Protein 6HSD (pdb70)

Solvent-accessible surface area: 29597 Å² total; per-residue (Å²): 23,94,5,47,49,5,0,9,33,0,0,22,0,0,7,12,8,48,33,23,97,110,27,0,36,17,59,44,0,1,98,11,9,79,28,55,74,90,77,0,28,135,7,0,93,10,0,44,186,49,37,3,4,137,48,59,140,66,149,64,7,9,19,39,35,41,81,78,20,99,95,0,29,1,28,46,0,1,53,23,26,28,27,98,111,75,14,22,95,43,89,58,2,35,71,102,26,83,66,42,36,76,94,78,118,25,122,123,54,7,17,6,17,92,18,0,37,55,0,11,45,29,14,83,59,30,1,45,81,35,19,0,30,68,5,29,61,41,26,52,123,46,46,22,98,115,38,12,74,36,20,2,56,61,0,42,122,49,27,9,110,104,165,128,186,219,35,130,6,49,52,1,0,8,31,0,0,25,0,0,9,13,7,44,26,16,117,141,31,1,63,19,62,49,0,2,88,12,11,88,27,52,75,88,74,0,18,133,8,0,86,10,0,42,186,51,36,4,3,126,59,57,153,69,216,108,8,10,20,33,31,40,82,79,18,97,95,0,28,1,27,44,0,2,58,23,24,33,28,99,114,71,1,18,69,45,87,58,2,42,63,88,24,85,61,40,41,55,92,144,122,25,120,116,55,5,17,5,18,90,17,0,34,56,0,13,46,29,19,89,62,30,1,43,83,33,17,0,31,63,5,28,50,40,29,46,126,77,82,21,98,122,37,12,80,38,27,2,57,52,4,65,130,117,27,147,21,42,57,1,0,10,34,0,0,22,0,0,7,10,9,45,31,20,96,81,24,0,45,19,63,48,0,1,91,12,9,82,25,56,82,69,71,0,22,113,17,0,85,11,0,44,189,50,37,3,3,138,52,38,152,53,108,78,3,13,22,36,33,58,85,76,18,99,95,0,30,0,28,47,0,0,53,21,24,32,26,100,111,74,1,18,76,43,90,58,3,30,90,103,28,79,70,37,33,60,119,128,91,34,127,127,49,6,21,6,18,90,19,0,34,56,0,10,43,30,12,82,60,33,1,43,84,35,18,0,30,68,6,16,54,40,27,12,62,65,39,22,31,60,37,11,26,37,22,1,60,34,0,26,99,83,70,79,39,99,2,38,23,1,0,5,14,0,0,22,0,0,8,12,10,48,30,17,94,124,22,0,36,17,62,39,0,1,95,12,9,81,12,19,71,74,12,0,28,82,14,0,94,9,0,42,184,49,38,4,3,134,66,56,170,64,176,44,7,9,21,37,35,40,84,80,18,98,96,0,26,1,29,44,0,6,55,23,24,32,25,90,101,52,2,24,74,40,92,58,2,52,61,104,24,82,84,40,50,55,92,131,150,24,118,118,53,8,24,8,17,88,17,2,39,57,0,15,58,30,10,79,65,29,0,44,79,33,19,0,32,69,5,27,59,41,28,56,124,67,47,22,102,118,40,12,74,39,25,1,42,56,0,42,110,75,33,72

B-factor: mean 42.04, std 15.36, range [18.58, 121.52]

InterPro domains:
  IPR000944 Transcription regulator Rrf2 [PF02082] (4-137)
  IPR000944 Transcription regulator Rrf2 [PS51197] (2-137)
  IPR000944 Transcription regulator Rrf2 [PTHR33221] (1-142)
  IPR000944 Transcription regulator Rrf2 [TIGR00738] (1-136)
  IPR030489 Transcription regulator Rrf2-type, conserved site [PS01332] (47-65)
  IPR036388 Winged helix-like DNA-binding domain superfamily [G3DSA:1.10.10.10] (1-144)
  IPR036390 Winged helix DNA-binding domain superfamily [SSF46785] (7-136)

Secondary structure (DSSP, 8-state):
-B--THHHHHHHHHHHHTT-SS-B-HHHHHHHHT--HHHHHHHHHHHHHTTSEEEE-STT-EEEESS-GGG-BHHHHHHHHH-SS-S-----GGG-STTPPPGGG-SS--HHHHHHHHHHHHHHHHHHT-BHHHHHHHHHHHH-TTHHHHHHHHHHTTTT------/----THHHHHHHHHHHHHT-SS-B-HHHHHHHTT--HHHHHHHHHHHHHTTSEEEE-STT-EEEESS-GGG-BHHHHHHHHH-SS-SS----GGG-STTPPPGGG--S--HHHHHHHHHHHHHHHHHHH-BHHHHHHHHHHHT-TTHHHHHHHHHH--/-B--THHHHHHHHHHHHTT-SS-B-HHHHHHHHT--HHHHHHHHHHHHHTTSEEEE-STT-EEEESS-GGG-BHHHHHHHHH-SS-SS----GGGSSTTPPPGGG-SSPPHHHHHHHHHHHHHHHHHHT-BHHHHHHHHHHHH-TTHHHHHHHHHHTTT-/----THHHHHHHHHHHHHH-SS-B-HHHHHHHHT--HHHHHHHHHHHHHTTSEEEE-STT-EEEESS-GGG-BHHHHHHHHH-S--S-----GGGSSTTPPPGGG--S--HHHHHHHHHHHHHHHHHHT-BHHHHHHHHHHHH-TTHHHHHHHHHHTT--

Radius of gyration: 30.69 Å; Cα contacts (8 Å, |Δi|>4): 1013; chains: 4; bounding box: 62×69×107 Å

Structure (mmCIF, N/CA/C/O backbone):
data_6HSD
#
_entry.id   6HSD
#
_cell.length_a   36.290
_cell.length_b   94.510
_cell.length_c   99.940
_cell.angle_alpha   90.000
_cell.angle_beta   93.240
_cell.angle_gamma   90.000
#
_symmetry.space_group_name_H-M   'P 1 21 1'
#
loop_
_entity.id
_entity.type
_entity.pdbx_description
1 polymer 'Rrf2 family transcriptional regulator'
2 non-polymer 'FE2/S2 (INORGANIC) CLUSTER'
3 non-polymer '2-(N-MORPHOLINO)-ETHANESULFONIC ACID'
4 non-polymer GLYCEROL
5 non-polymer 'CHLORIDE ION'
6 water water
#
loop_
_atom_site.group_PDB
_atom_site.id
_atom_site.type_symbol
_atom_site.label_atom_id
_atom_site.label_alt_id
_atom_site.label_comp_id
_atom_site.label_asym_id
_atom_site.label_entity_id
_atom_site.label_seq_id
_atom_site.pdbx_PDB_ins_code
_atom_site.Cartn_x
_atom_site.Cartn_y
_atom_site.Cartn_z
_atom_site.occupancy
_atom_site.B_iso_or_equiv
_atom_site.auth_seq_id
_atom_site.auth_comp_id
_atom_site.auth_asym_id
_atom_site.auth_atom_id
_atom_site.pdbx_PDB_model_num
ATOM 1 N N . MET A 1 1 ? 20.980 12.588 7.844 1.00 36.41 1 MET A N 1
ATOM 2 C CA . MET A 1 1 ? 19.521 12.324 7.604 1.00 34.12 1 MET A CA 1
ATOM 3 C C . MET A 1 1 ? 19.282 12.098 6.105 1.00 31.07 1 MET A C 1
ATOM 4 O O . MET A 1 1 ? 20.228 12.246 5.320 1.00 29.36 1 MET A O 1
ATOM 9 N N . LYS A 1 2 ? 18.065 11.722 5.722 1.00 28.78 2 LYS A N 1
ATOM 10 C CA . LYS A 1 2 ? 17.745 11.487 4.303 1.00 29.86 2 LYS A CA 1
ATOM 11 C C . LYS A 1 2 ? 16.323 11.938 3.987 1.00 31.34 2 LYS A C 1
ATOM 12 O O . LYS A 1 2 ? 15.397 11.603 4.741 1.00 39.52 2 LYS A O 1
ATOM 18 N N . LEU A 1 3 ? 16.190 12.716 2.918 1.00 26.45 3 LEU A N 1
ATOM 19 C CA . LEU A 1 3 ? 14.895 13.186 2.387 1.00 26.33 3 LEU A CA 1
ATOM 20 C C . LEU A 1 3 ? 14.515 12.355 1.174 1.00 27.18 3 LEU A C 1
ATOM 21 O O . LEU A 1 3 ? 15.402 11.894 0.445 1.00 31.74 3 LEU A O 1
ATOM 26 N N . SER A 1 4 ? 13.216 12.250 0.938 1.00 29.08 4 SER A N 1
ATOM 27 C CA A SER A 1 4 ? 12.665 11.598 -0.268 0.50 30.30 4 SER A CA 1
ATOM 28 C CA B SER A 1 4 ? 12.674 11.600 -0.272 0.50 30.32 4 SER A CA 1
ATOM 29 C C . SER A 1 4 ? 13.303 12.202 -1.518 1.00 28.85 4 SER A C 1
ATOM 30 O O . SER A 1 4 ? 13.396 13.444 -1.602 1.00 28.29 4 SER A O 1
ATOM 35 N N . GLY A 1 5 ? 13.691 11.344 -2.459 1.00 30.30 5 GLY A N 1
ATOM 36 C CA . GLY A 1 5 ? 14.278 11.761 -3.736 1.00 28.51 5 GLY A CA 1
ATOM 37 C C . GLY A 1 5 ? 13.373 12.656 -4.570 1.00 25.06 5 GLY A C 1
ATOM 38 O O . GLY A 1 5 ? 13.900 13.418 -5.389 1.00 28.35 5 GLY A O 1
ATOM 39 N N . GLY A 1 6 ? 12.054 12.605 -4.377 1.00 23.84 6 GLY A N 1
ATOM 40 C CA . GLY A 1 6 ? 11.123 13.421 -5.162 1.00 21.76 6 GLY A CA 1
ATOM 41 C C . GLY A 1 6 ? 11.195 14.909 -4.854 1.00 20.46 6 GLY A C 1
ATOM 42 O O . GLY A 1 6 ? 10.690 15.695 -5.665 1.00 20.20 6 GLY A O 1
ATOM 43 N N . VAL A 1 7 ? 11.775 15.300 -3.715 1.00 20.30 7 VAL A N 1
ATOM 44 C CA . VAL A 1 7 ? 11.741 16.704 -3.242 1.00 21.14 7 VAL A CA 1
ATOM 45 C C . VAL A 1 7 ? 12.409 17.618 -4.271 1.00 19.76 7 VAL A C 1
ATOM 46 O O . VAL A 1 7 ? 11.844 18.671 -4.583 1.00 19.83 7 VAL A O 1
ATOM 50 N N . GLU A 1 8 ? 13.581 17.239 -4.786 1.00 19.04 8 GLU A N 1
ATOM 51 C CA . GLU A 1 8 ? 14.325 18.107 -5.736 1.00 18.95 8 GLU A CA 1
ATOM 52 C C . GLU A 1 8 ? 13.453 18.410 -6.965 1.00 18.64 8 GLU A C 1
ATOM 53 O O . GLU A 1 8 ? 13.318 19.587 -7.375 1.00 20.22 8 GLU A O 1
ATOM 59 N N . TRP A 1 9 ? 12.876 17.364 -7.542 1.00 19.29 9 TRP A N 1
ATOM 60 C CA . TRP A 1 9 ? 12.008 17.471 -8.727 1.00 18.59 9 TRP A CA 1
ATOM 61 C C . TRP A 1 9 ? 10.790 18.344 -8.406 1.00 19.44 9 TRP A C 1
ATOM 62 O O . TRP A 1 9 ? 10.424 19.207 -9.224 1.00 19.56 9 TRP A O 1
ATOM 73 N N . ALA A 1 10 ? 10.163 18.120 -7.253 1.00 19.32 10 ALA A N 1
ATOM 74 C CA . ALA A 1 10 ? 8.924 18.832 -6.884 1.00 20.70 10 ALA A CA 1
ATOM 75 C C . ALA A 1 10 ? 9.196 20.338 -6.751 1.00 21.21 10 ALA A C 1
ATOM 76 O O . ALA A 1 10 ? 8.402 21.166 -7.235 1.00 21.04 10 ALA A O 1
ATOM 78 N N . LEU A 1 11 ? 10.303 20.701 -6.108 1.00 20.29 11 LEU A N 1
ATOM 79 C CA . LEU A 1 11 ? 10.648 22.128 -5.928 1.00 20.81 11 LEU A CA 1
ATOM 80 C C . LEU A 1 11 ? 10.899 22.789 -7.284 1.00 20.41 11 LEU A C 1
ATOM 81 O O . LEU A 1 11 ? 10.402 23.899 -7.503 1.00 20.97 11 LEU A O 1
ATOM 86 N N . HIS A 1 12 ? 11.637 22.106 -8.166 1.00 18.96 12 HIS A N 1
ATOM 87 C CA . HIS A 1 12 ? 11.896 22.593 -9.535 1.00 19.89 12 HIS A CA 1
ATOM 88 C C . HIS A 1 12 ? 10.570 22.767 -10.287 1.00 19.68 12 HIS A C 1
ATOM 89 O O . HIS A 1 12 ? 10.379 23.804 -10.947 1.00 20.43 12 HIS A O 1
ATOM 96 N N . CYS A 1 13 ? 9.655 21.812 -10.166 1.00 18.58 13 CYS A N 1
ATOM 97 C CA . CYS A 1 13 ? 8.354 21.912 -10.854 1.00 19.70 13 CYS A CA 1
ATOM 98 C C . CYS A 1 13 ? 7.568 23.133 -10.345 1.00 20.63 13 CYS A C 1
ATOM 99 O O . CYS A 1 13 ? 7.007 23.873 -11.165 1.00 21.17 13 CYS A O 1
ATOM 102 N N . CYS A 1 14 ? 7.544 23.374 -9.034 1.00 19.70 14 CYS A N 1
ATOM 103 C CA . CYS A 1 14 ? 6.779 24.509 -8.476 1.00 21.72 14 CYS A CA 1
ATOM 104 C C . CYS A 1 14 ? 7.359 25.820 -9.014 1.00 22.01 14 CYS A C 1
ATOM 105 O O . CYS A 1 14 ? 6.598 26.719 -9.397 1.00 20.91 14 CYS A O 1
ATOM 108 N N . VAL A 1 15 ? 8.683 25.921 -9.076 1.00 20.28 15 VAL A N 1
ATOM 109 C CA . VAL A 1 15 ? 9.332 27.146 -9.599 1.00 21.72 15 VAL A CA 1
ATOM 110 C C . VAL A 1 15 ? 8.920 27.375 -11.054 1.00 22.88 15 VAL A C 1
ATOM 111 O O . VAL A 1 15 ? 8.495 28.501 -11.380 1.00 23.99 15 VAL A O 1
ATOM 115 N N . VAL A 1 16 ? 9.023 26.362 -11.917 1.00 20.52 16 VAL A N 1
ATOM 116 C CA . VAL A 1 16 ? 8.752 26.597 -13.357 1.00 21.07 16 VAL A CA 1
ATOM 117 C C . VAL A 1 16 ? 7.254 26.821 -13.584 1.00 22.28 16 VAL A C 1
ATOM 118 O O . VAL A 1 16 ? 6.914 27.570 -14.511 1.00 24.22 16 VAL A O 1
ATOM 122 N N . LEU A 1 17 ? 6.377 26.250 -12.758 1.00 21.09 17 LEU A N 1
ATOM 123 C CA . LEU A 1 17 ? 4.916 26.462 -12.942 1.00 21.78 17 LEU A CA 1
ATOM 124 C C . LEU A 1 17 ? 4.524 27.916 -12.677 1.00 22.92 17 LEU A C 1
ATOM 125 O O . LEU A 1 17 ? 3.488 28.358 -13.206 1.00 25.07 17 LEU A O 1
ATOM 130 N N . THR A 1 18 ? 5.324 28.663 -11.917 1.00 22.24 18 THR A N 1
ATOM 131 C CA . THR A 1 18 ? 5.047 30.104 -11.696 1.00 23.18 18 THR A CA 1
ATOM 132 C C . THR A 1 18 ? 5.101 30.889 -13.012 1.00 25.72 18 THR A C 1
ATOM 133 O O . THR A 1 18 ? 4.467 31.968 -13.087 1.00 27.99 18 THR A O 1
ATOM 137 N N . ALA A 1 19 ? 5.847 30.393 -14.001 1.00 24.04 19 ALA A N 1
ATOM 138 C CA . ALA A 1 19 ? 6.063 31.072 -15.287 1.00 25.99 19 ALA A CA 1
ATOM 139 C C . ALA A 1 19 ? 5.014 30.675 -16.335 1.00 26.85 19 ALA A C 1
ATOM 140 O O . ALA A 1 19 ? 5.021 31.281 -17.415 1.00 27.83 19 ALA A O 1
ATOM 142 N N . ALA A 1 20 ? 4.165 29.680 -16.050 1.00 25.78 20 ALA A N 1
ATOM 143 C CA . ALA A 1 20 ? 3.203 29.123 -17.020 1.00 25.59 20 ALA A CA 1
ATOM 144 C C . ALA A 1 20 ? 1.854 29.800 -16.851 1.00 27.77 20 ALA A C 1
ATOM 145 O O . ALA A 1 20 ? 1.300 29.783 -15.732 1.00 31.67 20 ALA A O 1
ATOM 147 N N . SER A 1 21 ? 1.327 30.342 -17.947 1.00 29.24 21 SER A N 1
ATOM 148 C CA . SER A 1 21 ? 0.028 31.056 -17.990 1.00 31.38 21 SER A CA 1
ATOM 149 C C . SER A 1 21 ? -1.124 30.102 -18.323 1.00 33.14 21 SER A C 1
ATOM 150 O O . SER A 1 21 ? -2.266 30.560 -18.439 1.00 33.21 21 SER A O 1
ATOM 153 N N . ARG A 1 22 ? -0.836 28.818 -18.493 1.00 28.71 22 ARG A N 1
ATOM 154 C CA . ARG A 1 22 ? -1.854 27.789 -18.796 1.00 28.13 22 ARG A CA 1
ATOM 155 C C . ARG A 1 22 ? -1.459 26.514 -18.078 1.00 25.67 22 ARG A C 1
ATOM 156 O O . ARG A 1 22 ? -0.324 26.405 -17.621 1.00 24.56 22 ARG A O 1
ATOM 164 N N . PRO A 1 23 ? -2.382 25.541 -17.944 1.00 25.31 23 PRO A N 1
ATOM 165 C CA . PRO A 1 23 ? -2.035 24.256 -17.353 1.00 24.29 23 PRO A CA 1
ATOM 166 C C . PRO A 1 23 ? -0.885 23.587 -18.113 1.00 23.27 23 PRO A C 1
ATOM 167 O O . PRO A 1 23 ? -0.795 23.719 -19.332 1.00 25.58 23 PRO A O 1
ATOM 171 N N . VAL A 1 24 ? -0.028 22.896 -17.372 1.00 22.03 24 VAL A N 1
ATOM 172 C CA . VAL A 1 24 ? 1.148 22.212 -17.949 1.00 21.81 24 VAL A CA 1
ATOM 173 C C . VAL A 1 24 ? 1.063 20.731 -17.612 1.00 22.61 24 VAL A C 1
ATOM 174 O O . VAL A 1 24 ? 1.156 20.353 -16.451 1.00 24.62 24 VAL A O 1
ATOM 178 N N . PRO A 1 25 ? 0.891 19.852 -18.622 1.00 23.42 25 PRO A N 1
ATOM 179 C CA . PRO A 1 25 ? 0.871 18.416 -18.347 1.00 26.82 25 PRO A CA 1
ATOM 180 C C . PRO A 1 25 ? 2.160 17.912 -17.666 1.00 25.46 25 PRO A C 1
ATOM 181 O O . PRO A 1 25 ? 3.260 18.422 -17.953 1.00 25.66 25 PRO A O 1
ATOM 185 N N . ALA A 1 26 ? 2.008 16.933 -16.769 1.00 27.53 26 ALA A N 1
ATOM 186 C CA . ALA A 1 26 ? 3.127 16.228 -16.127 1.00 27.05 26 ALA A CA 1
ATOM 187 C C . ALA A 1 26 ? 4.131 15.778 -17.195 1.00 25.00 26 ALA A C 1
ATOM 188 O O . ALA A 1 26 ? 5.328 15.907 -16.959 1.00 24.77 26 ALA A O 1
ATOM 190 N N . ALA A 1 27 ? 3.672 15.274 -18.339 1.00 25.27 27 ALA A N 1
ATOM 191 C CA . ALA A 1 27 ? 4.581 14.790 -19.404 1.00 28.75 27 ALA A CA 1
ATOM 192 C C . ALA A 1 27 ? 5.438 15.939 -19.953 1.00 24.77 27 ALA A C 1
ATOM 193 O O . ALA A 1 27 ? 6.581 15.680 -20.367 1.00 24.35 27 ALA A O 1
ATOM 195 N N . ARG A 1 28 ? 4.907 17.163 -20.003 1.00 24.17 28 ARG A N 1
ATOM 196 C CA A ARG A 1 28 ? 5.660 18.344 -20.503 0.50 22.48 28 ARG A CA 1
ATOM 197 C CA B ARG A 1 28 ? 5.677 18.328 -20.512 0.50 22.46 28 ARG A CA 1
ATOM 198 C C . ARG A 1 28 ? 6.689 18.773 -19.442 1.00 21.83 28 ARG A C 1
ATOM 199 O O . ARG A 1 28 ? 7.837 19.092 -19.797 1.00 23.31 28 ARG A O 1
ATOM 214 N N . LEU A 1 29 ? 6.283 18.775 -18.171 1.00 22.19 29 LEU A N 1
ATOM 215 C CA . LEU A 1 29 ? 7.236 19.036 -17.064 1.00 20.70 29 LEU A CA 1
ATOM 216 C C . LEU A 1 29 ? 8.331 17.973 -17.101 1.00 21.44 29 LEU A C 1
ATOM 217 O O . LEU A 1 29 ? 9.506 18.307 -16.864 1.00 20.91 29 LEU A O 1
ATOM 222 N N . ALA A 1 30 ? 7.958 16.728 -17.401 1.00 19.51 30 ALA A N 1
ATOM 223 C CA . ALA A 1 30 ? 8.923 15.611 -17.437 1.00 20.02 30 ALA A CA 1
ATOM 224 C C . ALA A 1 30 ? 9.913 15.793 -18.595 1.00 22.91 30 ALA A C 1
ATOM 225 O O . ALA A 1 30 ? 11.120 15.524 -18.409 1.00 22.64 30 ALA A O 1
ATOM 227 N N . GLU A 1 31 ? 9.433 16.263 -19.750 1.00 20.89 31 GLU A N 1
ATOM 228 C CA . GLU A 1 31 ? 10.306 16.539 -20.913 1.00 23.16 31 GLU A CA 1
ATOM 229 C C . GLU A 1 31 ? 11.285 17.666 -20.553 1.00 22.22 31 GLU A C 1
ATOM 230 O O . GLU A 1 31 ? 12.473 17.565 -20.903 1.00 21.70 31 GLU A O 1
ATOM 236 N N . LEU A 1 32 ? 10.816 18.701 -19.854 1.00 21.76 32 LEU A N 1
ATOM 237 C CA . LEU A 1 32 ? 11.678 19.842 -19.469 1.00 20.31 32 LEU A CA 1
ATOM 238 C C . LEU A 1 32 ? 12.843 19.344 -18.616 1.00 22.08 32 LEU A C 1
ATOM 239 O O . LEU A 1 32 ? 13.990 19.748 -18.873 1.00 23.06 32 LEU A O 1
ATOM 244 N N . HIS A 1 33 ? 12.559 18.482 -17.641 1.00 21.63 33 HIS A N 1
ATOM 245 C CA . HIS A 1 33 ? 13.569 17.983 -16.684 1.00 22.82 33 HIS A CA 1
ATOM 246 C C . HIS A 1 33 ? 14.194 16.660 -17.144 1.00 23.27 33 HIS A C 1
ATOM 247 O O . HIS A 1 33 ? 15.021 16.111 -16.399 1.00 22.38 33 HIS A O 1
ATOM 254 N N . ASP A 1 34 ? 13.837 16.188 -18.337 1.00 20.52 34 ASP A N 1
ATOM 255 C CA . ASP A 1 34 ? 14.319 14.916 -18.918 1.00 21.38 34 ASP A CA 1
ATOM 256 C C . ASP A 1 34 ? 14.216 13.783 -17.889 1.00 22.53 34 ASP A C 1
ATOM 257 O O . ASP A 1 34 ? 15.246 13.210 -17.465 1.00 22.54 34 ASP A O 1
ATOM 262 N N . VAL A 1 35 ? 12.982 13.456 -17.512 1.00 19.32 35 VAL A N 1
ATOM 263 C CA . VAL A 1 35 ? 12.700 12.442 -16.473 1.00 19.73 35 VAL A CA 1
ATOM 264 C C . VAL A 1 35 ? 11.460 11.644 -16.896 1.00 20.57 35 VAL A C 1
ATOM 265 O O . VAL A 1 35 ? 10.636 12.156 -17.679 1.00 20.99 35 VAL A O 1
ATOM 269 N N . SER A 1 36 ? 11.336 10.421 -16.387 1.00 21.06 36 SER A N 1
ATOM 270 C CA . SER A 1 36 ? 10.159 9.546 -16.617 1.00 21.70 36 SER A CA 1
ATOM 271 C C . SER A 1 36 ? 8.871 10.285 -16.266 1.00 21.41 36 SER A C 1
ATOM 272 O O . SER A 1 36 ? 8.749 10.793 -15.152 1.00 22.45 36 SER A O 1
ATOM 275 N N . PRO A 1 37 ? 7.895 10.392 -17.198 1.00 21.40 37 PRO A N 1
ATOM 276 C CA . PRO A 1 37 ? 6.621 11.022 -16.863 1.00 23.48 37 PRO A CA 1
ATOM 277 C C . PRO A 1 37 ? 5.909 10.351 -15.682 1.00 23.91 37 PRO A C 1
ATOM 278 O O . PRO A 1 37 ? 5.302 11.070 -14.906 1.00 23.83 37 PRO A O 1
ATOM 282 N N . SER A 1 38 ? 5.953 9.018 -15.578 1.00 23.28 38 SER A N 1
ATOM 283 C CA . SER A 1 38 ? 5.292 8.287 -14.461 1.00 24.49 38 SER A CA 1
ATOM 284 C C . SER A 1 38 ? 5.949 8.679 -13.127 1.00 23.24 38 SER A C 1
ATOM 285 O O . SER A 1 38 ? 5.230 8.927 -12.143 1.00 24.38 38 SER A O 1
ATOM 288 N N . TYR A 1 39 ? 7.278 8.793 -13.104 1.00 22.57 39 TYR A N 1
ATOM 289 C CA . TYR A 1 39 ? 8.015 9.214 -11.891 1.00 22.91 39 TYR A CA 1
ATOM 290 C C . TYR A 1 39 ? 7.600 10.638 -11.511 1.00 21.70 39 TYR A C 1
ATOM 291 O O . TYR A 1 39 ? 7.283 10.903 -10.345 1.00 22.85 39 TYR A O 1
ATOM 300 N N A LEU A 1 40 ? 7.579 11.553 -12.475 0.50 20.89 40 LEU A N 1
ATOM 301 N N B LEU A 1 40 ? 7.614 11.557 -12.473 0.50 21.13 40 LEU A N 1
ATOM 302 C CA A LEU A 1 40 ? 7.257 12.955 -12.158 0.50 21.54 40 LEU A CA 1
ATOM 303 C CA B LEU A 1 40 ? 7.286 12.963 -12.177 0.50 21.95 40 LEU A CA 1
ATOM 304 C C A LEU A 1 40 ? 5.784 13.064 -11.757 0.50 22.06 40 LEU A C 1
ATOM 305 C C B LEU A 1 40 ? 5.807 13.070 -11.772 0.50 22.23 40 LEU A C 1
ATOM 306 O O A LEU A 1 40 ? 5.476 13.812 -10.818 0.50 22.78 40 LEU A O 1
ATOM 307 O O B LEU A 1 40 ? 5.515 13.815 -10.827 0.50 23.09 40 LEU A O 1
ATOM 316 N N . ALA A 1 41 ? 4.904 12.321 -12.422 1.00 22.08 41 ALA A N 1
ATOM 317 C CA . ALA A 1 41 ? 3.461 12.328 -12.079 1.00 22.48 41 ALA A CA 1
ATOM 318 C C . ALA A 1 41 ? 3.249 11.925 -10.614 1.00 23.46 41 ALA A C 1
ATOM 319 O O . ALA A 1 41 ? 2.369 12.503 -9.949 1.00 24.69 41 ALA A O 1
ATOM 321 N N . LYS A 1 42 ? 4.039 10.981 -10.112 1.00 21.66 42 LYS A N 1
ATOM 322 C CA . LYS A 1 42 ? 3.980 10.578 -8.697 1.00 24.11 42 LYS A CA 1
ATOM 323 C C . LYS A 1 42 ? 4.263 11.782 -7.795 1.00 21.92 42 LYS A C 1
ATOM 324 O O . LYS A 1 42 ? 3.561 11.947 -6.792 1.00 22.76 42 LYS A O 1
ATOM 330 N N . GLN A 1 43 ? 5.269 12.591 -8.122 1.00 21.23 43 GLN A N 1
ATOM 331 C CA . GLN A 1 43 ? 5.609 13.771 -7.289 1.00 22.12 43 GLN A CA 1
ATOM 332 C C . GLN A 1 43 ? 4.489 14.811 -7.402 1.00 21.19 43 GLN A C 1
ATOM 333 O O . GLN A 1 43 ? 4.105 15.405 -6.378 1.00 23.03 43 GLN A O 1
ATOM 339 N N . MET A 1 44 ? 3.955 15.021 -8.603 1.00 20.61 44 MET A N 1
ATOM 340 C CA . MET A 1 44 ? 2.875 16.010 -8.801 1.00 21.01 44 MET A CA 1
ATOM 341 C C . MET A 1 44 ? 1.625 15.574 -8.031 1.00 21.77 44 MET A C 1
ATOM 342 O O . MET A 1 44 ? 0.942 16.440 -7.461 1.00 23.77 44 MET A O 1
ATOM 347 N N . GLN A 1 45 ? 1.353 14.273 -7.967 1.00 21.67 45 GLN A N 1
ATOM 348 C CA . GLN A 1 45 ? 0.189 13.759 -7.202 1.00 22.99 45 GLN A CA 1
ATOM 349 C C . GLN A 1 45 ? 0.369 14.038 -5.710 1.00 24.19 45 GLN A C 1
ATOM 350 O O . GLN A 1 45 ? -0.625 14.371 -5.056 1.00 25.51 45 GLN A O 1
ATOM 356 N N . ALA A 1 46 ? 1.592 13.926 -5.185 1.00 22.98 46 ALA A N 1
ATOM 357 C CA . ALA A 1 46 ? 1.882 14.306 -3.788 1.00 23.49 46 ALA A CA 1
ATOM 358 C C . ALA A 1 46 ? 1.565 15.796 -3.590 1.00 21.67 46 ALA A C 1
ATOM 359 O O . ALA A 1 46 ? 0.925 16.152 -2.576 1.00 24.64 46 ALA A O 1
ATOM 361 N N . LEU A 1 47 ? 1.967 16.651 -4.538 1.00 21.83 47 LEU A N 1
ATOM 362 C CA . LEU A 1 47 ? 1.687 18.108 -4.435 1.00 22.10 47 LEU A CA 1
ATOM 363 C C . LEU A 1 47 ? 0.178 18.348 -4.522 1.00 23.73 47 LEU A C 1
ATOM 364 O O . LEU A 1 47 ? -0.317 19.274 -3.859 1.00 24.13 47 LEU A O 1
ATOM 369 N N . SER A 1 48 ? -0.527 17.545 -5.321 1.00 22.93 48 SER A N 1
ATOM 370 C CA . SER A 1 48 ? -1.991 17.656 -5.477 1.00 24.14 48 SER A CA 1
ATOM 371 C C . SER A 1 48 ? -2.678 17.288 -4.160 1.00 25.92 48 SER A C 1
ATOM 372 O O . SER A 1 48 ? -3.596 18.033 -3.733 1.00 27.44 48 SER A O 1
ATOM 375 N N . ARG A 1 49 ? -2.258 16.191 -3.525 1.00 26.16 49 ARG A N 1
ATOM 376 C CA . ARG A 1 49 ? -2.875 15.730 -2.257 1.00 27.86 49 ARG A CA 1
ATOM 377 C C . ARG A 1 49 ? -2.677 16.792 -1.172 1.00 27.58 49 ARG A C 1
ATOM 378 O O . ARG A 1 49 ? -3.536 16.897 -0.282 1.00 30.81 49 ARG A O 1
ATOM 386 N N . ALA A 1 50 ? -1.595 17.568 -1.250 1.00 26.29 50 ALA A N 1
ATOM 387 C CA . ALA A 1 50 ? -1.286 18.649 -0.287 1.00 26.49 50 ALA A CA 1
ATOM 388 C C . ALA A 1 50 ? -1.970 19.972 -0.672 1.00 25.63 50 ALA A C 1
ATOM 389 O O . ALA A 1 50 ? -1.787 20.965 0.050 1.00 31.13 50 ALA A O 1
ATOM 391 N N . GLY A 1 51 ? -2.723 19.999 -1.776 1.00 27.00 51 GLY A N 1
ATOM 392 C CA . GLY A 1 51 ? -3.510 21.169 -2.185 1.00 27.52 51 GLY A CA 1
ATOM 393 C C . GLY A 1 51 ? -2.671 22.248 -2.838 1.00 27.92 51 GLY A C 1
ATOM 394 O O . GLY A 1 51 ? -3.164 23.377 -2.962 1.00 29.77 51 GLY A O 1
ATOM 395 N N . LEU A 1 52 ? -1.446 21.923 -3.266 1.00 25.43 52 LEU A N 1
ATOM 396 C CA . LEU A 1 52 ? -0.520 22.939 -3.803 1.00 24.16 52 LEU A CA 1
ATOM 397 C C . LEU A 1 52 ? -0.672 23.042 -5.315 1.00 24.92 52 LEU A C 1
ATOM 398 O O . LEU A 1 52 ? -0.364 24.092 -5.874 1.00 24.19 52 LEU A O 1
ATOM 403 N N . VAL A 1 53 ? -1.082 21.961 -5.962 1.00 23.51 53 VAL A N 1
ATOM 404 C CA . VAL A 1 53 ? -1.374 21.981 -7.411 1.00 24.25 53 VAL A CA 1
ATOM 405 C C . VAL A 1 53 ? -2.722 21.306 -7.613 1.00 25.39 53 VAL A C 1
ATOM 406 O O . VAL A 1 53 ? -3.182 20.574 -6.726 1.00 26.52 53 VAL A O 1
ATOM 410 N N . ARG A 1 54 ? -3.287 21.554 -8.784 1.00 26.15 54 ARG A N 1
ATOM 411 C CA . ARG A 1 54 ? -4.532 20.958 -9.267 1.00 27.63 54 ARG A CA 1
ATOM 412 C C . ARG A 1 54 ? -4.227 20.418 -10.662 1.00 27.81 54 ARG A C 1
ATOM 413 O O . ARG A 1 54 ? -3.559 21.121 -11.441 1.00 26.05 54 ARG A O 1
ATOM 421 N N . SER A 1 55 ? -4.647 19.187 -10.950 1.00 31.70 55 SER A N 1
ATOM 422 C CA . SER A 1 55 ? -4.553 18.622 -12.314 1.00 31.85 55 SER A CA 1
ATOM 423 C C . SER A 1 55 ? -5.842 18.963 -13.044 1.00 28.39 55 SER A C 1
ATOM 424 O O . SER A 1 55 ? -6.882 18.361 -12.734 1.00 32.69 55 SER A O 1
ATOM 427 N N . VAL A 1 56 ? -5.766 19.901 -13.976 1.00 28.29 56 VAL A N 1
ATOM 428 C CA . VAL A 1 56 ? -6.914 20.296 -14.823 1.00 26.85 56 VAL A CA 1
ATOM 429 C C . VAL A 1 56 ? -7.098 19.244 -15.918 1.00 25.65 56 VAL A C 1
ATOM 430 O O . VAL A 1 56 ? -6.107 18.827 -16.547 1.00 27.42 56 VAL A O 1
ATOM 434 N N . GLN A 1 57 ? -8.344 18.835 -16.128 1.00 28.65 57 GLN A N 1
ATOM 435 C CA A GLN A 1 57 ? -8.708 17.732 -17.049 0.50 29.24 57 GLN A CA 1
ATOM 436 C CA B GLN A 1 57 ? -8.728 17.735 -17.045 0.50 29.32 57 GLN A CA 1
ATOM 437 C C . GLN A 1 57 ? -8.869 18.250 -18.483 1.00 28.79 57 GLN A C 1
ATOM 438 O O . GLN A 1 57 ? -8.650 19.453 -18.696 1.00 29.22 57 GLN A O 1
ATOM 449 N N . GLY A 1 58 ? -9.204 17.371 -19.426 1.00 30.65 58 GLY A N 1
ATOM 450 C CA . GLY A 1 58 ? -9.501 17.778 -20.801 1.00 30.56 58 GLY A CA 1
ATOM 451 C C . GLY A 1 58 ? -8.264 17.959 -21.646 1.00 29.50 58 GLY A C 1
ATOM 452 O O . GLY A 1 58 ? -7.130 17.897 -21.137 1.00 29.14 58 GLY A O 1
ATOM 453 N N . LYS A 1 59 ? -8.507 18.198 -22.924 1.00 28.66 59 LYS A N 1
ATOM 454 C CA . LYS A 1 59 ? -7.482 18.286 -23.983 1.00 29.80 59 LYS A CA 1
ATOM 455 C C . LYS A 1 59 ? -6.360 19.265 -23.630 1.00 28.43 59 LYS A C 1
ATOM 456 O O . LYS A 1 59 ? -5.190 18.936 -23.869 1.00 31.06 59 LYS A O 1
ATOM 462 N N . THR A 1 60 ? -6.691 20.436 -23.088 1.00 27.23 60 THR A N 1
ATOM 463 C CA . THR A 1 60 ? -5.685 21.483 -22.788 1.00 28.58 60 THR A CA 1
ATOM 464 C C . THR A 1 60 ? -5.461 21.570 -21.273 1.00 28.51 60 THR A C 1
ATOM 465 O O . THR A 1 60 ? -5.078 22.640 -20.768 1.00 29.39 60 THR A O 1
ATOM 469 N N . GLY A 1 61 ? -5.635 20.445 -20.586 1.00 26.63 61 GLY A N 1
ATOM 470 C CA . GLY A 1 61 ? -5.402 20.343 -19.142 1.00 26.23 61 GLY A CA 1
ATOM 471 C C . GLY A 1 61 ? -3.930 20.184 -18.803 1.00 25.84 61 GLY A C 1
ATOM 472 O O . GLY A 1 61 ? -3.043 20.335 -19.677 1.00 26.55 61 GLY A O 1
ATOM 473 N N . GLY A 1 62 ? -3.683 19.852 -17.549 1.00 23.35 62 GLY A N 1
ATOM 474 C CA . GLY A 1 62 ? -2.342 19.852 -16.972 1.00 23.24 62 GLY A CA 1
ATOM 475 C C . GLY A 1 62 ? -2.363 20.439 -15.584 1.00 22.78 62 GLY A C 1
ATOM 476 O O . GLY A 1 62 ? -3.434 20.778 -15.062 1.00 26.40 62 GLY A O 1
ATOM 477 N N . TYR A 1 63 ? -1.193 20.552 -14.986 1.00 21.70 63 TYR A N 1
ATOM 478 C CA . TYR A 1 63 ? -1.060 21.036 -13.597 1.00 22.55 63 TYR A CA 1
ATOM 479 C C . TYR A 1 63 ? -1.025 22.559 -13.550 1.00 23.76 63 TYR A C 1
ATOM 480 O O . TYR A 1 63 ? -0.417 23.201 -14.428 1.00 25.14 63 TYR A O 1
ATOM 489 N N . VAL A 1 64 ? -1.651 23.109 -12.510 1.00 23.59 64 VAL A N 1
ATOM 490 C CA . VAL A 1 64 ? -1.570 24.545 -12.154 1.00 24.72 64 VAL A CA 1
ATOM 491 C C . VAL A 1 64 ? -1.314 24.651 -10.658 1.00 25.77 64 VAL A C 1
ATOM 492 O O . VAL A 1 64 ? -1.800 23.799 -9.896 1.00 26.82 64 VAL A O 1
ATOM 496 N N . LEU A 1 65 ? -0.564 25.674 -10.262 1.00 24.24 65 LEU A N 1
ATOM 497 C CA . LEU A 1 65 ? -0.442 26.046 -8.844 1.00 25.17 65 LEU A CA 1
ATOM 498 C C . LEU A 1 65 ? -1.808 26.545 -8.383 1.00 26.83 65 LEU A C 1
ATOM 499 O O . LEU A 1 65 ? -2.500 27.228 -9.165 1.00 28.82 65 LEU A O 1
ATOM 504 N N . THR A 1 66 ? -2.193 26.207 -7.157 1.00 25.59 66 THR A N 1
ATOM 505 C CA . THR A 1 66 ? -3.536 26.534 -6.614 1.00 26.44 66 THR A CA 1
ATOM 506 C C . THR A 1 66 ? -3.557 27.866 -5.865 1.00 26.90 66 THR A C 1
ATOM 507 O O . THR A 1 66 ? -4.651 28.310 -5.457 1.00 30.67 66 THR A O 1
ATOM 511 N N . ARG A 1 67 ? -2.402 28.480 -5.660 1.00 28.75 67 ARG A N 1
ATOM 512 C CA . ARG A 1 67 ? -2.354 29.817 -5.030 1.00 30.83 67 ARG A CA 1
ATOM 513 C C . ARG A 1 67 ? -1.056 30.497 -5.425 1.00 29.78 67 ARG A C 1
ATOM 514 O O . ARG A 1 67 ? -0.168 29.859 -5.994 1.00 30.34 67 ARG A O 1
ATOM 522 N N . PRO A 1 68 ? -0.910 31.804 -5.147 1.00 31.43 68 PRO A N 1
ATOM 523 C CA . PRO A 1 68 ? 0.303 32.503 -5.549 1.00 29.23 68 PRO A CA 1
ATOM 524 C C . PRO A 1 68 ? 1.581 31.934 -4.927 1.00 30.15 68 PRO A C 1
ATOM 525 O O . PRO A 1 68 ? 1.552 31.406 -3.812 1.00 30.61 68 PRO A O 1
ATOM 529 N N . ALA A 1 69 ? 2.684 32.100 -5.652 1.00 29.65 69 ALA A N 1
ATOM 530 C CA . ALA A 1 69 ? 4.023 31.596 -5.276 1.00 28.60 69 ALA A CA 1
ATOM 531 C C . ALA A 1 69 ? 4.431 32.137 -3.908 1.00 29.13 69 ALA A C 1
ATOM 532 O O . ALA A 1 69 ? 5.088 31.414 -3.140 1.00 27.94 69 ALA A O 1
ATOM 534 N N . VAL A 1 70 ? 4.028 33.367 -3.585 1.00 30.93 70 VAL A N 1
ATOM 535 C CA . VAL A 1 70 ? 4.396 33.985 -2.292 1.00 30.22 70 VAL A CA 1
ATOM 536 C C . VAL A 1 70 ? 3.681 33.275 -1.125 1.00 32.17 70 VAL A C 1
ATOM 537 O O . VAL A 1 70 ? 4.126 33.445 0.026 1.00 33.80 70 VAL A O 1
ATOM 541 N N . GLU A 1 71 ? 2.639 32.473 -1.401 1.00 29.71 71 GLU A N 1
ATOM 542 C CA . GLU A 1 71 ? 1.881 31.740 -0.354 1.00 33.37 71 GLU A CA 1
ATOM 543 C C . GLU A 1 71 ? 2.282 30.263 -0.289 1.00 31.97 71 GLU A C 1
ATOM 544 O O . GLU A 1 71 ? 1.618 29.500 0.443 1.00 33.50 71 GLU A O 1
ATOM 550 N N . ILE A 1 72 ? 3.334 29.857 -1.004 1.00 26.91 72 ILE A N 1
ATOM 551 C CA . ILE A 1 72 ? 3.815 28.449 -0.976 1.00 25.60 72 ILE A CA 1
ATOM 552 C C . ILE A 1 72 ? 5.232 28.448 -0.418 1.00 27.27 72 ILE A C 1
ATOM 553 O O . ILE A 1 72 ? 6.129 28.983 -1.062 1.00 26.62 72 ILE A O 1
ATOM 558 N N . THR A 1 73 ? 5.411 27.888 0.770 1.00 28.62 73 THR A N 1
ATOM 559 C CA . THR A 1 73 ? 6.731 27.843 1.420 1.00 29.67 73 THR A CA 1
ATOM 560 C C . THR A 1 73 ? 7.464 26.593 0.979 1.00 26.55 73 THR A C 1
ATOM 561 O O . THR A 1 73 ? 6.822 25.637 0.486 1.00 27.19 73 THR A O 1
ATOM 565 N N . LEU A 1 74 ? 8.785 26.595 1.149 1.00 26.61 74 LEU A N 1
ATOM 566 C CA . LEU A 1 74 ? 9.579 25.376 0.902 1.00 27.95 74 LEU A CA 1
ATOM 567 C C . LEU A 1 74 ? 9.083 24.268 1.834 1.00 27.10 74 LEU A C 1
ATOM 568 O O . LEU A 1 74 ? 9.034 23.109 1.401 1.00 28.63 74 LEU A O 1
ATOM 573 N N . LEU A 1 75 ? 8.681 24.612 3.059 1.00 26.50 75 LEU A N 1
ATOM 574 C CA . LEU A 1 75 ? 8.190 23.602 4.020 1.00 26.81 75 LEU A CA 1
ATOM 575 C C . LEU A 1 75 ? 6.918 22.939 3.467 1.00 25.04 75 LEU A C 1
ATOM 576 O O . LEU A 1 75 ? 6.814 21.712 3.546 1.00 25.37 75 LEU A O 1
ATOM 581 N N . ASP A 1 76 ? 6.004 23.714 2.883 1.00 24.94 76 ASP A N 1
ATOM 582 C CA . ASP A 1 76 ? 4.775 23.164 2.247 1.00 25.16 76 ASP A CA 1
ATOM 583 C C . ASP A 1 76 ? 5.154 22.072 1.239 1.00 25.31 76 ASP A C 1
ATOM 584 O O . ASP A 1 76 ? 4.575 20.969 1.266 1.00 25.12 76 ASP A O 1
ATOM 589 N N . VAL A 1 77 ? 6.114 22.365 0.364 1.00 24.62 77 VAL A N 1
ATOM 590 C CA . VAL A 1 77 ? 6.475 21.443 -0.743 1.00 25.29 77 VAL A CA 1
ATOM 591 C C . VAL A 1 77 ? 7.194 20.232 -0.160 1.00 26.22 77 VAL A C 1
ATOM 592 O O . VAL A 1 77 ? 6.874 19.089 -0.523 1.00 25.03 77 VAL A O 1
ATOM 596 N N . VAL A 1 78 ? 8.165 20.474 0.711 1.00 25.92 78 VAL A N 1
ATOM 597 C CA . VAL A 1 78 ? 8.956 19.375 1.288 1.00 28.14 78 VAL A CA 1
ATOM 598 C C . VAL A 1 78 ? 8.014 18.435 2.060 1.00 27.89 78 VAL A C 1
ATOM 599 O O . VAL A 1 78 ? 8.099 17.228 1.847 1.00 27.32 78 VAL A O 1
ATOM 603 N N . GLN A 1 79 ? 7.099 18.952 2.893 1.00 26.52 79 GLN A N 1
ATOM 604 C CA . GLN A 1 79 ? 6.190 18.071 3.672 1.00 26.00 79 GLN A CA 1
ATOM 605 C C . GLN A 1 79 ? 5.209 17.350 2.743 1.00 24.93 79 GLN A C 1
ATOM 606 O O . GLN A 1 79 ? 4.813 16.216 3.064 1.00 28.26 79 GLN A O 1
ATOM 612 N N . ALA A 1 80 ? 4.827 17.962 1.627 1.00 23.73 80 ALA A N 1
ATOM 613 C CA . ALA A 1 80 ? 3.912 17.316 0.669 1.00 25.29 80 ALA A CA 1
ATOM 614 C C . ALA A 1 80 ? 4.548 16.031 0.130 1.00 24.40 80 ALA A C 1
ATOM 615 O O . ALA A 1 80 ? 3.843 15.021 -0.033 1.00 26.32 80 ALA A O 1
ATOM 617 N N . VAL A 1 81 ? 5.853 16.063 -0.140 1.00 22.19 81 VAL A N 1
ATOM 618 C CA . VAL A 1 81 ? 6.543 14.945 -0.832 1.00 22.75 81 VAL A CA 1
ATOM 619 C C . VAL A 1 81 ? 7.161 13.997 0.196 1.00 26.08 81 VAL A C 1
ATOM 620 O O . VAL A 1 81 ? 7.021 12.773 0.053 1.00 28.07 81 VAL A O 1
ATOM 624 N N . ASP A 1 82 ? 7.838 14.549 1.192 1.00 24.75 82 ASP A N 1
ATOM 625 C CA . ASP A 1 82 ? 8.617 13.761 2.164 1.00 29.72 82 ASP A CA 1
ATOM 626 C C . ASP A 1 82 ? 7.766 13.377 3.376 1.00 33.01 82 ASP A C 1
ATOM 627 O O . ASP A 1 82 ? 8.118 12.403 4.063 1.00 36.91 82 ASP A O 1
ATOM 632 N N . GLY A 1 83 ? 6.689 14.116 3.632 1.00 30.74 83 GLY A N 1
ATOM 633 C CA . GLY A 1 83 ? 5.740 13.826 4.716 1.00 33.12 83 GLY A CA 1
ATOM 634 C C . GLY A 1 83 ? 6.012 14.690 5.946 1.00 31.59 83 GLY A C 1
ATOM 635 O O . GLY A 1 83 ? 7.112 15.230 6.110 1.00 30.33 83 GLY A O 1
ATOM 636 N N . PRO A 1 84 ? 5.009 14.841 6.835 1.00 33.70 84 PRO A N 1
ATOM 637 C CA . PRO A 1 84 ? 5.122 15.724 7.995 1.00 32.25 84 PRO A CA 1
ATOM 638 C C . PRO A 1 84 ? 5.760 15.127 9.253 1.00 31.75 84 PRO A C 1
ATOM 639 O O . PRO A 1 84 ? 6.037 15.885 10.173 1.00 38.16 84 PRO A O 1
ATOM 643 N N . ASP A 1 85 ? 5.968 13.810 9.292 1.00 30.62 85 ASP A N 1
ATOM 644 C CA . ASP A 1 85 ? 6.339 13.112 10.546 1.00 32.46 85 ASP A CA 1
ATOM 645 C C . ASP A 1 85 ? 7.737 13.541 10.971 1.00 31.04 85 ASP A C 1
ATOM 646 O O . ASP A 1 85 ? 8.597 13.745 10.120 1.00 31.49 85 ASP A O 1
ATOM 651 N N . PRO A 1 86 ? 8.006 13.691 12.287 1.00 32.84 86 PRO A N 1
ATOM 652 C CA . PRO A 1 86 ? 9.347 14.079 12.733 1.00 34.19 86 PRO A CA 1
ATOM 653 C C . PRO A 1 86 ? 10.396 13.013 12.399 1.00 32.05 86 PRO A C 1
ATOM 654 O O . PRO A 1 86 ? 10.068 11.836 12.318 1.00 31.69 86 PRO A O 1
ATOM 658 N N . ALA A 1 87 ? 11.619 13.475 12.157 1.00 30.75 87 ALA A N 1
ATOM 659 C CA . ALA A 1 87 ? 12.797 12.627 11.899 1.00 31.35 87 ALA A CA 1
ATOM 660 C C . ALA A 1 87 ? 13.191 11.898 13.178 1.00 32.24 87 ALA A C 1
ATOM 661 O O . ALA A 1 87 ? 13.497 10.695 13.112 1.00 34.66 87 ALA A O 1
ATOM 663 N N . PHE A 1 88 ? 13.208 12.614 14.301 1.00 27.76 88 PHE A N 1
ATOM 664 C CA . PHE A 1 88 ? 13.554 12.026 15.611 1.00 28.67 88 PHE A CA 1
ATOM 665 C C . PHE A 1 88 ? 12.264 11.663 16.345 1.00 30.87 88 PHE A C 1
ATOM 666 O O . PHE A 1 88 ? 11.408 12.536 16.565 1.00 30.69 88 PHE A O 1
ATOM 674 N N . VAL A 1 89 ? 12.129 10.392 16.708 1.00 30.28 89 VAL A N 1
ATOM 675 C CA . VAL A 1 89 ? 10.980 9.901 17.505 1.00 32.51 89 VAL A CA 1
ATOM 676 C C . VAL A 1 89 ? 11.528 9.337 18.812 1.00 30.55 89 VAL A C 1
ATOM 677 O O . VAL A 1 89 ? 12.307 8.369 18.774 1.00 33.90 89 VAL A O 1
ATOM 681 N N . CYS A 1 90 ? 11.176 9.969 19.926 1.00 27.17 90 CYS A N 1
ATOM 682 C CA . CYS A 1 90 ? 11.520 9.474 21.271 1.00 28.99 90 CYS A CA 1
ATOM 683 C C . CYS A 1 90 ? 10.661 8.243 21.575 1.00 31.79 90 CYS A C 1
ATOM 684 O O . CYS A 1 90 ? 9.417 8.322 21.435 1.00 30.71 90 CYS A O 1
ATOM 687 N N . THR A 1 91 ? 11.299 7.146 21.983 1.00 31.48 91 THR A N 1
ATOM 688 C CA . THR A 1 91 ? 10.620 5.874 22.334 1.00 34.65 91 THR A CA 1
ATOM 689 C C . THR A 1 91 ? 10.687 5.632 23.848 1.00 32.11 91 THR A C 1
ATOM 690 O O . THR A 1 91 ? 10.441 4.494 24.283 1.00 35.48 91 THR A O 1
ATOM 694 N N . GLU A 1 92 ? 10.985 6.680 24.626 1.00 30.01 92 GLU A N 1
ATOM 695 C CA . GLU A 1 92 ? 10.933 6.677 26.108 1.00 30.48 92 GLU A CA 1
ATOM 696 C C . GLU A 1 92 ? 11.867 5.594 26.660 1.00 31.71 92 GLU A C 1
ATOM 697 O O . GLU A 1 92 ? 11.484 4.854 27.589 1.00 32.62 92 GLU A O 1
ATOM 703 N N . ILE A 1 93 ? 13.100 5.570 26.166 1.00 30.25 93 ILE A N 1
ATOM 704 C CA . ILE A 1 93 ? 14.110 4.582 26.632 1.00 32.64 93 ILE A CA 1
ATOM 705 C C . ILE A 1 93 ? 14.501 4.881 28.088 1.00 31.86 93 ILE A C 1
ATOM 706 O O . ILE A 1 93 ? 14.934 3.956 28.776 1.00 34.53 93 ILE A O 1
ATOM 711 N N . ARG A 1 94 ? 14.294 6.112 28.564 1.00 32.12 94 ARG A N 1
ATOM 712 C CA . ARG A 1 94 ? 14.493 6.469 29.989 1.00 30.97 94 ARG A CA 1
ATOM 713 C C . ARG A 1 94 ? 13.568 5.647 30.905 1.00 32.74 94 ARG A C 1
ATOM 714 O O . ARG A 1 94 ? 13.878 5.535 32.095 1.00 36.29 94 ARG A O 1
ATOM 722 N N A GLN A 1 95 ? 12.472 5.099 30.368 0.50 34.18 95 GLN A N 1
ATOM 723 N N B GLN A 1 95 ? 12.477 5.096 30.369 0.50 33.99 95 GLN A N 1
ATOM 724 C CA A GLN A 1 95 ? 11.482 4.306 31.140 0.50 36.61 95 GLN A CA 1
ATOM 725 C CA B GLN A 1 95 ? 11.493 4.304 31.149 0.50 36.32 95 GLN A CA 1
ATOM 726 C C A GLN A 1 95 ? 11.772 2.801 31.051 0.50 37.36 95 GLN A C 1
ATOM 727 C C B GLN A 1 95 ? 11.785 2.801 31.075 0.50 37.25 95 GLN A C 1
ATOM 728 O O A GLN A 1 95 ? 10.898 2.010 31.450 0.50 38.89 95 GLN A O 1
ATOM 729 O O B GLN A 1 95 ? 10.928 2.015 31.509 0.50 38.90 95 GLN A O 1
ATOM 740 N N . ARG A 1 96 ? 12.958 2.414 30.571 1.00 34.82 96 ARG A N 1
ATOM 741 C CA . ARG A 1 96 ? 13.349 0.990 30.448 1.00 38.75 96 ARG A CA 1
ATOM 742 C C . ARG A 1 96 ? 14.442 0.659 31.460 1.00 37.89 96 ARG A C 1
ATOM 743 O O . ARG A 1 96 ? 15.185 1.567 31.883 1.00 41.23 96 ARG A O 1
ATOM 751 N N . GLY A 1 97 ? 14.531 -0.621 31.803 1.00 36.16 97 GLY A N 1
ATOM 752 C CA . GLY A 1 97 ? 15.672 -1.176 32.535 1.00 36.65 97 GLY A CA 1
ATOM 753 C C . GLY A 1 97 ? 15.521 -1.070 34.041 1.00 41.07 97 GLY A C 1
ATOM 754 O O . GLY A 1 97 ? 14.519 -0.570 34.556 1.00 41.12 97 GLY A O 1
ATOM 755 N N . PRO A 1 98 ? 16.538 -1.561 34.769 1.00 41.57 98 PRO A N 1
ATOM 756 C CA . PRO A 1 98 ? 16.467 -1.663 36.225 1.00 41.76 98 PRO A CA 1
ATOM 757 C C . PRO A 1 98 ? 16.474 -0.325 36.979 1.00 40.01 98 PRO A C 1
ATOM 758 O O . PRO A 1 98 ? 16.055 -0.322 38.124 1.00 42.82 98 PRO A O 1
ATOM 762 N N . LEU A 1 99 ? 16.939 0.765 36.353 1.00 38.36 99 LEU A N 1
ATOM 763 C CA . LEU A 1 99 ? 16.933 2.126 36.954 1.00 41.75 99 LEU A CA 1
ATOM 764 C C . LEU A 1 99 ? 15.978 3.039 36.175 1.00 38.96 99 LEU A C 1
ATOM 765 O O . LEU A 1 99 ? 16.208 4.257 36.136 1.00 40.11 99 LEU A O 1
ATOM 770 N N . ALA A 1 100 ? 14.934 2.462 35.583 1.00 40.15 100 ALA A N 1
ATOM 771 C CA . ALA A 1 100 ? 13.930 3.183 34.780 1.00 42.84 100 ALA A CA 1
ATOM 772 C C . ALA A 1 100 ? 13.398 4.391 35.551 1.00 49.94 100 ALA A C 1
ATOM 773 O O . ALA A 1 100 ? 13.083 4.256 36.757 1.00 52.03 100 ALA A O 1
ATOM 775 N N A THR A 1 101 ? 13.382 5.553 34.893 0.50 46.68 101 THR A N 1
ATOM 776 N N B THR A 1 101 ? 13.243 5.522 34.865 0.50 52.27 101 THR A N 1
ATOM 777 C CA A THR A 1 101 ? 12.752 6.781 35.414 0.50 49.41 101 THR A CA 1
ATOM 778 C CA B THR A 1 101 ? 12.460 6.677 35.353 0.50 56.45 101 THR A CA 1
ATOM 779 C C A THR A 1 101 ? 11.259 6.531 35.432 0.50 53.47 101 THR A C 1
ATOM 780 C C B THR A 1 101 ? 10.992 6.333 35.139 0.50 63.80 101 THR A C 1
ATOM 781 O O A THR A 1 101 ? 10.658 6.249 34.399 0.50 57.27 101 THR A O 1
ATOM 782 O O B THR A 1 101 ? 10.557 6.142 34.006 0.50 65.59 101 THR A O 1
ATOM 789 N N A PRO A 1 102 ? 10.613 6.603 36.604 0.50 63.72 102 PRO A N 1
ATOM 790 N N B PRO A 1 102 ? 10.186 6.225 36.211 0.50 71.97 102 PRO A N 1
ATOM 791 C CA A PRO A 1 102 ? 9.199 6.297 36.644 0.50 71.06 102 PRO A CA 1
ATOM 792 C CA B PRO A 1 102 ? 8.806 5.788 36.059 0.50 75.21 102 PRO A CA 1
ATOM 793 C C A PRO A 1 102 ? 8.446 7.518 36.132 0.50 75.39 102 PRO A C 1
ATOM 794 C C B PRO A 1 102 ? 7.924 6.998 35.786 0.50 79.51 102 PRO A C 1
ATOM 795 O O A PRO A 1 102 ? 8.891 8.653 36.280 0.50 70.57 102 PRO A O 1
ATOM 796 O O B PRO A 1 102 ? 8.141 8.061 36.363 0.50 82.63 102 PRO A O 1
ATOM 803 N N A PRO A 1 103 ? 7.276 7.270 35.524 0.50 78.38 103 PRO A N 1
ATOM 804 N N B PRO A 1 103 ? 6.914 6.870 34.905 0.50 81.41 103 PRO A N 1
ATOM 805 C CA A PRO A 1 103 ? 6.398 8.265 34.908 0.50 73.20 103 PRO A CA 1
ATOM 806 C CA B PRO A 1 103 ? 6.001 7.976 34.624 0.50 79.60 103 PRO A CA 1
ATOM 807 C C A PRO A 1 103 ? 6.256 9.568 35.703 0.50 72.26 103 PRO A C 1
ATOM 808 C C B PRO A 1 103 ? 5.567 8.726 35.887 0.50 78.06 103 PRO A C 1
ATOM 809 O O A PRO A 1 103 ? 6.159 10.611 35.085 0.50 80.61 103 PRO A O 1
ATOM 810 O O B PRO A 1 103 ? 4.465 8.516 36.362 0.50 72.11 103 PRO A O 1
ATOM 817 N N A GLU A 1 104 ? 6.252 9.489 37.035 0.50 71.76 104 GLU A N 1
ATOM 818 N N B GLU A 1 104 ? 6.454 9.582 36.391 0.50 74.88 104 GLU A N 1
ATOM 819 C CA A GLU A 1 104 ? 6.078 10.670 37.916 0.50 76.08 104 GLU A CA 1
ATOM 820 C CA B GLU A 1 104 ? 6.232 10.440 37.574 0.50 78.53 104 GLU A CA 1
ATOM 821 C C A GLU A 1 104 ? 7.068 11.766 37.515 0.50 72.36 104 GLU A C 1
ATOM 822 C C B GLU A 1 104 ? 7.155 11.640 37.445 0.50 78.09 104 GLU A C 1
ATOM 823 O O A GLU A 1 104 ? 6.674 12.943 37.480 0.50 75.26 104 GLU A O 1
ATOM 824 O O B GLU A 1 104 ? 6.718 12.788 37.638 0.50 84.08 104 GLU A O 1
ATOM 827 N N A LYS A 1 105 ? 8.312 11.389 37.212 0.50 71.93 105 LYS A N 1
ATOM 828 N N B LYS A 1 105 ? 8.410 11.339 37.123 0.50 75.52 105 LYS A N 1
ATOM 829 C CA A LYS A 1 105 ? 9.370 12.344 36.812 0.50 64.82 105 LYS A CA 1
ATOM 830 C CA B LYS A 1 105 ? 9.441 12.329 36.782 0.50 71.37 105 LYS A CA 1
ATOM 831 C C A LYS A 1 105 ? 9.433 12.476 35.289 0.50 62.35 105 LYS A C 1
ATOM 832 C C B LYS A 1 105 ? 9.418 12.530 35.268 0.50 70.18 105 LYS A C 1
ATOM 833 O O A LYS A 1 105 ? 10.392 13.094 34.792 0.50 63.38 105 LYS A O 1
ATOM 834 O O B LYS A 1 105 ? 10.297 13.246 34.754 0.50 75.48 105 LYS A O 1
ATOM 845 N N . CYS A 1 106 ? 8.454 11.902 34.584 1.00 60.00 106 CYS A N 1
ATOM 846 C CA . CYS A 1 106 ? 8.328 11.943 33.109 1.00 54.94 106 CYS A CA 1
ATOM 847 C C . CYS A 1 106 ? 7.143 12.832 32.726 1.00 51.84 106 CYS A C 1
ATOM 848 O O . CYS A 1 106 ? 6.490 12.548 31.711 1.00 49.30 106 CYS A O 1
ATOM 851 N N . THR A 1 107 ? 6.878 13.879 33.510 1.00 50.95 107 THR A N 1
ATOM 852 C CA . THR A 1 107 ? 5.813 14.867 33.218 1.00 54.82 107 THR A CA 1
ATOM 853 C C . THR A 1 107 ? 6.258 15.799 32.097 1.00 55.02 107 THR A C 1
ATOM 854 O O . THR A 1 107 ? 5.389 16.369 31.429 1.00 55.16 107 THR A O 1
ATOM 858 N N . LYS A 1 108 ? 7.569 15.962 31.930 1.00 48.99 108 LYS A N 1
ATOM 859 C CA . LYS A 1 108 ? 8.176 16.710 30.808 1.00 45.70 108 LYS A CA 1
ATOM 860 C C . LYS A 1 108 ? 8.762 15.710 29.810 1.00 41.09 108 LYS A C 1
ATOM 861 O O . LYS A 1 108 ? 9.113 14.581 30.210 1.00 37.99 108 LYS A O 1
ATOM 867 N N . ALA A 1 109 ? 8.895 16.119 28.552 1.00 39.35 109 ALA A N 1
ATOM 868 C CA . ALA A 1 109 ? 9.652 15.346 27.548 1.00 35.04 109 ALA A CA 1
ATOM 869 C C . ALA A 1 109 ? 11.109 15.235 28.018 1.00 32.50 109 ALA A C 1
ATOM 870 O O . ALA A 1 109 ? 11.614 16.156 28.672 1.00 37.01 109 ALA A O 1
ATOM 872 N N . CYS A 1 110 ? 11.752 14.121 27.705 1.00 30.04 110 CYS A N 1
ATOM 873 C CA . CYS A 1 110 ? 13.184 13.875 27.985 1.00 30.66 110 CYS A CA 1
ATOM 874 C C . CYS A 1 110 ? 13.998 15.050 27.450 1.00 30.83 110 CYS A C 1
ATOM 875 O O . CYS A 1 110 ? 13.726 15.538 26.353 1.00 32.12 110 CYS A O 1
ATOM 878 N N . PRO A 1 111 ? 14.991 15.557 28.214 1.00 31.43 111 PRO A N 1
ATOM 879 C CA . PRO A 1 111 ? 15.881 16.605 27.720 1.00 30.38 111 PRO A CA 1
ATOM 880 C C . PRO A 1 111 ? 16.480 16.336 26.335 1.00 32.74 111 PRO A C 1
ATOM 881 O O . PRO A 1 111 ? 16.650 17.280 25.564 1.00 30.05 111 PRO A O 1
ATOM 885 N N . ILE A 1 112 ? 16.811 15.078 26.040 1.00 28.37 112 ILE A N 1
ATOM 886 C CA . ILE A 1 112 ? 17.392 14.728 24.723 1.00 27.83 112 ILE A CA 1
ATOM 887 C C . ILE A 1 112 ? 16.324 14.931 23.648 1.00 27.14 112 ILE A C 1
ATOM 888 O O . ILE A 1 112 ? 16.627 15.537 22.606 1.00 27.15 112 ILE A O 1
ATOM 893 N N . ALA A 1 113 ? 15.116 14.431 23.899 1.00 27.02 113 ALA A N 1
ATOM 894 C CA . ALA A 1 113 ? 13.965 14.600 22.994 1.00 28.40 113 ALA A CA 1
ATOM 895 C C . ALA A 1 113 ? 13.715 16.088 22.730 1.00 28.01 113 ALA A C 1
ATOM 896 O O . ALA A 1 113 ? 13.449 16.456 21.574 1.00 27.56 113 ALA A O 1
ATOM 898 N N . ARG A 1 114 ? 13.813 16.928 23.762 1.00 29.32 114 ARG A N 1
ATOM 899 C CA . ARG A 1 114 ? 13.540 18.377 23.620 1.00 28.66 114 ARG A CA 1
ATOM 900 C C . ARG A 1 114 ? 14.594 19.015 22.719 1.00 28.62 114 ARG A C 1
ATOM 901 O O . ARG A 1 114 ? 14.219 19.849 21.878 1.00 31.30 114 ARG A O 1
ATOM 909 N N . ALA A 1 115 ? 15.857 18.608 22.856 1.00 27.10 115 ALA A N 1
ATOM 910 C CA . ALA A 1 115 ? 16.968 19.143 22.043 1.00 29.41 115 ALA A CA 1
ATOM 911 C C . ALA A 1 115 ? 16.795 18.756 20.576 1.00 30.05 115 ALA A C 1
ATOM 912 O O . ALA A 1 115 ? 16.986 19.619 19.704 1.00 29.90 115 ALA A O 1
ATOM 914 N N . MET A 1 116 ? 16.462 17.490 20.311 1.00 28.39 116 MET A N 1
ATOM 915 C CA . MET A 1 116 ? 16.261 16.988 18.937 1.00 28.23 116 MET A CA 1
ATOM 916 C C . MET A 1 116 ? 15.045 17.688 18.315 1.00 30.03 116 MET A C 1
ATOM 917 O O . MET A 1 116 ? 15.097 18.063 17.127 1.00 28.63 116 MET A O 1
ATOM 922 N N . GLY A 1 117 ? 13.988 17.876 19.106 1.00 29.69 117 GLY A N 1
ATOM 923 C CA . GLY A 1 117 ? 12.783 18.608 18.680 1.00 31.69 117 GLY A CA 1
ATOM 924 C C . GLY A 1 117 ? 13.089 20.060 18.337 1.00 31.35 117 GLY A C 1
ATOM 925 O O . GLY A 1 117 ? 12.543 20.575 17.347 1.00 30.34 117 GLY A O 1
ATOM 926 N N . ALA A 1 118 ? 13.964 20.703 19.109 1.00 32.92 118 ALA A N 1
ATOM 927 C CA . ALA A 1 118 ? 14.392 22.092 18.851 1.00 32.20 118 ALA A CA 1
ATOM 928 C C . ALA A 1 118 ? 15.141 22.171 17.513 1.00 28.59 118 ALA A C 1
ATOM 929 O O . ALA A 1 118 ? 14.873 23.103 16.754 1.00 28.79 118 ALA A O 1
ATOM 931 N N . ALA A 1 119 ? 16.030 21.218 17.215 1.00 25.46 119 ALA A N 1
ATOM 932 C CA . ALA A 1 119 ? 16.789 21.180 15.947 1.00 28.19 119 ALA A CA 1
ATOM 933 C C . ALA A 1 119 ? 15.830 21.022 14.760 1.00 29.54 119 ALA A C 1
ATOM 934 O O . ALA A 1 119 ? 15.977 21.743 13.754 1.00 27.49 119 ALA A O 1
ATOM 936 N N . GLU A 1 120 ? 14.857 20.119 14.861 1.00 30.07 120 GLU A N 1
ATOM 937 C CA . GLU A 1 120 ? 13.869 19.936 13.769 1.00 32.19 120 GLU A CA 1
ATOM 938 C C . GLU A 1 120 ? 12.997 21.174 13.601 1.00 29.11 120 GLU A C 1
ATOM 939 O O . GLU A 1 120 ? 12.683 21.509 12.438 1.00 29.57 120 GLU A O 1
ATOM 945 N N . ALA A 1 121 ? 12.619 21.836 14.702 1.00 28.91 121 ALA A N 1
ATOM 946 C CA . ALA A 1 121 ? 11.859 23.102 14.629 1.00 30.74 121 ALA A CA 1
ATOM 947 C C . ALA A 1 121 ? 12.678 24.159 13.872 1.00 29.17 121 ALA A C 1
ATOM 948 O O . ALA A 1 121 ? 12.077 24.945 13.119 1.00 29.40 121 ALA A O 1
ATOM 950 N N . ALA A 1 122 ? 14.008 24.157 14.029 1.00 26.99 122 ALA A N 1
ATOM 951 C CA . ALA A 1 122 ? 14.907 25.105 13.345 1.00 27.68 122 ALA A CA 1
ATOM 952 C C . ALA A 1 122 ? 14.950 24.805 11.836 1.00 27.39 122 ALA A C 1
ATOM 953 O O . ALA A 1 122 ? 14.871 25.747 11.033 1.00 28.27 122 ALA A O 1
ATOM 955 N N . TRP A 1 123 ? 15.067 23.534 11.461 1.00 28.95 123 TRP A N 1
ATOM 956 C CA . TRP A 1 123 ? 14.994 23.089 10.043 1.00 28.79 123 TRP A CA 1
ATOM 957 C C . TRP A 1 123 ? 13.638 23.498 9.455 1.00 27.50 123 TRP A C 1
ATOM 958 O O . TRP A 1 123 ? 13.599 24.097 8.364 1.00 27.22 123 TRP A O 1
ATOM 969 N N . ARG A 1 124 ? 12.543 23.224 10.161 1.00 24.46 124 ARG A N 1
ATOM 970 C CA . ARG A 1 124 ? 11.208 23.577 9.630 1.00 27.77 124 ARG A CA 1
ATOM 971 C C . ARG A 1 124 ? 11.067 25.091 9.502 1.00 26.65 124 ARG A C 1
ATOM 972 O O . ARG A 1 124 ? 10.546 25.553 8.487 1.00 27.78 124 ARG A O 1
ATOM 980 N N . ALA A 1 125 ? 11.536 25.846 10.491 1.00 28.33 125 ALA A N 1
ATOM 981 C CA . ALA A 1 125 ? 11.402 27.314 10.507 1.00 28.77 125 ALA A CA 1
ATOM 982 C C . ALA A 1 125 ? 12.156 27.898 9.314 1.00 27.38 125 ALA A C 1
ATOM 983 O O . ALA A 1 125 ? 11.644 28.847 8.685 1.00 28.78 125 ALA A O 1
ATOM 985 N N . SER A 1 126 ? 13.328 27.339 8.992 1.00 26.47 126 SER A N 1
ATOM 986 C CA . SER A 1 126 ? 14.135 27.805 7.838 1.00 27.11 126 SER A CA 1
ATOM 987 C C . SER A 1 126 ? 13.351 27.577 6.543 1.00 27.31 126 SER A C 1
ATOM 988 O O . SER A 1 126 ? 13.231 28.517 5.740 1.00 29.21 126 SER A O 1
ATOM 991 N N . LEU A 1 127 ? 12.788 26.381 6.360 1.00 25.61 127 LEU A N 1
ATOM 992 C CA . LEU A 1 127 ? 12.007 26.060 5.144 1.00 25.97 127 LEU A CA 1
ATOM 993 C C . LEU A 1 127 ? 10.720 26.886 5.078 1.00 25.81 127 LEU A C 1
ATOM 994 O O . LEU A 1 127 ? 10.302 27.234 3.967 1.00 28.63 127 LEU A O 1
ATOM 999 N N . ALA A 1 128 ? 10.096 27.190 6.217 1.00 26.86 128 ALA A N 1
ATOM 1000 C CA . ALA A 1 128 ? 8.849 27.989 6.264 1.00 27.07 128 ALA A CA 1
ATOM 1001 C C . ALA A 1 128 ? 9.113 29.451 5.891 1.00 29.44 128 ALA A C 1
ATOM 1002 O O . ALA A 1 128 ? 8.178 30.128 5.436 1.00 31.63 128 ALA A O 1
ATOM 1004 N N . ALA A 1 129 ? 10.333 29.943 6.114 1.00 30.39 129 ALA A N 1
ATOM 1005 C CA . ALA A 1 129 ? 10.684 31.370 5.917 1.00 33.08 129 ALA A CA 1
ATOM 1006 C C . ALA A 1 129 ? 10.952 31.691 4.448 1.00 32.29 129 ALA A C 1
ATOM 1007 O O . ALA A 1 129 ? 11.046 32.879 4.124 1.00 36.21 129 ALA A O 1
ATOM 1009 N N . THR A 1 130 ? 11.117 30.674 3.599 1.00 30.06 130 THR A N 1
ATOM 1010 C CA . THR A 1 130 ? 11.408 30.851 2.157 1.00 28.08 130 THR A CA 1
ATOM 1011 C C . THR A 1 130 ? 10.223 30.377 1.333 1.00 25.80 130 THR A C 1
ATOM 1012 O O . THR A 1 130 ? 9.696 29.289 1.578 1.00 27.78 130 THR A O 1
ATOM 1016 N N . THR A 1 131 ? 9.818 31.192 0.372 1.00 27.25 131 THR A N 1
ATOM 1017 C CA . THR A 1 131 ? 8.690 30.856 -0.506 1.00 26.84 131 THR A CA 1
ATOM 1018 C C . THR A 1 131 ? 9.189 30.517 -1.904 1.00 24.64 131 THR A C 1
ATOM 1019 O O . THR A 1 131 ? 10.352 30.813 -2.255 1.00 26.37 131 THR A O 1
ATOM 1023 N N . ILE A 1 132 ? 8.293 29.948 -2.692 1.00 23.85 132 ILE A N 1
ATOM 1024 C CA . ILE A 1 132 ? 8.563 29.722 -4.126 1.00 24.11 132 ILE A CA 1
ATOM 1025 C C . ILE A 1 132 ? 8.856 31.078 -4.778 1.00 24.94 132 ILE A C 1
ATOM 1026 O O . ILE A 1 132 ? 9.756 31.141 -5.626 1.00 24.20 132 ILE A O 1
ATOM 1031 N N . ALA A 1 133 ? 8.159 32.136 -4.366 1.00 23.32 133 ALA A N 1
ATOM 1032 C CA . ALA A 1 133 ? 8.377 33.500 -4.892 1.00 26.10 133 ALA A CA 1
ATOM 1033 C C . ALA A 1 133 ? 9.826 33.947 -4.632 1.00 27.16 133 ALA A C 1
ATOM 1034 O O . ALA A 1 133 ? 10.416 34.578 -5.517 1.00 28.31 133 ALA A O 1
ATOM 1036 N N . ASP A 1 134 ? 10.384 33.614 -3.467 1.00 26.74 134 ASP A N 1
ATOM 1037 C CA . ASP A 1 134 ? 11.788 33.936 -3.117 1.00 27.92 134 ASP A CA 1
ATOM 1038 C C . ASP A 1 134 ? 12.743 33.231 -4.091 1.00 27.04 134 ASP A C 1
ATOM 1039 O O . ASP A 1 134 ? 13.677 33.870 -4.599 1.00 28.04 134 ASP A O 1
ATOM 1044 N N . LEU A 1 135 ? 12.520 31.946 -4.350 1.00 24.55 135 LEU A N 1
ATOM 1045 C CA . LEU A 1 135 ? 13.342 31.179 -5.310 1.00 23.81 135 LEU A CA 1
ATOM 1046 C C . LEU A 1 135 ? 13.263 31.826 -6.690 1.00 24.95 135 LEU A C 1
ATOM 1047 O O . LEU A 1 135 ? 14.310 31.952 -7.345 1.00 25.08 135 LEU A O 1
ATOM 1052 N N . VAL A 1 136 ? 12.061 32.216 -7.121 1.00 25.16 136 VAL A N 1
ATOM 1053 C CA . VAL A 1 136 ? 11.865 32.858 -8.444 1.00 24.72 136 VAL A CA 1
ATOM 1054 C C . VAL A 1 136 ? 12.691 34.148 -8.508 1.00 26.19 136 VAL A C 1
ATOM 1055 O O . VAL A 1 136 ? 13.336 34.395 -9.539 1.00 27.03 136 VAL A O 1
ATOM 1059 N N . ALA A 1 137 ? 12.697 34.945 -7.444 1.00 27.05 137 ALA A N 1
ATOM 1060 C CA . ALA A 1 137 ? 13.430 36.232 -7.429 1.00 29.41 137 ALA A CA 1
ATOM 1061 C C . ALA A 1 137 ? 14.933 35.959 -7.558 1.00 27.73 137 ALA A C 1
ATOM 1062 O O . ALA A 1 137 ? 15.622 36.694 -8.256 1.00 28.96 137 ALA A O 1
ATOM 1064 N N . THR A 1 138 ? 15.417 34.901 -6.918 1.00 26.73 138 THR A N 1
ATOM 1065 C CA . THR A 1 138 ? 16.843 34.517 -6.995 1.00 28.19 138 THR A CA 1
ATOM 1066 C C . THR A 1 138 ? 17.187 34.077 -8.420 1.00 27.18 138 THR A C 1
ATOM 1067 O O . THR A 1 138 ? 18.246 34.475 -8.934 1.00 29.03 138 THR A O 1
ATOM 1071 N N . VAL A 1 139 ? 16.318 33.285 -9.041 1.00 25.64 139 VAL A N 1
ATOM 1072 C CA . VAL A 1 139 ? 16.536 32.819 -10.437 1.00 27.19 139 VAL A CA 1
ATOM 1073 C C . VAL A 1 139 ? 16.543 34.036 -11.365 1.00 27.93 139 VAL A C 1
ATOM 1074 O O . VAL A 1 139 ? 17.448 34.128 -12.224 1.00 29.84 139 VAL A O 1
ATOM 1078 N N . ASP A 1 140 ? 15.577 34.941 -11.192 1.00 27.32 140 ASP A N 1
ATOM 1079 C CA . ASP A 1 140 ? 15.479 36.178 -12.006 1.00 29.06 140 ASP A CA 1
ATOM 1080 C C . ASP A 1 140 ? 16.807 36.935 -11.914 1.00 32.12 140 ASP A C 1
ATOM 1081 O O . ASP A 1 140 ? 17.312 37.401 -12.948 1.00 34.93 140 ASP A O 1
ATOM 1086 N N . ASP A 1 141 ? 17.376 37.023 -10.712 1.00 32.31 141 ASP A N 1
ATOM 1087 C CA . ASP A 1 141 ? 18.627 37.783 -10.467 1.00 31.76 141 ASP A CA 1
ATOM 1088 C C . ASP A 1 141 ? 19.820 37.057 -11.105 1.00 31.90 141 ASP A C 1
ATOM 1089 O O . ASP A 1 141 ? 20.607 37.712 -11.797 1.00 36.87 141 ASP A O 1
ATOM 1094 N N . GLU A 1 142 ? 19.932 35.743 -10.909 1.00 30.20 142 GLU A N 1
ATOM 1095 C CA . GLU A 1 142 ? 21.153 34.970 -11.259 1.00 30.48 142 GLU A CA 1
ATOM 1096 C C . GLU A 1 142 ? 21.106 34.450 -12.702 1.00 32.82 142 GLU A C 1
ATOM 1097 O O . GLU A 1 142 ? 22.162 34.409 -13.352 1.00 34.35 142 GLU A O 1
ATOM 1103 N N . SER A 1 143 ? 19.935 34.061 -13.194 1.00 32.51 143 SER A N 1
ATOM 1104 C CA . SER A 1 143 ? 19.779 33.556 -14.580 1.00 34.00 143 SER A CA 1
ATOM 1105 C C . SER A 1 143 ? 19.359 34.672 -15.539 1.00 34.78 143 SER A C 1
ATOM 1106 O O . SER A 1 143 ? 19.428 34.461 -16.759 1.00 42.79 143 SER A O 1
ATOM 1109 N N . GLY A 1 144 ? 18.933 35.812 -15.007 1.00 32.66 144 GLY A N 1
ATOM 1110 C CA . GLY A 1 144 ? 18.376 36.912 -15.809 1.00 34.80 144 GLY A CA 1
ATOM 1111 C C . GLY A 1 144 ? 16.860 36.797 -15.902 1.00 33.33 144 GLY A C 1
ATOM 1112 O O . GLY A 1 144 ? 16.298 35.701 -15.741 1.00 32.39 144 GLY A O 1
ATOM 1113 N N . PRO A 1 145 ? 16.169 37.930 -16.152 1.00 33.20 145 PRO A N 1
ATOM 1114 C CA . PRO A 1 145 ? 14.710 37.974 -16.064 1.00 34.68 145 PRO A CA 1
ATOM 1115 C C . PRO A 1 145 ? 13.969 37.298 -17.227 1.00 32.33 145 PRO A C 1
ATOM 1116 O O . PRO A 1 145 ? 12.768 37.157 -17.131 1.00 32.68 145 PRO A O 1
ATOM 1120 N N . ASP A 1 146 ? 14.679 36.882 -18.276 1.00 31.11 146 ASP A N 1
ATOM 1121 C CA . ASP A 1 146 ? 14.074 36.143 -19.411 1.00 32.17 146 ASP A CA 1
ATOM 1122 C C . ASP A 1 146 ? 14.117 34.625 -19.215 1.00 29.67 146 ASP A C 1
ATOM 1123 O O . ASP A 1 146 ? 13.454 33.924 -19.992 1.00 30.16 146 ASP A O 1
ATOM 1128 N N . ALA A 1 147 ? 14.858 34.111 -18.232 1.00 27.98 147 ALA A N 1
ATOM 1129 C CA . ALA A 1 147 ? 15.054 32.648 -18.098 1.00 28.24 147 ALA A CA 1
ATOM 1130 C C . ALA A 1 147 ? 13.717 31.957 -17.825 1.00 27.56 147 ALA A C 1
ATOM 1131 O O . ALA A 1 147 ? 13.316 31.071 -18.610 1.00 28.35 147 ALA A O 1
ATOM 1133 N N . LEU A 1 148 ? 13.034 32.338 -16.747 1.00 25.47 148 LEU A N 1
ATOM 1134 C CA . LEU A 1 148 ? 11.774 31.656 -16.380 1.00 27.74 148 LEU A CA 1
ATOM 1135 C C . LEU A 1 148 ? 10.654 31.972 -17.378 1.00 28.57 148 LEU A C 1
ATOM 1136 O O . LEU A 1 148 ? 9.916 31.065 -17.751 1.00 27.35 148 LEU A O 1
ATOM 1141 N N . PRO A 1 149 ? 10.491 33.220 -17.872 1.00 28.89 149 PRO A N 1
ATOM 1142 C CA . PRO A 1 149 ? 9.525 33.450 -18.950 1.00 27.45 149 PRO A CA 1
ATOM 1143 C C . PRO A 1 149 ? 9.764 32.557 -20.176 1.00 27.10 149 PRO A C 1
ATOM 1144 O O . PRO A 1 149 ? 8.804 32.087 -20.757 1.00 28.03 149 PRO A O 1
ATOM 1148 N N . GLY A 1 150 ? 11.026 32.321 -20.535 1.00 28.28 150 GLY A N 1
ATOM 1149 C CA . GLY A 1 150 ? 11.370 31.417 -21.647 1.00 28.64 150 GLY A CA 1
ATOM 1150 C C . GLY A 1 150 ? 10.938 29.993 -21.351 1.00 28.29 150 GLY A C 1
ATOM 1151 O O . GLY A 1 150 ? 10.386 29.309 -22.247 1.00 28.23 150 GLY A O 1
ATOM 1152 N N . VAL A 1 151 ? 11.162 29.543 -20.117 1.00 26.84 151 VAL A N 1
ATOM 1153 C CA . VAL A 1 151 ? 10.717 28.198 -19.684 1.00 25.02 151 VAL A CA 1
ATOM 1154 C C . VAL A 1 151 ? 9.185 28.112 -19.761 1.00 25.26 151 VAL A C 1
ATOM 1155 O O . VAL A 1 151 ? 8.665 27.113 -20.280 1.00 26.62 151 VAL A O 1
ATOM 1159 N N . GLY A 1 152 ? 8.483 29.131 -19.274 1.00 26.78 152 GLY A N 1
ATOM 1160 C CA . GLY A 1 152 ? 7.012 29.159 -19.309 1.00 26.28 152 GLY A CA 1
ATOM 1161 C C . GLY A 1 152 ? 6.486 29.048 -20.724 1.00 27.07 152 GLY A C 1
ATOM 1162 O O . GLY A 1 152 ? 5.564 28.257 -20.962 1.00 28.57 152 GLY A O 1
ATOM 1163 N N . ALA A 1 153 ? 7.079 29.798 -21.651 1.00 30.83 153 ALA A N 1
ATOM 1164 C CA . ALA A 1 153 ? 6.690 29.791 -23.074 1.00 31.86 153 ALA A CA 1
ATOM 1165 C C . ALA A 1 153 ? 6.867 28.385 -23.650 1.00 31.50 153 ALA A C 1
ATOM 1166 O O . ALA A 1 153 ? 5.963 27.890 -24.339 1.00 31.27 153 ALA A O 1
ATOM 1168 N N . TRP A 1 154 ? 8.003 27.755 -23.350 1.00 25.73 154 TRP A N 1
ATOM 1169 C CA . TRP A 1 154 ? 8.313 26.383 -23.795 1.00 27.35 154 TRP A CA 1
ATOM 1170 C C . TRP A 1 154 ? 7.290 25.390 -23.224 1.00 26.06 154 TRP A C 1
ATOM 1171 O O . TRP A 1 154 ? 6.821 24.527 -23.970 1.00 28.33 154 TRP A O 1
ATOM 1182 N N . LEU A 1 155 ? 6.928 25.531 -21.950 1.00 26.50 155 LEU A N 1
ATOM 1183 C CA . LEU A 1 155 ? 6.005 24.590 -21.277 1.00 23.94 155 LEU A CA 1
ATOM 1184 C C . LEU A 1 155 ? 4.609 24.642 -21.900 1.00 27.91 155 LEU A C 1
ATOM 1185 O O . LEU A 1 155 ? 3.953 23.607 -21.922 1.00 26.64 155 LEU A O 1
ATOM 1190 N N . ILE A 1 156 ? 4.161 25.801 -22.378 1.00 28.62 156 ILE A N 1
ATOM 1191 C CA . ILE A 1 156 ? 2.767 25.927 -22.892 1.00 29.73 156 ILE A CA 1
ATOM 1192 C C . ILE A 1 156 ? 2.734 25.809 -24.414 1.00 34.31 156 ILE A C 1
ATOM 1193 O O . ILE A 1 156 ? 1.629 25.817 -24.969 1.00 35.97 156 ILE A O 1
ATOM 1198 N N . GLU A 1 157 ? 3.897 25.686 -25.062 1.00 37.32 157 GLU A N 1
ATOM 1199 C CA . GLU A 1 157 ? 3.991 25.656 -26.539 1.00 40.15 157 GLU A CA 1
ATOM 1200 C C . GLU A 1 157 ? 3.277 24.409 -27.061 1.00 38.82 157 GLU A C 1
ATOM 1201 O O . GLU A 1 157 ? 3.629 23.297 -26.629 1.00 38.71 157 GLU A O 1
ATOM 1207 N N . GLY A 1 158 ? 2.298 24.601 -27.947 1.00 37.37 158 GLY A N 1
ATOM 1208 C CA . GLY A 1 158 ? 1.643 23.512 -28.688 1.00 43.63 158 GLY A CA 1
ATOM 1209 C C . GLY A 1 158 ? 0.938 22.525 -27.774 1.00 42.54 158 GLY A C 1
ATOM 1210 O O . GLY A 1 158 ? 0.938 21.328 -28.076 1.00 45.50 158 GLY A O 1
ATOM 1211 N N . LEU A 1 159 ? 0.350 23.006 -26.682 1.00 38.90 159 LEU A N 1
ATOM 1212 C CA . LEU A 1 159 ? -0.418 22.141 -25.765 1.00 38.47 159 LEU A CA 1
ATOM 1213 C C . LEU A 1 159 ? -1.754 21.792 -26.417 1.00 38.35 159 LEU A C 1
ATOM 1214 O O . LEU A 1 159 ? -2.265 22.572 -27.245 1.00 39.81 159 LEU A O 1
ATOM 1219 N N . GLY A 1 160 ? -2.270 20.616 -26.078 1.00 36.18 160 GLY A N 1
ATOM 1220 C CA . GLY A 1 160 ? -3.544 20.113 -26.609 1.00 36.05 160 GLY A CA 1
ATOM 1221 C C . GLY A 1 160 ? -3.383 19.360 -27.913 1.00 36.47 160 GLY A C 1
ATOM 1222 O O . GLY A 1 160 ? -4.398 18.896 -28.444 1.00 42.15 160 GLY A O 1
ATOM 1223 N N . HIS A 1 161 ? -2.160 19.238 -28.434 1.00 35.25 161 HIS A N 1
ATOM 1224 C CA . HIS A 1 161 ? -1.891 18.446 -29.656 1.00 36.78 161 HIS A CA 1
ATOM 1225 C C . HIS A 1 161 ? -1.398 17.068 -29.227 1.00 39.46 161 HIS A C 1
ATOM 1226 O O . HIS A 1 161 ? -0.238 16.965 -28.819 1.00 38.55 161 HIS A O 1
ATOM 1233 N N . HIS A 1 162 ? -2.265 16.055 -29.291 1.00 38.80 162 HIS A N 1
ATOM 1234 C CA . HIS A 1 162 ? -1.953 14.686 -28.808 1.00 37.82 162 HIS A CA 1
ATOM 1235 C C . HIS A 1 162 ? -1.916 13.658 -29.935 1.00 37.20 162 HIS A C 1
ATOM 1236 O O . HIS A 1 162 ? -1.378 12.565 -29.697 1.00 38.00 162 HIS A O 1
ATOM 1243 N N . HIS A 1 163 ? -2.485 13.976 -31.099 1.00 39.09 163 HIS A N 1
ATOM 1244 C CA . HIS A 1 163 ? -2.521 13.072 -32.274 1.00 45.36 163 HIS A CA 1
ATOM 1245 C C . HIS A 1 163 ? -1.313 13.358 -33.156 1.00 45.07 163 HIS A C 1
ATOM 1246 O O . HIS A 1 163 ? -1.448 14.069 -34.152 1.00 46.93 163 HIS A O 1
ATOM 1253 N N . HIS A 1 164 ? -0.165 12.815 -32.768 1.00 50.12 164 HIS A N 1
ATOM 1254 C CA . HIS A 1 164 ? 1.134 13.076 -33.424 1.00 49.61 164 HIS A CA 1
ATOM 1255 C C . HIS A 1 164 ? 1.211 12.241 -34.698 1.00 49.57 164 HIS A C 1
ATOM 1256 O O . HIS A 1 164 ? 0.679 11.115 -34.708 1.00 56.11 164 HIS A O 1
ATOM 1263 N N . HIS A 1 165 ? 1.835 12.778 -35.744 1.00 49.39 165 HIS A N 1
ATOM 1264 C CA . HIS A 1 165 ? 1.979 12.061 -37.031 1.00 47.91 165 HIS A CA 1
ATOM 1265 C C . HIS A 1 165 ? 2.758 10.765 -36.807 1.00 53.36 165 HIS A C 1
ATOM 1266 O O . HIS A 1 165 ? 3.752 10.796 -36.062 1.00 57.96 165 HIS A O 1
ATOM 1273 N N . HIS A 1 166 ? 2.308 9.680 -37.442 1.00 60.14 166 HIS A N 1
ATOM 1274 C CA . HIS A 1 166 ? 2.964 8.346 -37.435 1.00 68.99 166 HIS A CA 1
ATOM 1275 C C . HIS A 1 166 ? 4.466 8.486 -37.703 1.00 73.61 166 HIS A C 1
ATOM 1276 O O . HIS A 1 166 ? 5.226 7.544 -37.488 1.00 76.69 166 HIS A O 1
ATOM 1283 N N . MET B 1 1 ? 20.505 32.146 34.212 1.00 64.49 1 MET B N 1
ATOM 1284 C CA . MET B 1 1 ? 19.052 32.420 34.383 1.00 61.38 1 MET B CA 1
ATOM 1285 C C . MET B 1 1 ? 18.616 33.132 33.110 1.00 50.05 1 MET B C 1
ATOM 1286 O O . MET B 1 1 ? 19.328 34.052 32.716 1.00 47.91 1 MET B O 1
ATOM 1291 N N . LYS B 1 2 ? 17.543 32.685 32.470 1.00 47.12 2 LYS B N 1
ATOM 1292 C CA . LYS B 1 2 ? 17.138 33.347 31.212 1.00 48.11 2 LYS B CA 1
ATOM 1293 C C . LYS B 1 2 ? 15.627 33.295 31.026 1.00 40.49 2 LYS B C 1
ATOM 1294 O O . LYS B 1 2 ? 15.035 32.241 31.224 1.00 46.42 2 LYS B O 1
ATOM 1300 N N . LEU B 1 3 ? 15.065 34.420 30.613 1.00 36.90 3 LEU B N 1
ATOM 1301 C CA . LEU B 1 3 ? 13.635 34.505 30.269 1.00 36.16 3 LEU B CA 1
ATOM 1302 C C . LEU B 1 3 ? 13.453 33.950 28.864 1.00 37.48 3 LEU B C 1
ATOM 1303 O O . LEU B 1 3 ? 14.397 34.004 28.085 1.00 36.11 3 LEU B O 1
ATOM 1308 N N . SER B 1 4 ? 12.264 33.434 28.578 1.00 38.11 4 SER B N 1
ATOM 1309 C CA . SER B 1 4 ? 11.856 33.077 27.204 1.00 40.19 4 SER B CA 1
ATOM 1310 C C . SER B 1 4 ? 12.137 34.252 26.259 1.00 38.01 4 SER B C 1
ATOM 1311 O O . SER B 1 4 ? 11.889 35.425 26.637 1.00 35.81 4 SER B O 1
ATOM 1314 N N . GLY B 1 5 ? 12.617 33.941 25.055 1.00 36.81 5 GLY B N 1
ATOM 1315 C CA . GLY B 1 5 ? 12.824 34.928 23.983 1.00 37.09 5 GLY B CA 1
ATOM 1316 C C . GLY B 1 5 ? 11.528 35.608 23.570 1.00 33.93 5 GLY B C 1
ATOM 1317 O O . GLY B 1 5 ? 11.579 36.743 23.044 1.00 37.44 5 GLY B O 1
ATOM 1318 N N . GLY B 1 6 ? 10.388 34.966 23.825 1.00 32.45 6 GLY B N 1
ATOM 1319 C CA . GLY B 1 6 ? 9.064 35.544 23.531 1.00 30.58 6 GLY B CA 1
ATOM 1320 C C . GLY B 1 6 ? 8.735 36.821 24.295 1.00 29.52 6 GLY B C 1
ATOM 1321 O O . GLY B 1 6 ? 7.865 37.577 23.831 1.00 30.09 6 GLY B O 1
ATOM 1322 N N . VAL B 1 7 ? 9.375 37.071 25.437 1.00 28.75 7 VAL B N 1
ATOM 1323 C CA . VAL B 1 7 ? 9.009 38.219 26.306 1.00 29.64 7 VAL B CA 1
ATOM 1324 C C . VAL B 1 7 ? 9.217 39.543 25.551 1.00 29.16 7 VAL B C 1
ATOM 1325 O O . VAL B 1 7 ? 8.309 40.389 25.571 1.00 28.57 7 VAL B O 1
ATOM 1329 N N . GLU B 1 8 ? 10.358 39.710 24.882 1.00 26.13 8 GLU B N 1
ATOM 1330 C CA . GLU B 1 8 ? 10.661 40.953 24.126 1.00 24.09 8 GLU B CA 1
ATOM 1331 C C . GLU B 1 8 ? 9.552 41.202 23.093 1.00 26.09 8 GLU B C 1
ATOM 1332 O O . GLU B 1 8 ? 9.027 42.320 23.016 1.00 25.15 8 GLU B O 1
ATOM 1338 N N . TRP B 1 9 ? 9.202 40.168 22.330 1.00 25.88 9 TRP B N 1
ATOM 1339 C CA . TRP B 1 9 ? 8.186 40.261 21.253 1.00 25.69 9 TRP B CA 1
ATOM 1340 C C . TRP B 1 9 ? 6.816 40.587 21.847 1.00 27.11 9 TRP B C 1
ATOM 1341 O O . TRP B 1 9 ? 6.094 41.431 21.283 1.00 28.56 9 TRP B O 1
ATOM 1352 N N . ALA B 1 10 ? 6.482 39.929 22.955 1.00 26.39 10 ALA B N 1
ATOM 1353 C CA . ALA B 1 10 ? 5.177 40.077 23.631 1.00 27.94 10 ALA B CA 1
ATOM 1354 C C . ALA B 1 10 ? 5.002 41.507 24.146 1.00 28.54 10 ALA B C 1
ATOM 1355 O O . ALA B 1 10 ? 3.911 42.088 23.942 1.00 28.93 10 ALA B O 1
ATOM 1357 N N . LEU B 1 11 ? 6.037 42.072 24.774 1.00 26.23 11 LEU B N 1
ATOM 1358 C CA . LEU B 1 11 ? 5.966 43.459 25.297 1.00 27.37 11 LEU B CA 1
ATOM 1359 C C . LEU B 1 11 ? 5.821 44.457 24.146 1.00 26.50 11 LEU B C 1
ATOM 1360 O O . LEU B 1 11 ? 4.990 45.378 24.269 1.00 29.11 11 LEU B O 1
ATOM 1365 N N . HIS B 1 12 ? 6.583 44.281 23.064 1.00 25.71 12 HIS B N 1
ATOM 1366 C CA . HIS B 1 12 ? 6.451 45.128 21.852 1.00 25.34 12 HIS B CA 1
ATOM 1367 C C . HIS B 1 12 ? 5.026 45.026 21.310 1.00 27.29 12 HIS B C 1
ATOM 1368 O O . HIS B 1 12 ? 4.416 46.078 21.009 1.00 26.88 12 HIS B O 1
ATOM 1375 N N . CYS B 1 13 ? 4.484 43.815 21.218 1.00 25.88 13 CYS B N 1
ATOM 1376 C CA . CYS B 1 13 ? 3.117 43.625 20.680 1.00 27.56 13 CYS B CA 1
ATOM 1377 C C . CYS B 1 13 ? 2.095 44.332 21.567 1.00 27.60 13 CYS B C 1
ATOM 1378 O O . CYS B 1 13 ? 1.209 44.996 21.024 1.00 28.55 13 CYS B O 1
ATOM 1381 N N . CYS B 1 14 ? 2.221 44.231 22.889 1.00 27.01 14 CYS B N 1
ATOM 1382 C CA . CYS B 1 14 ? 1.268 44.887 23.816 1.00 28.34 14 CYS B CA 1
ATOM 1383 C C . CYS B 1 14 ? 1.305 46.408 23.632 1.00 27.25 14 CYS B C 1
ATOM 1384 O O . CYS B 1 14 ? 0.239 47.036 23.622 1.00 27.99 14 CYS B O 1
ATOM 1387 N N . VAL B 1 15 ? 2.487 46.987 23.439 1.00 27.50 15 VAL B N 1
ATOM 1388 C CA . VAL B 1 15 ? 2.622 48.456 23.273 1.00 25.51 15 VAL B CA 1
ATOM 1389 C C . VAL B 1 15 ? 1.934 48.860 21.970 1.00 29.39 15 VAL B C 1
ATOM 1390 O O . VAL B 1 15 ? 1.121 49.806 21.988 1.00 32.08 15 VAL B O 1
ATOM 1394 N N . VAL B 1 16 ? 2.208 48.158 20.871 1.00 27.06 16 VAL B N 1
ATOM 1395 C CA . VAL B 1 16 ? 1.640 48.608 19.574 1.00 31.72 16 VAL B CA 1
ATOM 1396 C C . VAL B 1 16 ? 0.133 48.324 19.529 1.00 30.36 16 VAL B C 1
ATOM 1397 O O . VAL B 1 16 ? -0.563 49.084 18.865 1.00 32.17 16 VAL B O 1
ATOM 1401 N N . LEU B 1 17 ? -0.371 47.299 20.221 1.00 29.99 17 LEU B N 1
ATOM 1402 C CA . LEU B 1 17 ? -1.837 47.052 20.280 1.00 29.45 17 LEU B CA 1
ATOM 1403 C C . LEU B 1 17 ? -2.570 48.200 20.977 1.00 29.99 17 LEU B C 1
ATOM 1404 O O . LEU B 1 17 ? -3.748 48.414 20.648 1.00 32.46 17 LEU B O 1
ATOM 1409 N N . THR B 1 18 ? -1.920 48.954 21.873 1.00 30.28 18 THR B N 1
ATOM 1410 C CA . THR B 1 18 ? -2.582 50.102 22.549 1.00 31.19 18 THR B CA 1
ATOM 1411 C C . THR B 1 18 ? -2.981 51.163 21.515 1.00 31.87 18 THR B C 1
ATOM 1412 O O . THR B 1 18 ? -3.956 51.888 21.762 1.00 36.92 18 THR B O 1
ATOM 1416 N N . ALA B 1 19 ? -2.235 51.249 20.414 1.00 32.24 19 ALA B N 1
ATOM 1417 C CA . ALA B 1 19 ? -2.380 52.279 19.372 1.00 34.66 19 ALA B CA 1
ATOM 1418 C C . ALA B 1 19 ? -3.440 51.900 18.348 1.00 35.54 19 ALA B C 1
ATOM 1419 O O . ALA B 1 19 ? -3.857 52.774 17.563 1.00 34.88 19 ALA B O 1
ATOM 1421 N N . ALA B 1 20 ? -3.800 50.622 18.302 1.00 37.75 20 ALA B N 1
ATOM 1422 C CA . ALA B 1 20 ? -4.817 50.110 17.377 1.00 41.57 20 ALA B CA 1
ATOM 1423 C C . ALA B 1 20 ? -6.164 50.210 18.085 1.00 44.81 20 ALA B C 1
ATOM 1424 O O . ALA B 1 20 ? -6.286 49.749 19.235 1.00 54.50 20 ALA B O 1
ATOM 1426 N N . SER B 1 21 ? -7.135 50.811 17.417 1.00 44.63 21 SER B N 1
ATOM 1427 C CA . SER B 1 21 ? -8.520 50.923 17.927 1.00 45.78 21 SER B CA 1
ATOM 1428 C C . SER B 1 21 ? -9.374 49.806 17.326 1.00 48.33 21 SER B C 1
ATOM 1429 O O . SER B 1 21 ? -10.604 49.836 17.495 1.00 55.62 21 SER B O 1
ATOM 1432 N N . ARG B 1 22 ? -8.730 48.856 16.647 1.00 44.65 22 ARG B N 1
ATOM 1433 C CA . ARG B 1 22 ? -9.382 47.701 16.000 1.00 42.52 22 ARG B CA 1
ATOM 1434 C C . ARG B 1 22 ? -8.553 46.453 16.251 1.00 38.00 22 ARG B C 1
ATOM 1435 O O . ARG B 1 22 ? -7.373 46.542 16.616 1.00 36.89 22 ARG B O 1
ATOM 1443 N N . PRO B 1 23 ? -9.139 45.259 16.039 1.00 34.74 23 PRO B N 1
ATOM 1444 C CA . PRO B 1 23 ? -8.351 44.037 16.162 1.00 34.45 23 PRO B CA 1
ATOM 1445 C C . PRO B 1 23 ? -7.238 44.014 15.114 1.00 34.96 23 PRO B C 1
ATOM 1446 O O . PRO B 1 23 ? -7.434 44.515 14.005 1.00 35.15 23 PRO B O 1
ATOM 1450 N N . VAL B 1 24 ? -6.093 43.458 15.497 1.00 31.75 24 VAL B N 1
ATOM 1451 C CA . VAL B 1 24 ? -4.908 43.347 14.611 1.00 32.79 24 VAL B CA 1
ATOM 1452 C C . VAL B 1 24 ? -4.562 41.871 14.461 1.00 36.61 24 VAL B C 1
ATOM 1453 O O . VAL B 1 24 ? -4.231 41.212 15.451 1.00 37.00 24 VAL B O 1
ATOM 1457 N N . PRO B 1 25 ? -4.640 41.305 13.233 1.00 38.25 25 PRO B N 1
ATOM 1458 C CA . PRO B 1 25 ? -4.264 39.904 13.039 1.00 41.11 25 PRO B CA 1
ATOM 1459 C C . PRO B 1 25 ? -2.787 39.657 13.375 1.00 41.21 25 PRO B C 1
ATOM 1460 O O . PRO B 1 25 ? -1.976 40.573 13.243 1.00 37.50 25 PRO B O 1
ATOM 1464 N N . ALA B 1 26 ? -2.474 38.432 13.803 1.00 43.12 26 ALA B N 1
ATOM 1465 C CA . ALA B 1 26 ? -1.103 38.013 14.157 1.00 45.67 26 ALA B CA 1
ATOM 1466 C C . ALA B 1 26 ? -0.169 38.256 12.968 1.00 44.07 26 ALA B C 1
ATOM 1467 O O . ALA B 1 26 ? 0.953 38.730 13.184 1.00 41.92 26 ALA B O 1
ATOM 1469 N N . ALA B 1 27 ? -0.632 37.971 11.749 1.00 45.51 27 ALA B N 1
ATOM 1470 C CA . ALA B 1 27 ? 0.167 38.134 10.515 1.00 46.99 27 ALA B CA 1
ATOM 1471 C C . ALA B 1 27 ? 0.610 39.595 10.338 1.00 45.98 27 ALA B C 1
ATOM 1472 O O . ALA B 1 27 ? 1.732 39.830 9.845 1.00 40.06 27 ALA B O 1
ATOM 1474 N N . ARG B 1 28 ? -0.243 40.550 10.713 1.00 39.97 28 ARG B N 1
ATOM 1475 C CA . ARG B 1 28 ? 0.030 41.993 10.527 1.00 39.82 28 ARG B CA 1
ATOM 1476 C C . ARG B 1 28 ? 1.029 42.477 11.583 1.00 34.54 28 ARG B C 1
ATOM 1477 O O . ARG B 1 28 ? 1.913 43.282 11.240 1.00 34.97 28 ARG B O 1
ATOM 1485 N N . LEU B 1 29 ? 0.884 42.014 12.829 1.00 33.19 29 LEU B N 1
ATOM 1486 C CA . LEU B 1 29 ? 1.892 42.230 13.893 1.00 33.67 29 LEU B CA 1
ATOM 1487 C C . LEU B 1 29 ? 3.228 41.614 13.465 1.00 34.29 29 LEU B C 1
ATOM 1488 O O . LEU B 1 29 ? 4.276 42.248 13.652 1.00 33.15 29 LEU B O 1
ATOM 1493 N N . ALA B 1 30 ? 3.192 40.407 12.903 1.00 35.32 30 ALA B N 1
ATOM 1494 C CA . ALA B 1 30 ? 4.408 39.692 12.444 1.00 35.56 30 ALA B CA 1
ATOM 1495 C C . ALA B 1 30 ? 5.092 40.478 11.319 1.00 34.56 30 ALA B C 1
ATOM 1496 O O . ALA B 1 30 ? 6.337 40.580 11.312 1.00 37.14 30 ALA B O 1
ATOM 1498 N N . GLU B 1 31 ? 4.300 41.043 10.410 1.00 33.37 31 GLU B N 1
ATOM 1499 C CA . GLU B 1 31 ? 4.825 41.858 9.294 1.00 36.25 31 GLU B CA 1
ATOM 1500 C C . GLU B 1 31 ? 5.486 43.141 9.821 1.00 38.13 31 GLU B C 1
ATOM 1501 O O . GLU B 1 31 ? 6.533 43.551 9.273 1.00 37.12 31 GLU B O 1
ATOM 1507 N N . LEU B 1 32 ? 4.901 43.772 10.840 1.00 33.12 32 LEU B N 1
ATOM 1508 C CA . LEU B 1 32 ? 5.481 45.004 11.416 1.00 31.83 32 LEU B CA 1
ATOM 1509 C C . LEU B 1 32 ? 6.886 44.701 11.941 1.00 33.69 32 LEU B C 1
ATOM 1510 O O . LEU B 1 32 ? 7.772 45.540 11.791 1.00 31.94 32 LEU B O 1
ATOM 1515 N N . HIS B 1 33 ? 7.062 43.540 12.566 1.00 32.85 33 HIS B N 1
ATOM 1516 C CA . HIS B 1 33 ? 8.307 43.178 13.268 1.00 36.25 33 HIS B CA 1
ATOM 1517 C C . HIS B 1 33 ? 9.195 42.258 12.410 1.00 36.92 33 HIS B C 1
ATOM 1518 O O . HIS B 1 33 ? 10.213 41.783 12.933 1.00 39.18 33 HIS B O 1
ATOM 1525 N N . ASP B 1 34 ? 8.835 42.033 11.140 1.00 35.07 34 ASP B N 1
ATOM 1526 C CA . ASP B 1 34 ? 9.530 41.104 10.210 1.00 43.20 34 ASP B CA 1
ATOM 1527 C C . ASP B 1 34 ? 9.911 39.802 10.935 1.00 44.20 34 ASP B C 1
ATOM 1528 O O . ASP B 1 34 ? 11.114 39.466 11.002 1.00 44.70 34 ASP B O 1
ATOM 1533 N N . VAL B 1 35 ? 8.911 39.089 11.459 1.00 35.80 35 VAL B N 1
ATOM 1534 C CA . VAL B 1 35 ? 9.111 37.839 12.240 1.00 38.03 35 VAL B CA 1
ATOM 1535 C C . VAL B 1 35 ? 8.106 36.790 11.764 1.00 36.71 35 VAL B C 1
ATOM 1536 O O . VAL B 1 35 ? 7.045 37.162 11.236 1.00 34.75 35 VAL B O 1
ATOM 1540 N N . SER B 1 36 ? 8.441 35.512 11.947 1.00 37.55 36 SER B N 1
ATOM 1541 C CA . SER B 1 36 ? 7.535 34.377 11.672 1.00 35.48 36 SER B CA 1
ATOM 1542 C C . SER B 1 36 ? 6.154 34.627 12.287 1.00 37.33 36 SER B C 1
ATOM 1543 O O . SER B 1 36 ? 6.048 34.864 13.491 1.00 39.17 36 SER B O 1
ATOM 1546 N N . PRO B 1 37 ? 5.067 34.599 11.479 1.00 40.50 37 PRO B N 1
ATOM 1547 C CA . PRO B 1 37 ? 3.714 34.698 12.031 1.00 39.89 37 PRO B CA 1
ATOM 1548 C C . PRO B 1 37 ? 3.347 33.593 13.033 1.00 39.26 37 PRO B C 1
ATOM 1549 O O . PRO B 1 37 ? 2.620 33.880 13.983 1.00 39.07 37 PRO B O 1
ATOM 1553 N N . SER B 1 38 ? 3.813 32.362 12.805 1.00 37.58 38 SER B N 1
ATOM 1554 C CA . SER B 1 38 ? 3.524 31.222 13.705 1.00 42.60 38 SER B CA 1
ATOM 1555 C C . SER B 1 38 ? 4.270 31.405 15.030 1.00 42.26 38 SER B C 1
ATOM 1556 O O . SER B 1 38 ? 3.683 31.096 16.079 1.00 44.80 38 SER B O 1
ATOM 1559 N N . TYR B 1 39 ? 5.509 31.904 14.993 1.00 39.99 39 TYR B N 1
ATOM 1560 C CA . TYR B 1 39 ? 6.269 32.234 16.225 1.00 36.77 39 TYR B CA 1
ATOM 1561 C C . TYR B 1 39 ? 5.522 33.304 17.019 1.00 35.97 39 TYR B C 1
ATOM 1562 O O . TYR B 1 39 ? 5.303 33.118 18.233 1.00 37.47 39 TYR B O 1
ATOM 1571 N N . LEU B 1 40 ? 5.152 34.402 16.359 1.00 31.21 40 LEU B N 1
ATOM 1572 C CA . LEU B 1 40 ? 4.491 35.532 17.055 1.00 34.59 40 LEU B CA 1
ATOM 1573 C C . LEU B 1 40 ? 3.131 35.085 17.621 1.00 36.33 40 LEU B C 1
ATOM 1574 O O . LEU B 1 40 ? 2.808 35.446 18.771 1.00 38.25 40 LEU B O 1
ATOM 1579 N N . ALA B 1 41 ? 2.375 34.294 16.858 1.00 36.46 41 ALA B N 1
ATOM 1580 C CA . ALA B 1 41 ? 1.077 33.739 17.294 1.00 37.89 41 ALA B CA 1
ATOM 1581 C C . ALA B 1 41 ? 1.250 32.915 18.582 1.00 38.33 41 ALA B C 1
ATOM 1582 O O . ALA B 1 41 ? 0.379 32.998 19.470 1.00 41.15 41 ALA B O 1
ATOM 1584 N N . LYS B 1 42 ? 2.346 32.159 18.693 1.00 40.68 42 LYS B N 1
ATOM 1585 C CA . LYS B 1 42 ? 2.654 31.353 19.902 1.00 40.46 42 LYS B CA 1
ATOM 1586 C C . LYS B 1 42 ? 2.745 32.282 21.129 1.00 40.17 42 LYS B C 1
ATOM 1587 O O . LYS B 1 42 ? 2.222 31.926 22.202 1.00 38.97 42 LYS B O 1
ATOM 1593 N N . GLN B 1 43 ? 3.356 33.455 20.973 1.00 37.14 43 GLN B N 1
ATOM 1594 C CA . GLN B 1 43 ? 3.496 34.425 22.087 1.00 35.25 43 GLN B CA 1
ATOM 1595 C C . GLN B 1 43 ? 2.134 35.048 22.398 1.00 36.28 43 GLN B C 1
ATOM 1596 O O . GLN B 1 43 ? 1.806 35.227 23.588 1.00 36.70 43 GLN B O 1
ATOM 1602 N N . MET B 1 44 ? 1.367 35.371 21.358 1.00 34.52 44 MET B N 1
ATOM 1603 C CA . MET B 1 44 ? 0.034 35.982 21.527 1.00 35.64 44 MET B CA 1
ATOM 1604 C C . MET B 1 44 ? -0.894 34.977 22.218 1.00 36.14 44 MET B C 1
ATOM 1605 O O . MET B 1 44 ? -1.731 35.407 23.021 1.00 39.07 44 MET B O 1
ATOM 1610 N N . GLN B 1 45 ? -0.722 33.679 21.954 1.00 35.46 45 GLN B N 1
ATOM 1611 C CA . GLN B 1 45 ? -1.553 32.614 22.572 1.00 39.01 45 GLN B CA 1
ATOM 1612 C C . GLN B 1 45 ? -1.232 32.510 24.069 1.00 35.92 45 GLN B C 1
ATOM 1613 O O . GLN B 1 45 ? -2.159 32.260 24.860 1.00 42.46 45 GLN B O 1
ATOM 1619 N N . ALA B 1 46 ? 0.030 32.714 24.449 1.00 36.24 46 ALA B N 1
ATOM 1620 C CA . ALA B 1 46 ? 0.445 32.778 25.866 1.00 38.00 46 ALA B CA 1
ATOM 1621 C C . ALA B 1 46 ? -0.255 33.952 26.555 1.00 35.91 46 ALA B C 1
ATOM 1622 O O . ALA B 1 46 ? -0.786 33.764 27.658 1.00 37.69 46 ALA B O 1
ATOM 1624 N N . LEU B 1 47 ? -0.268 35.122 25.913 1.00 31.50 47 LEU B N 1
ATOM 1625 C CA . LEU B 1 47 ? -0.953 36.329 26.441 1.00 31.11 47 LEU B CA 1
ATOM 1626 C C . LEU B 1 47 ? -2.458 36.054 26.557 1.00 33.88 47 LEU B C 1
ATOM 1627 O O . LEU B 1 47 ? -3.079 36.489 27.551 1.00 39.24 47 LEU B O 1
ATOM 1632 N N . SER B 1 48 ? -3.016 35.348 25.572 1.00 33.43 48 SER B N 1
ATOM 1633 C CA . SER B 1 48 ? -4.448 34.975 25.539 1.00 37.77 48 SER B CA 1
ATOM 1634 C C . SER B 1 48 ? -4.788 34.064 26.725 1.00 38.21 48 SER B C 1
ATOM 1635 O O . SER B 1 48 ? -5.790 34.329 27.415 1.00 42.36 48 SER B O 1
ATOM 1638 N N . ARG B 1 49 ? -3.960 33.051 26.996 1.00 40.43 49 ARG B N 1
ATOM 1639 C CA . ARG B 1 49 ? -4.225 32.092 28.096 1.00 42.58 49 ARG B CA 1
ATOM 1640 C C . ARG B 1 49 ? -4.170 32.825 29.441 1.00 42.89 49 ARG B C 1
ATOM 1641 O O . ARG B 1 49 ? -4.901 32.415 30.367 1.00 43.30 49 ARG B O 1
ATOM 1649 N N . ALA B 1 50 ? -3.367 33.892 29.528 1.00 38.38 50 ALA B N 1
ATOM 1650 C CA . ALA B 1 50 ? -3.240 34.758 30.720 1.00 39.41 50 ALA B CA 1
ATOM 1651 C C . ALA B 1 50 ? -4.375 35.796 30.797 1.00 39.11 50 ALA B C 1
ATOM 1652 O O . ALA B 1 50 ? -4.420 36.543 31.789 1.00 39.99 50 ALA B O 1
ATOM 1654 N N . GLY B 1 51 ? -5.252 35.858 29.789 1.00 38.87 51 GLY B N 1
ATOM 1655 C CA . GLY B 1 51 ? -6.403 36.787 29.753 1.00 40.79 51 GLY B CA 1
ATOM 1656 C C . GLY B 1 51 ? -6.022 38.225 29.411 1.00 40.24 51 GLY B C 1
ATOM 1657 O O . GLY B 1 51 ? -6.855 39.125 29.633 1.00 41.83 51 GLY B O 1
ATOM 1658 N N . LEU B 1 52 ? -4.820 38.449 28.869 1.00 36.58 52 LEU B N 1
ATOM 1659 C CA . LEU B 1 52 ? -4.310 39.810 28.558 1.00 34.53 52 LEU B CA 1
ATOM 1660 C C . LEU B 1 52 ? -4.694 40.248 27.144 1.00 35.07 52 LEU B C 1
ATOM 1661 O O . LEU B 1 52 ? -4.785 41.463 26.893 1.00 36.80 52 LEU B O 1
ATOM 1666 N N . VAL B 1 53 ? -4.837 39.294 26.234 1.00 35.74 53 VAL B N 1
ATOM 1667 C CA . VAL B 1 53 ? -5.354 39.562 24.876 1.00 33.85 53 VAL B CA 1
ATOM 1668 C C . VAL B 1 53 ? -6.462 38.561 24.598 1.00 34.82 53 VAL B C 1
ATOM 1669 O O . VAL B 1 53 ? -6.523 37.506 25.251 1.00 38.38 53 VAL B O 1
ATOM 1673 N N . ARG B 1 54 ? -7.303 38.924 23.643 1.00 34.57 54 ARG B N 1
ATOM 1674 C CA . ARG B 1 54 ? -8.420 38.108 23.151 1.00 36.73 54 ARG B CA 1
ATOM 1675 C C . ARG B 1 54 ? -8.335 38.116 21.626 1.00 38.39 54 ARG B C 1
ATOM 1676 O O . ARG B 1 54 ? -7.975 39.156 21.041 1.00 39.40 54 ARG B O 1
ATOM 1684 N N . SER B 1 55 ? -8.643 36.979 21.015 1.00 39.97 55 SER B N 1
ATOM 1685 C CA . SER B 1 55 ? -8.684 36.805 19.548 1.00 45.97 55 SER B CA 1
ATOM 1686 C C . SER B 1 55 ? -10.115 37.028 19.058 1.00 46.40 55 SER B C 1
ATOM 1687 O O . SER B 1 55 ? -10.996 36.243 19.434 1.00 52.34 55 SER B O 1
ATOM 1690 N N . VAL B 1 56 ? -10.341 38.079 18.268 1.00 41.81 56 VAL B N 1
ATOM 1691 C CA . VAL B 1 56 ? -11.666 38.389 17.675 1.00 48.15 56 VAL B CA 1
ATOM 1692 C C . VAL B 1 56 ? -11.814 37.606 16.367 1.00 55.14 56 VAL B C 1
ATOM 1693 O O . VAL B 1 56 ? -10.888 37.632 15.534 1.00 53.55 56 VAL B O 1
ATOM 1697 N N . GLN B 1 57 ? -12.963 36.952 16.204 1.00 64.97 57 GLN B N 1
ATOM 1698 C CA . GLN B 1 57 ? -13.276 36.065 15.059 1.00 72.05 57 GLN B CA 1
ATOM 1699 C C . GLN B 1 57 ? -13.691 36.883 13.836 1.00 71.90 57 GLN B C 1
ATOM 1700 O O . GLN B 1 57 ? -13.997 38.086 13.975 1.00 68.19 57 GLN B O 1
ATOM 1706 N N . GLY B 1 58 ? -13.708 36.223 12.677 1.00 74.26 58 GLY B N 1
ATOM 1707 C CA . GLY B 1 58 ? -14.254 36.768 11.425 1.00 75.58 58 GLY B CA 1
ATOM 1708 C C . GLY B 1 58 ? -13.213 37.491 10.594 1.00 71.82 58 GLY B C 1
ATOM 1709 O O . GLY B 1 58 ? -12.021 37.460 10.949 1.00 73.49 58 GLY B O 1
ATOM 1710 N N . LYS B 1 59 ? -13.667 38.134 9.517 1.00 74.28 59 LYS B N 1
ATOM 1711 C CA . LYS B 1 59 ? -12.802 38.807 8.519 1.00 79.75 59 LYS B CA 1
ATOM 1712 C C . LYS B 1 59 ? -12.208 40.103 9.088 1.00 75.52 59 LYS B C 1
ATOM 1713 O O . LYS B 1 59 ? -11.081 40.452 8.697 1.00 82.79 59 LYS B O 1
ATOM 1719 N N . THR B 1 60 ? -12.929 40.786 9.986 1.00 69.17 60 THR B N 1
ATOM 1720 C CA . THR B 1 60 ? -12.470 42.035 10.655 1.00 65.86 60 THR B CA 1
ATOM 1721 C C . THR B 1 60 ? -11.718 41.714 11.959 1.00 57.12 60 THR B C 1
ATOM 1722 O O . THR B 1 60 ? -11.501 42.637 12.771 1.00 59.57 60 THR B O 1
ATOM 1726 N N . GLY B 1 61 ? -11.310 40.457 12.144 1.00 47.92 61 GLY B N 1
ATOM 1727 C CA . GLY B 1 61 ? -10.816 39.943 13.427 1.00 45.75 61 GLY B CA 1
ATOM 1728 C C . GLY B 1 61 ? -9.327 40.149 13.609 1.00 38.82 61 GLY B C 1
ATOM 1729 O O . GLY B 1 61 ? -8.698 40.827 12.785 1.00 45.18 61 GLY B O 1
ATOM 1730 N N . GLY B 1 62 ? -8.791 39.555 14.671 1.00 38.00 62 GLY B N 1
ATOM 1731 C CA . GLY B 1 62 ? -7.420 39.782 15.129 1.00 37.08 62 GLY B CA 1
ATOM 1732 C C . GLY B 1 62 ? -7.375 39.921 16.631 1.00 37.14 62 GLY B C 1
ATOM 1733 O O . GLY B 1 62 ? -8.396 39.656 17.294 1.00 38.18 62 GLY B O 1
ATOM 1734 N N . TYR B 1 63 ? -6.227 40.338 17.157 1.00 32.11 63 TYR B N 1
ATOM 1735 C CA . TYR B 1 63 ? -5.992 40.432 18.610 1.00 31.29 63 TYR B CA 1
ATOM 1736 C C . TYR B 1 63 ? -6.360 41.821 19.114 1.00 32.06 63 TYR B C 1
ATOM 1737 O O . TYR B 1 63 ? -6.135 42.821 18.408 1.00 32.47 63 TYR B O 1
ATOM 1746 N N . VAL B 1 64 ? -6.925 41.859 20.320 1.00 31.58 64 VAL B N 1
ATOM 1747 C CA . VAL B 1 64 ? -7.174 43.109 21.080 1.00 31.48 64 VAL B CA 1
ATOM 1748 C C . VAL B 1 64 ? -6.676 42.874 22.499 1.00 32.97 64 VAL B C 1
ATOM 1749 O O . VAL B 1 64 ? -6.718 41.717 22.969 1.00 34.26 64 VAL B O 1
ATOM 1753 N N . LEU B 1 65 ? -6.212 43.932 23.157 1.00 33.61 65 LEU B N 1
ATOM 1754 C CA . LEU B 1 65 ? -5.974 43.907 24.616 1.00 35.01 65 LEU B CA 1
ATOM 1755 C C . LEU B 1 65 ? -7.333 43.736 25.294 1.00 36.31 65 LEU B C 1
ATOM 1756 O O . LEU B 1 65 ? -8.343 44.262 24.775 1.00 39.89 65 LEU B O 1
ATOM 1761 N N . THR B 1 66 ? -7.376 42.987 26.390 1.00 37.08 66 THR B N 1
ATOM 1762 C CA . THR B 1 66 ? -8.643 42.699 27.106 1.00 39.57 66 THR B CA 1
ATOM 1763 C C . THR B 1 66 ? -8.993 43.792 28.114 1.00 39.74 66 THR B C 1
ATOM 1764 O O . THR B 1 66 ? -10.140 43.795 28.607 1.00 42.73 66 THR B O 1
ATOM 1768 N N . ARG B 1 67 ? -8.040 44.654 28.459 1.00 43.32 67 ARG B N 1
ATOM 1769 C CA . ARG B 1 67 ? -8.282 45.739 29.436 1.00 46.90 67 ARG B CA 1
ATOM 1770 C C . ARG B 1 67 ? -7.323 46.898 29.159 1.00 42.82 67 ARG B C 1
ATOM 1771 O O . ARG B 1 67 ? -6.401 46.773 28.346 1.00 39.33 67 ARG B O 1
ATOM 1779 N N . PRO B 1 68 ? -7.544 48.080 29.773 1.00 40.41 68 PRO B N 1
ATOM 1780 C CA . PRO B 1 68 ? -6.671 49.221 29.504 1.00 41.35 68 PRO B CA 1
ATOM 1781 C C . PRO B 1 68 ? -5.198 48.942 29.816 1.00 39.16 68 PRO B C 1
ATOM 1782 O O . PRO B 1 68 ? -4.898 48.169 30.716 1.00 39.40 68 PRO B O 1
ATOM 1786 N N . ALA B 1 69 ? -4.321 49.592 29.053 1.00 35.88 69 ALA B N 1
ATOM 1787 C CA . ALA B 1 69 ? -2.852 49.482 29.153 1.00 35.70 69 ALA B CA 1
ATOM 1788 C C . ALA B 1 69 ? -2.358 49.744 30.587 1.00 39.03 69 ALA B C 1
ATOM 1789 O O . ALA B 1 69 ? -1.392 49.077 31.024 1.00 37.31 69 ALA B O 1
ATOM 1791 N N . VAL B 1 70 ? -3.011 50.656 31.312 1.00 37.00 70 VAL B N 1
ATOM 1792 C CA . VAL B 1 70 ? -2.631 51.008 32.708 1.00 39.76 70 VAL B CA 1
ATOM 1793 C C . VAL B 1 70 ? -2.902 49.823 33.648 1.00 40.29 70 VAL B C 1
ATOM 1794 O O . VAL B 1 70 ? -2.293 49.775 34.723 1.00 42.39 70 VAL B O 1
ATOM 1798 N N . GLU B 1 71 ? -3.772 48.888 33.257 1.00 39.15 71 GLU B N 1
ATOM 1799 C CA . GLU B 1 71 ? -4.132 47.715 34.091 1.00 43.09 71 GLU B CA 1
ATOM 1800 C C . GLU B 1 71 ? -3.304 46.480 33.706 1.00 41.09 71 GLU B C 1
ATOM 1801 O O . GLU B 1 71 ? -3.598 45.398 34.234 1.00 43.58 71 GLU B O 1
ATOM 1807 N N . ILE B 1 72 ? -2.311 46.629 32.819 1.00 38.93 72 ILE B N 1
ATOM 1808 C CA . ILE B 1 72 ? -1.421 45.515 32.395 1.00 35.61 72 ILE B CA 1
ATOM 1809 C C . ILE B 1 72 ? 0.007 45.854 32.808 1.00 35.28 72 ILE B C 1
ATOM 1810 O O . ILE B 1 72 ? 0.603 46.763 32.226 1.00 34.45 72 ILE B O 1
ATOM 1815 N N . THR B 1 73 ? 0.541 45.129 33.784 1.00 38.86 73 THR B N 1
ATOM 1816 C CA . THR B 1 73 ? 1.919 45.351 34.269 1.00 37.15 73 THR B CA 1
ATOM 1817 C C . THR B 1 73 ? 2.890 44.518 33.431 1.00 37.92 73 THR B C 1
ATOM 1818 O O . THR B 1 73 ? 2.465 43.524 32.793 1.00 37.74 73 THR B O 1
ATOM 1822 N N . LEU B 1 74 ? 4.161 44.914 33.448 1.00 35.85 74 LEU B N 1
ATOM 1823 C CA . LEU B 1 74 ? 5.256 44.124 32.844 1.00 34.69 74 LEU B CA 1
ATOM 1824 C C . LEU B 1 74 ? 5.276 42.738 33.495 1.00 32.95 74 LEU B C 1
ATOM 1825 O O . LEU B 1 74 ? 5.481 41.754 32.779 1.00 35.76 74 LEU B O 1
ATOM 1830 N N . LEU B 1 75 ? 5.012 42.655 34.801 1.00 33.81 75 LEU B N 1
ATOM 1831 C CA . LEU B 1 75 ? 4.969 41.350 35.499 1.00 34.49 75 LEU B CA 1
ATOM 1832 C C . LEU B 1 75 ? 3.878 40.471 34.879 1.00 35.08 75 LEU B C 1
ATOM 1833 O O . LEU B 1 75 ? 4.157 39.293 34.623 1.00 34.68 75 LEU B O 1
ATOM 1838 N N . ASP B 1 76 ? 2.688 41.018 34.618 1.00 34.08 76 ASP B N 1
ATOM 1839 C CA . ASP B 1 76 ? 1.589 40.249 33.975 1.00 36.10 76 ASP B CA 1
ATOM 1840 C C . ASP B 1 76 ? 2.098 39.618 32.676 1.00 34.83 76 ASP B C 1
ATOM 1841 O O . ASP B 1 76 ? 1.835 38.432 32.434 1.00 32.71 76 ASP B O 1
ATOM 1846 N N . VAL B 1 77 ? 2.803 40.399 31.858 1.00 32.61 77 VAL B N 1
ATOM 1847 C CA . VAL B 1 77 ? 3.267 39.935 30.530 1.00 33.01 77 VAL B CA 1
ATOM 1848 C C . VAL B 1 77 ? 4.388 38.909 30.700 1.00 31.72 77 VAL B C 1
ATOM 1849 O O . VAL B 1 77 ? 4.351 37.858 30.041 1.00 33.14 77 VAL B O 1
ATOM 1853 N N . VAL B 1 78 ? 5.365 39.211 31.547 1.00 32.62 78 VAL B N 1
ATOM 1854 C CA . VAL B 1 78 ? 6.526 38.315 31.766 1.00 33.86 78 VAL B CA 1
ATOM 1855 C C . VAL B 1 78 ? 6.020 36.959 32.276 1.00 36.84 78 VAL B C 1
ATOM 1856 O O . VAL B 1 78 ? 6.411 35.931 31.705 1.00 40.33 78 VAL B O 1
ATOM 1860 N N . GLN B 1 79 ? 5.135 36.961 33.278 1.00 34.47 79 GLN B N 1
ATOM 1861 C CA . GLN B 1 79 ? 4.593 35.709 33.855 1.00 37.52 79 GLN B CA 1
ATOM 1862 C C . GLN B 1 79 ? 3.738 34.964 32.830 1.00 37.36 79 GLN B C 1
ATOM 1863 O O . GLN B 1 79 ? 3.757 33.731 32.845 1.00 37.83 79 GLN B O 1
ATOM 1869 N N . ALA B 1 80 ? 3.018 35.672 31.959 1.00 35.98 80 ALA B N 1
ATOM 1870 C CA . ALA B 1 80 ? 2.189 35.032 30.916 1.00 33.75 80 ALA B CA 1
ATOM 1871 C C . ALA B 1 80 ? 3.068 34.263 29.929 1.00 32.16 80 ALA B C 1
ATOM 1872 O O . ALA B 1 80 ? 2.674 33.170 29.483 1.00 33.60 80 ALA B O 1
ATOM 1874 N N . VAL B 1 81 ? 4.217 34.828 29.566 1.00 30.56 81 VAL B N 1
ATOM 1875 C CA . VAL B 1 81 ? 5.067 34.259 28.493 1.00 32.40 81 VAL B CA 1
ATOM 1876 C C . VAL B 1 81 ? 6.088 33.287 29.088 1.00 35.08 81 VAL B C 1
ATOM 1877 O O . VAL B 1 81 ? 6.260 32.196 28.527 1.00 37.88 81 VAL B O 1
ATOM 1881 N N . ASP B 1 82 ? 6.741 33.677 30.179 1.00 32.19 82 ASP B N 1
ATOM 1882 C CA . ASP B 1 82 ? 7.862 32.904 30.760 1.00 34.63 82 ASP B CA 1
ATOM 1883 C C . ASP B 1 82 ? 7.380 31.967 31.870 1.00 37.13 82 ASP B C 1
ATOM 1884 O O . ASP B 1 82 ? 8.052 30.963 32.124 1.00 40.72 82 ASP B O 1
ATOM 1889 N N . GLY B 1 83 ? 6.278 32.300 32.535 1.00 38.35 83 GLY B N 1
ATOM 1890 C CA . GLY B 1 83 ? 5.681 31.447 33.575 1.00 39.29 83 GLY B CA 1
ATOM 1891 C C . GLY B 1 83 ? 5.820 32.055 34.965 1.00 36.70 83 GLY B C 1
ATOM 1892 O O . GLY B 1 83 ? 6.682 32.904 35.210 1.00 38.35 83 GLY B O 1
ATOM 1893 N N . PRO B 1 84 ? 4.965 31.621 35.911 1.00 37.37 84 PRO B N 1
ATOM 1894 C CA . PRO B 1 84 ? 4.915 32.217 37.243 1.00 38.27 84 PRO B CA 1
ATOM 1895 C C . PRO B 1 84 ? 5.866 31.625 38.291 1.00 39.13 84 PRO B C 1
ATOM 1896 O O . PRO B 1 84 ? 6.025 32.238 39.343 1.00 45.26 84 PRO B O 1
ATOM 1900 N N . ASP B 1 85 ? 6.469 30.470 38.012 1.00 41.68 85 ASP B N 1
ATOM 1901 C CA . ASP B 1 85 ? 7.212 29.701 39.042 1.00 45.06 85 ASP B CA 1
ATOM 1902 C C . ASP B 1 85 ? 8.426 30.502 39.510 1.00 44.42 85 ASP B C 1
ATOM 1903 O O . ASP B 1 85 ? 9.055 31.209 38.717 1.00 38.77 85 ASP B O 1
ATOM 1908 N N . PRO B 1 86 ? 8.773 30.449 40.816 1.00 45.99 86 PRO B N 1
ATOM 1909 C CA . PRO B 1 86 ? 9.960 31.155 41.285 1.00 48.06 86 PRO B CA 1
ATOM 1910 C C . PRO B 1 86 ? 11.206 30.549 40.636 1.00 43.41 86 PRO B C 1
ATOM 1911 O O . PRO B 1 86 ? 11.205 29.374 40.304 1.00 42.93 86 PRO B O 1
ATOM 1915 N N . ALA B 1 87 ? 12.211 31.386 40.428 1.00 38.89 87 ALA B N 1
ATOM 1916 C CA . ALA B 1 87 ? 13.502 31.010 39.827 1.00 38.70 87 ALA B CA 1
ATOM 1917 C C . ALA B 1 87 ? 14.317 30.179 40.815 1.00 39.91 87 ALA B C 1
ATOM 1918 O O . ALA B 1 87 ? 14.988 29.227 40.383 1.00 40.23 87 ALA B O 1
ATOM 1920 N N . PHE B 1 88 ? 14.271 30.550 42.095 1.00 38.12 88 PHE B N 1
ATOM 1921 C CA . PHE B 1 88 ? 14.955 29.818 43.179 1.00 34.66 88 PHE B CA 1
ATOM 1922 C C . PHE B 1 88 ? 13.957 28.861 43.816 1.00 35.23 88 PHE B C 1
ATOM 1923 O O . PHE B 1 88 ? 12.871 29.302 44.254 1.00 39.47 88 PHE B O 1
ATOM 1931 N N . VAL B 1 89 ? 14.320 27.580 43.860 1.00 34.00 89 VAL B N 1
ATOM 1932 C CA . VAL B 1 89 ? 13.495 26.527 44.504 1.00 34.46 89 VAL B CA 1
ATOM 1933 C C . VAL B 1 89 ? 14.292 25.912 45.651 1.00 33.20 89 VAL B C 1
ATOM 1934 O O . VAL B 1 89 ? 15.368 25.362 45.410 1.00 34.17 89 VAL B O 1
ATOM 1938 N N . CYS B 1 90 ? 13.760 26.000 46.862 1.00 34.23 90 CYS B N 1
ATOM 1939 C CA . CYS B 1 90 ? 14.356 25.360 48.050 1.00 34.30 90 CYS B CA 1
ATOM 1940 C C . CYS B 1 90 ? 13.947 23.892 48.081 1.00 34.36 90 CYS B C 1
ATOM 1941 O O . CYS B 1 90 ? 12.746 23.616 48.022 1.00 44.83 90 CYS B O 1
ATOM 1944 N N . THR B 1 91 ? 14.911 22.977 48.156 1.00 35.48 91 THR B N 1
ATOM 1945 C CA . THR B 1 91 ? 14.637 21.519 48.243 1.00 34.31 91 THR B CA 1
ATOM 1946 C C . THR B 1 91 ? 14.872 21.001 49.671 1.00 36.71 91 THR B C 1
ATOM 1947 O O . THR B 1 91 ? 14.950 19.766 49.852 1.00 38.02 91 THR B O 1
ATOM 1951 N N . GLU B 1 92 ? 14.954 21.910 50.649 1.00 37.33 92 GLU B N 1
ATOM 1952 C CA . GLU B 1 92 ? 15.057 21.571 52.093 1.00 39.24 92 GLU B CA 1
ATOM 1953 C C . GLU B 1 92 ? 16.279 20.684 52.345 1.00 36.52 92 GLU B C 1
ATOM 1954 O O . GLU B 1 92 ? 16.168 19.677 53.071 1.00 39.08 92 GLU B O 1
ATOM 1960 N N . ILE B 1 93 ? 17.428 21.076 51.797 1.00 37.00 93 ILE B N 1
ATOM 1961 C CA . ILE B 1 93 ? 18.690 20.300 51.946 1.00 40.99 93 ILE B CA 1
ATOM 1962 C C . ILE B 1 93 ? 19.165 20.338 53.412 1.00 41.40 93 ILE B C 1
ATOM 1963 O O . ILE B 1 93 ? 19.867 19.405 53.820 1.00 40.79 93 ILE B O 1
ATOM 1968 N N . ARG B 1 94 ? 18.751 21.342 54.192 1.00 38.79 94 ARG B N 1
ATOM 1969 C CA . ARG B 1 94 ? 19.054 21.424 55.651 1.00 38.13 94 ARG B CA 1
ATOM 1970 C C . ARG B 1 94 ? 18.463 20.235 56.433 1.00 41.66 94 ARG B C 1
ATOM 1971 O O . ARG B 1 94 ? 18.962 19.946 57.538 1.00 44.46 94 ARG B O 1
ATOM 1979 N N . GLN B 1 95 ? 17.422 19.585 55.907 1.00 42.78 95 GLN B N 1
ATOM 1980 C CA . GLN B 1 95 ? 16.778 18.417 56.561 1.00 43.34 95 GLN B CA 1
ATOM 1981 C C . GLN B 1 95 ? 17.504 17.108 56.222 1.00 42.55 95 GLN B C 1
ATOM 1982 O O . GLN B 1 95 ? 17.028 16.050 56.655 1.00 46.10 95 GLN B O 1
ATOM 1988 N N . ARG B 1 96 ? 18.617 17.167 55.488 1.00 41.31 96 ARG B N 1
ATOM 1989 C CA . ARG B 1 96 ? 19.350 15.964 55.039 1.00 44.28 96 ARG B CA 1
ATOM 1990 C C . ARG B 1 96 ? 20.570 15.695 55.918 1.00 43.31 96 ARG B C 1
ATOM 1991 O O . ARG B 1 96 ? 21.107 16.636 56.517 1.00 41.86 96 ARG B O 1
ATOM 1999 N N . GLY B 1 97 ? 20.989 14.432 55.967 1.00 46.33 97 GLY B N 1
ATOM 2000 C CA . GLY B 1 97 ? 22.327 14.041 56.439 1.00 43.02 97 GLY B CA 1
ATOM 2001 C C . GLY B 1 97 ? 22.412 13.823 57.942 1.00 42.41 97 GLY B C 1
ATOM 2002 O O . GLY B 1 97 ? 21.431 13.990 58.658 1.00 43.99 97 GLY B O 1
ATOM 2003 N N . PRO B 1 98 ? 23.608 13.444 58.441 1.00 43.46 98 PRO B N 1
ATOM 2004 C CA . PRO B 1 98 ? 23.777 13.066 59.850 1.00 46.63 98 PRO B CA 1
ATOM 2005 C C . PRO B 1 98 ? 23.487 14.181 60.871 1.00 49.50 98 PRO B C 1
ATOM 2006 O O . PRO B 1 98 ? 23.107 13.860 61.995 1.00 54.93 98 PRO B O 1
ATOM 2010 N N . LEU B 1 99 ? 23.677 15.448 60.488 1.00 49.77 99 LEU B N 1
ATOM 2011 C CA . LEU B 1 99 ? 23.450 16.617 61.379 1.00 50.82 99 LEU B CA 1
ATOM 2012 C C . LEU B 1 99 ? 22.164 17.337 60.955 1.00 49.16 99 LEU B C 1
ATOM 2013 O O . LEU B 1 99 ? 22.021 18.540 61.241 1.00 50.01 99 LEU B O 1
ATOM 2018 N N . ALA B 1 100 ? 21.245 16.605 60.320 1.00 46.06 100 ALA B N 1
ATOM 2019 C CA . ALA B 1 100 ? 20.014 17.150 59.715 1.00 49.14 100 ALA B CA 1
ATOM 2020 C C . ALA B 1 100 ? 19.285 18.029 60.720 1.00 51.40 100 ALA B C 1
ATOM 2021 O O . ALA B 1 100 ? 19.227 17.669 61.910 1.00 55.92 100 ALA B O 1
ATOM 2023 N N . THR B 1 101 ? 18.732 19.141 60.247 1.00 53.58 101 THR B N 1
ATOM 2024 C CA . THR B 1 101 ? 17.810 19.971 61.039 1.00 59.52 101 THR B CA 1
ATOM 2025 C C . THR B 1 101 ? 16.474 19.241 61.084 1.00 60.77 101 THR B C 1
ATOM 2026 O O . THR B 1 101 ? 15.875 18.987 60.038 1.00 60.62 101 THR B O 1
ATOM 2030 N N . PRO B 1 102 ? 15.987 18.869 62.290 1.00 64.57 102 PRO B N 1
ATOM 2031 C CA . PRO B 1 102 ? 14.752 18.097 62.413 1.00 65.17 102 PRO B CA 1
ATOM 2032 C C . PRO B 1 102 ? 13.561 18.848 61.823 1.00 67.01 102 PRO B C 1
ATOM 2033 O O . PRO B 1 102 ? 13.448 20.062 61.985 1.00 56.20 102 PRO B O 1
ATOM 2037 N N . PRO B 1 103 ? 12.661 18.150 61.102 1.00 71.03 103 PRO B N 1
ATOM 2038 C CA . PRO B 1 103 ? 11.510 18.800 60.473 1.00 74.85 103 PRO B CA 1
ATOM 2039 C C . PRO B 1 103 ? 10.672 19.674 61.421 1.00 76.80 103 PRO B C 1
ATOM 2040 O O . PRO B 1 103 ? 10.217 20.722 60.991 1.00 80.67 103 PRO B O 1
ATOM 2044 N N . GLU B 1 104 ? 10.516 19.260 62.681 1.00 77.37 104 GLU B N 1
ATOM 2045 C CA . GLU B 1 104 ? 9.734 20.018 63.693 1.00 77.22 104 GLU B CA 1
ATOM 2046 C C . GLU B 1 104 ? 10.416 21.358 64.015 1.00 71.14 104 GLU B C 1
ATOM 2047 O O . GLU B 1 104 ? 9.707 22.301 64.396 1.00 77.14 104 GLU B O 1
ATOM 2053 N N . LYS B 1 105 ? 11.738 21.443 63.843 1.00 70.84 105 LYS B N 1
ATOM 2054 C CA . LYS B 1 105 ? 12.545 22.653 64.149 1.00 77.89 105 LYS B CA 1
ATOM 2055 C C . LYS B 1 105 ? 12.654 23.581 62.930 1.00 74.13 105 LYS B C 1
ATOM 2056 O O . LYS B 1 105 ? 13.338 24.616 63.037 1.00 78.12 105 LYS B O 1
ATOM 2062 N N . CYS B 1 106 ? 12.011 23.224 61.811 1.00 70.59 106 CYS B N 1
ATOM 2063 C CA . CYS B 1 106 ? 11.954 24.038 60.571 1.00 68.07 106 CYS B CA 1
ATOM 2064 C C . CYS B 1 106 ? 10.652 24.845 60.558 1.00 69.59 106 CYS B C 1
ATOM 2065 O O . CYS B 1 106 ? 9.889 24.749 59.579 1.00 65.72 106 CYS B O 1
ATOM 2068 N N . THR B 1 107 ? 10.416 25.617 61.619 1.00 71.85 107 THR B N 1
ATOM 2069 C CA . THR B 1 107 ? 9.173 26.404 61.810 1.00 72.06 107 THR B CA 1
ATOM 2070 C C . THR B 1 107 ? 9.130 27.542 60.783 1.00 70.81 107 THR B C 1
ATOM 2071 O O . THR B 1 107 ? 8.027 27.880 60.319 1.00 71.85 107 THR B O 1
ATOM 2075 N N . LYS B 1 108 ? 10.296 28.090 60.432 1.00 64.94 108 LYS B N 1
ATOM 2076 C CA . LYS B 1 108 ? 10.445 29.142 59.399 1.00 55.07 108 LYS B CA 1
ATOM 2077 C C . LYS B 1 108 ? 11.095 28.547 58.151 1.00 51.00 108 LYS B C 1
ATOM 2078 O O . LYS B 1 108 ? 11.737 27.485 58.253 1.00 56.65 108 LYS B O 1
ATOM 2084 N N . ALA B 1 109 ? 10.949 29.223 57.012 1.00 47.85 109 ALA B N 1
ATOM 2085 C CA . ALA B 1 109 ? 11.727 28.919 55.795 1.00 47.97 109 ALA B CA 1
ATOM 2086 C C . ALA B 1 109 ? 13.207 29.088 56.127 1.00 43.79 109 ALA B C 1
ATOM 2087 O O . ALA B 1 109 ? 13.525 29.876 57.029 1.00 48.20 109 ALA B O 1
ATOM 2089 N N . CYS B 1 110 ? 14.069 28.346 55.436 1.00 42.38 110 CYS B N 1
ATOM 2090 C CA . CYS B 1 110 ? 15.542 28.431 55.568 1.00 41.29 110 CYS B CA 1
ATOM 2091 C C . CYS B 1 110 ? 15.977 29.876 55.359 1.00 41.43 110 CYS B C 1
ATOM 2092 O O . CYS B 1 110 ? 15.501 30.521 54.425 1.00 38.01 110 CYS B O 1
ATOM 2095 N N . PRO B 1 111 ? 16.873 30.432 56.210 1.00 42.15 111 PRO B N 1
ATOM 2096 C CA . PRO B 1 111 ? 17.369 31.794 55.990 1.00 43.95 111 PRO B CA 1
ATOM 2097 C C . PRO B 1 111 ? 17.842 32.062 54.559 1.00 41.51 111 PRO B C 1
ATOM 2098 O O . PRO B 1 111 ? 17.608 33.155 54.053 1.00 41.94 111 PRO B O 1
ATOM 2102 N N . ILE B 1 112 ? 18.495 31.083 53.933 1.00 41.75 112 ILE B N 1
ATOM 2103 C CA . ILE B 1 112 ? 18.997 31.233 52.539 1.00 40.51 112 ILE B CA 1
ATOM 2104 C C . ILE B 1 112 ? 17.805 31.359 51.589 1.00 39.23 112 ILE B C 1
ATOM 2105 O O . ILE B 1 112 ? 17.783 32.300 50.773 1.00 39.36 112 ILE B O 1
ATOM 2110 N N . ALA B 1 113 ? 16.841 30.448 51.700 1.00 36.90 113 ALA B N 1
ATOM 2111 C CA . ALA B 1 113 ? 15.592 30.495 50.913 1.00 36.45 113 ALA B CA 1
ATOM 2112 C C . ALA B 1 113 ? 14.899 31.854 51.084 1.00 35.81 113 ALA B C 1
ATOM 2113 O O . ALA B 1 113 ? 14.422 32.403 50.083 1.00 36.15 113 ALA B O 1
ATOM 2115 N N . ARG B 1 114 ? 14.877 32.408 52.299 1.00 40.48 114 ARG B N 1
ATOM 2116 C CA . ARG B 1 114 ? 14.190 33.702 52.578 1.00 39.25 114 ARG B CA 1
ATOM 2117 C C . ARG B 1 114 ? 14.894 34.864 51.859 1.00 39.86 114 ARG B C 1
ATOM 2118 O O . ARG B 1 114 ? 14.197 35.740 51.305 1.00 40.85 114 ARG B O 1
ATOM 2126 N N . ALA B 1 115 ? 16.227 34.860 51.855 1.00 41.13 115 ALA B N 1
ATOM 2127 C CA . ALA B 1 115 ? 17.060 35.881 51.186 1.00 42.92 115 ALA B CA 1
ATOM 2128 C C . ALA B 1 115 ? 16.877 35.805 49.668 1.00 42.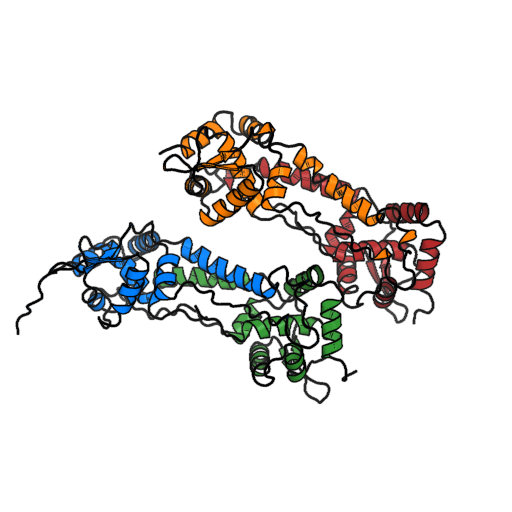55 115 ALA B C 1
ATOM 2129 O O . ALA B 1 115 ? 16.750 36.865 49.018 1.00 46.61 115 ALA B O 1
ATOM 2131 N N . MET B 1 116 ? 16.881 34.589 49.118 1.00 38.84 116 MET B N 1
ATOM 2132 C CA . MET B 1 116 ? 16.677 34.374 47.669 1.00 37.28 116 MET B CA 1
ATOM 2133 C C . MET B 1 116 ? 15.256 34.815 47.290 1.00 38.88 116 MET B C 1
ATOM 2134 O O . MET B 1 116 ? 15.094 35.465 46.236 1.00 40.94 116 MET B O 1
ATOM 2139 N N . GLY B 1 117 ? 14.268 34.500 48.135 1.00 36.71 117 GLY B N 1
ATOM 2140 C CA . GLY B 1 117 ? 12.870 34.943 47.958 1.00 41.09 117 GLY B CA 1
ATOM 2141 C C . GLY B 1 117 ? 12.736 36.460 47.957 1.00 40.80 117 GLY B C 1
ATOM 2142 O O . GLY B 1 117 ? 11.937 36.996 47.169 1.00 42.03 117 GLY B O 1
ATOM 2143 N N . ALA B 1 118 ? 13.498 37.144 48.811 1.00 44.20 118 ALA B N 1
ATOM 2144 C CA . ALA B 1 118 ? 13.513 38.623 48.892 1.00 45.73 118 ALA B CA 1
ATOM 2145 C C . ALA B 1 118 ? 14.029 39.218 47.575 1.00 44.20 118 ALA B C 1
ATOM 2146 O O . ALA B 1 118 ? 13.445 40.192 47.074 1.00 39.00 118 ALA B O 1
ATOM 2148 N N . ALA B 1 119 ? 15.084 38.643 47.009 1.00 41.79 119 ALA B N 1
ATOM 2149 C CA . ALA B 1 119 ? 15.635 39.095 45.716 1.00 41.12 119 ALA B CA 1
ATOM 2150 C C . ALA B 1 119 ? 14.585 38.929 44.612 1.00 40.35 119 ALA B C 1
ATOM 2151 O O . ALA B 1 119 ? 14.391 39.852 43.803 1.00 36.76 119 ALA B O 1
ATOM 2153 N N . GLU B 1 120 ? 13.901 37.791 44.595 1.00 39.16 120 GLU B N 1
ATOM 2154 C CA . GLU B 1 120 ? 12.826 37.536 43.618 1.00 41.02 120 GLU B CA 1
ATOM 2155 C C . GLU B 1 120 ? 11.692 38.545 43.807 1.00 41.25 120 GLU B C 1
ATOM 2156 O O . GLU B 1 120 ? 11.158 39.023 42.791 1.00 41.49 120 GLU B O 1
ATOM 2162 N N . ALA B 1 121 ? 11.338 38.865 45.056 1.00 41.94 121 ALA B N 1
ATOM 2163 C CA . ALA B 1 121 ? 10.272 39.847 45.356 1.00 42.33 121 ALA B CA 1
ATOM 2164 C C . ALA B 1 121 ? 10.668 41.216 44.788 1.00 43.25 121 ALA B C 1
ATOM 2165 O O . ALA B 1 121 ? 9.780 41.935 44.299 1.00 43.73 121 ALA B O 1
ATOM 2167 N N . ALA B 1 122 ? 11.962 41.552 44.838 1.00 40.60 122 ALA B N 1
ATOM 2168 C CA . ALA B 1 122 ? 12.501 42.815 44.284 1.00 40.69 122 ALA B CA 1
ATOM 2169 C C . ALA B 1 122 ? 12.309 42.833 42.762 1.00 37.09 122 ALA B C 1
ATOM 2170 O O . ALA B 1 122 ? 11.829 43.841 42.236 1.00 38.33 122 ALA B O 1
ATOM 2172 N N . TRP B 1 123 ? 12.662 41.724 42.103 1.00 36.93 123 TRP B N 1
ATOM 2173 C CA A TRP B 1 123 ? 12.479 41.575 40.645 0.50 38.08 123 TRP B CA 1
ATOM 2174 C CA B TRP B 1 123 ? 12.443 41.446 40.652 0.50 38.52 123 TRP B CA 1
ATOM 2175 C C . TRP B 1 123 ? 10.989 41.738 40.275 1.00 36.99 123 TRP B C 1
ATOM 2176 O O . TRP B 1 123 ? 10.705 42.586 39.410 1.00 35.49 123 TRP B O 1
ATOM 2197 N N . ARG B 1 124 ? 10.088 41.025 40.950 1.00 38.47 124 ARG B N 1
ATOM 2198 C CA . ARG B 1 124 ? 8.640 41.075 40.650 1.00 38.96 124 ARG B CA 1
ATOM 2199 C C . ARG B 1 124 ? 8.076 42.469 40.940 1.00 38.36 124 ARG B C 1
ATOM 2200 O O . ARG B 1 124 ? 7.271 42.958 40.134 1.00 39.19 124 ARG B O 1
ATOM 2208 N N . ALA B 1 125 ? 8.488 43.100 42.042 1.00 39.71 125 ALA B N 1
ATOM 2209 C CA . ALA B 1 125 ? 7.956 44.420 42.450 1.00 39.95 125 ALA B CA 1
ATOM 2210 C C . ALA B 1 125 ? 8.329 45.479 41.405 1.00 38.12 125 ALA B C 1
ATOM 2211 O O . ALA B 1 125 ? 7.489 46.325 41.085 1.00 37.73 125 ALA B O 1
ATOM 2213 N N . SER B 1 126 ? 9.546 45.413 40.865 1.00 36.13 126 SER B N 1
ATOM 2214 C CA . SER B 1 126 ? 10.005 46.319 39.784 1.00 39.48 126 SER B CA 1
ATOM 2215 C C . SER B 1 126 ? 9.105 46.171 38.549 1.00 40.74 126 SER B C 1
ATOM 2216 O O . SER B 1 126 ? 8.658 47.188 38.007 1.00 40.71 126 SER B O 1
ATOM 2219 N N . LEU B 1 127 ? 8.841 44.934 38.127 1.00 38.92 127 LEU B N 1
ATOM 2220 C CA . LEU B 1 127 ? 8.022 44.651 36.928 1.00 37.87 127 LEU B CA 1
ATOM 2221 C C . LEU B 1 127 ? 6.557 45.014 37.173 1.00 37.38 127 LEU B C 1
ATOM 2222 O O . LEU B 1 127 ? 5.871 45.383 36.214 1.00 39.01 127 LEU B O 1
ATOM 2227 N N . ALA B 1 128 ? 6.085 44.873 38.411 1.00 34.13 128 ALA B N 1
ATOM 2228 C CA . ALA B 1 128 ? 4.674 45.107 38.771 1.00 36.74 128 ALA B CA 1
ATOM 2229 C C . ALA B 1 128 ? 4.393 46.611 38.827 1.00 42.20 128 ALA B C 1
ATOM 2230 O O . ALA B 1 128 ? 3.227 47.000 38.656 1.00 44.52 128 ALA B O 1
ATOM 2232 N N . ALA B 1 129 ? 5.430 47.418 39.073 1.00 44.40 129 ALA B N 1
ATOM 2233 C CA . ALA B 1 129 ? 5.329 48.880 39.257 1.00 48.26 129 ALA B CA 1
ATOM 2234 C C . ALA B 1 129 ? 5.240 49.606 37.911 1.00 48.32 129 ALA B C 1
ATOM 2235 O O . ALA B 1 129 ? 4.810 50.761 37.909 1.00 50.87 129 ALA B O 1
ATOM 2237 N N . THR B 1 130 ? 5.636 48.958 36.813 1.00 45.94 130 THR B N 1
ATOM 2238 C CA . THR B 1 130 ? 5.570 49.543 35.453 1.00 42.88 130 THR B CA 1
ATOM 2239 C C . THR B 1 130 ? 4.466 48.861 34.645 1.00 39.88 130 THR B C 1
ATOM 2240 O O . THR B 1 130 ? 4.392 47.626 34.645 1.00 41.74 130 THR B O 1
ATOM 2244 N N . THR B 1 131 ? 3.651 49.663 33.965 1.00 35.16 131 THR B N 1
ATOM 2245 C CA . THR B 1 131 ? 2.533 49.196 33.126 1.00 36.76 131 THR B CA 1
ATOM 2246 C C . THR B 1 131 ? 2.848 49.421 31.646 1.00 34.54 131 THR B C 1
ATOM 2247 O O . THR B 1 131 ? 3.772 50.193 31.307 1.00 31.92 131 THR B O 1
ATOM 2251 N N . ILE B 1 132 ? 2.056 48.796 30.786 1.00 31.04 132 ILE B N 1
ATOM 2252 C CA . ILE B 1 132 ? 2.119 49.053 29.328 1.00 31.61 132 ILE B CA 1
ATOM 2253 C C . ILE B 1 132 ? 1.891 50.548 29.078 1.00 30.72 132 ILE B C 1
ATOM 2254 O O . ILE B 1 132 ? 2.543 51.104 28.185 1.00 33.54 132 ILE B O 1
ATOM 2259 N N . ALA B 1 133 ? 1.011 51.189 29.853 1.00 31.84 133 ALA B N 1
ATOM 2260 C CA . ALA B 1 133 ? 0.722 52.629 29.721 1.00 32.33 133 ALA B CA 1
ATOM 2261 C C . ALA B 1 133 ? 1.971 53.475 30.011 1.00 31.00 133 ALA B C 1
ATOM 2262 O O . ALA B 1 133 ? 2.144 54.517 29.364 1.00 35.36 133 ALA B O 1
ATOM 2264 N N . ASP B 1 134 ? 2.826 53.042 30.942 1.00 32.74 134 ASP B N 1
ATOM 2265 C CA A ASP B 1 134 ? 4.102 53.746 31.250 0.50 34.69 134 ASP B CA 1
ATOM 2266 C CA B ASP B 1 134 ? 4.111 53.723 31.259 0.50 34.79 134 ASP B CA 1
ATOM 2267 C C . ASP B 1 134 ? 5.065 53.662 30.050 1.00 33.99 134 ASP B C 1
ATOM 2268 O O . ASP B 1 134 ? 5.683 54.687 29.718 1.00 33.40 134 ASP B O 1
ATOM 2277 N N . LEU B 1 135 ? 5.140 52.496 29.409 1.00 30.20 135 LEU B N 1
ATOM 2278 C CA . LEU B 1 135 ? 5.965 52.323 28.193 1.00 28.42 135 LEU B CA 1
ATOM 2279 C C . LEU B 1 135 ? 5.440 53.246 27.097 1.00 28.22 135 LEU B C 1
ATOM 2280 O O . LEU B 1 135 ? 6.247 53.905 26.437 1.00 27.81 135 LEU B O 1
ATOM 2285 N N . VAL B 1 136 ? 4.124 53.298 26.917 1.00 28.24 136 VAL B N 1
ATOM 2286 C CA . VAL B 1 136 ? 3.498 54.186 25.912 1.00 29.00 136 VAL B CA 1
ATOM 2287 C C . VAL B 1 136 ? 3.879 55.642 26.207 1.00 29.86 136 VAL B C 1
ATOM 2288 O O . VAL B 1 136 ? 4.218 56.382 25.261 1.00 30.65 136 VAL B O 1
ATOM 2292 N N . ALA B 1 137 ? 3.814 56.047 27.476 1.00 29.79 137 ALA B N 1
ATOM 2293 C CA . ALA B 1 137 ? 4.124 57.421 27.907 1.00 31.88 137 ALA B CA 1
ATOM 2294 C C . ALA B 1 137 ? 5.590 57.743 27.596 1.00 30.52 137 ALA B C 1
ATOM 2295 O O . ALA B 1 137 ? 5.866 58.864 27.156 1.00 31.41 137 ALA B O 1
ATOM 2297 N N . THR B 1 138 ? 6.492 56.772 27.758 1.00 31.80 138 THR B N 1
ATOM 2298 C CA . THR B 1 138 ? 7.929 56.950 27.454 1.00 29.31 138 THR B CA 1
ATOM 2299 C C . THR B 1 138 ? 8.128 57.163 25.950 1.00 28.68 138 THR B C 1
ATOM 2300 O O . THR B 1 138 ? 8.885 58.069 25.566 1.00 31.25 138 THR B O 1
ATOM 2304 N N . VAL B 1 139 ? 7.466 56.356 25.125 1.00 27.41 139 VAL B N 1
ATOM 2305 C CA . VAL B 1 139 ? 7.525 56.501 23.648 1.00 27.33 139 VAL B CA 1
ATOM 2306 C C . VAL B 1 139 ? 6.949 57.863 23.234 1.00 25.84 139 VAL B C 1
ATOM 2307 O O . VAL B 1 139 ? 7.579 58.554 22.415 1.00 29.93 139 VAL B O 1
ATOM 2311 N N . ASP B 1 140 ? 5.815 58.264 23.814 1.00 29.81 140 ASP B N 1
ATOM 2312 C CA . ASP B 1 140 ? 5.205 59.596 23.578 1.00 30.12 140 ASP B CA 1
ATOM 2313 C C . ASP B 1 140 ? 6.216 60.709 23.874 1.00 31.06 140 ASP B C 1
ATOM 2314 O O . ASP B 1 140 ? 6.302 61.657 23.087 1.00 32.64 140 ASP B O 1
ATOM 2319 N N . ASP B 1 141 ? 6.918 60.614 25.007 1.00 32.15 141 ASP B N 1
ATOM 2320 C CA . ASP B 1 141 ? 7.932 61.606 25.429 1.00 33.75 141 ASP B CA 1
ATOM 2321 C C . ASP B 1 141 ? 9.116 61.618 24.464 1.00 34.49 141 ASP B C 1
ATOM 2322 O O . ASP B 1 141 ? 9.617 62.706 24.171 1.00 38.92 141 ASP B O 1
ATOM 2327 N N . GLU B 1 142 ? 9.587 60.448 24.034 1.00 34.72 142 GLU B N 1
ATOM 2328 C CA . GLU B 1 142 ? 10.900 60.331 23.356 1.00 34.99 142 GLU B CA 1
ATOM 2329 C C . GLU B 1 142 ? 10.757 60.396 21.841 1.00 33.29 142 GLU B C 1
ATOM 2330 O O . GLU B 1 142 ? 11.541 61.125 21.208 1.00 40.87 142 GLU B O 1
ATOM 2336 N N . SER B 1 143 ? 9.799 59.666 21.273 1.00 30.78 143 SER B N 1
ATOM 2337 C CA . SER B 1 143 ? 9.534 59.663 19.819 1.00 31.60 143 SER B CA 1
ATOM 2338 C C . SER B 1 143 ? 8.537 60.763 19.458 1.00 33.05 143 SER B C 1
ATOM 2339 O O . SER B 1 143 ? 8.564 61.233 18.320 1.00 39.96 143 SER B O 1
ATOM 2342 N N . GLY B 1 144 ? 7.694 61.167 20.407 1.00 30.29 144 GLY B N 1
ATOM 2343 C CA . GLY B 1 144 ? 6.627 62.148 20.158 1.00 27.90 144 GLY B CA 1
ATOM 2344 C C . GLY B 1 144 ? 5.270 61.456 20.160 1.00 28.41 144 GLY B C 1
ATOM 2345 O O . GLY B 1 144 ? 5.169 60.262 19.854 1.00 29.12 144 GLY B O 1
ATOM 2346 N N . PRO B 1 145 ? 4.199 62.192 20.519 1.00 28.41 145 PRO B N 1
ATOM 2347 C CA . PRO B 1 145 ? 2.888 61.574 20.703 1.00 28.68 145 PRO B CA 1
ATOM 2348 C C . PRO B 1 145 ? 2.223 61.080 19.412 1.00 28.43 145 PRO B C 1
ATOM 2349 O O . PRO B 1 145 ? 1.247 60.348 19.510 1.00 29.12 145 PRO B O 1
ATOM 2353 N N . ASP B 1 146 ? 2.748 61.458 18.242 1.00 26.50 146 ASP B N 1
ATOM 2354 C CA . ASP B 1 146 ? 2.196 60.999 16.942 1.00 28.68 146 ASP B CA 1
ATOM 2355 C C . ASP B 1 146 ? 2.742 59.618 16.558 1.00 26.72 146 ASP B C 1
ATOM 2356 O O . ASP B 1 146 ? 2.176 59.001 15.649 1.00 28.54 146 ASP B O 1
ATOM 2361 N N . ALA B 1 147 ? 3.798 59.136 17.216 1.00 24.98 147 ALA B N 1
ATOM 2362 C CA . ALA B 1 147 ? 4.509 57.924 16.759 1.00 26.03 147 ALA B CA 1
ATOM 2363 C C . ALA B 1 147 ? 3.587 56.697 16.870 1.00 26.15 147 ALA B C 1
ATOM 2364 O O . ALA B 1 147 ? 3.391 55.998 15.863 1.00 27.96 147 ALA B O 1
ATOM 2366 N N . LEU B 1 148 ? 2.995 56.451 18.037 1.00 25.80 148 LEU B N 1
ATOM 2367 C CA . LEU B 1 148 ? 2.211 55.208 18.224 1.00 27.36 148 LEU B CA 1
ATOM 2368 C C . LEU B 1 148 ? 0.892 55.261 17.443 1.00 25.46 148 LEU B C 1
ATOM 2369 O O . LEU B 1 148 ? 0.552 54.281 16.788 1.00 27.50 148 LEU B O 1
ATOM 2374 N N . PRO B 1 149 ? 0.123 56.371 17.431 1.00 27.46 149 PRO B N 1
ATOM 2375 C CA . PRO B 1 149 ? -1.041 56.428 16.543 1.00 27.93 149 PRO B CA 1
ATOM 2376 C C . PRO B 1 149 ? -0.652 56.164 15.078 1.00 25.05 149 PRO B C 1
ATOM 2377 O O . PRO B 1 149 ? -1.419 55.539 14.364 1.00 25.58 149 PRO B O 1
ATOM 2381 N N . GLY B 1 150 ? 0.530 56.635 14.667 1.00 26.77 150 GLY B N 1
ATOM 2382 C CA . GLY B 1 150 ? 1.087 56.358 13.336 1.00 26.59 150 GLY B CA 1
ATOM 2383 C C . GLY B 1 150 ? 1.282 54.873 13.091 1.00 26.33 150 GLY B C 1
ATOM 2384 O O . GLY B 1 150 ? 0.952 54.397 11.994 1.00 28.18 150 GLY B O 1
ATOM 2385 N N . VAL B 1 151 ? 1.786 54.142 14.089 1.00 25.58 151 VAL B N 1
ATOM 2386 C CA . VAL B 1 151 ? 1.948 52.669 13.980 1.00 25.94 151 VAL B CA 1
ATOM 2387 C C . VAL B 1 151 ? 0.556 52.035 13.900 1.00 27.85 151 VAL B C 1
ATOM 2388 O O . VAL B 1 151 ? 0.356 51.119 13.102 1.00 29.24 151 VAL B O 1
ATOM 2392 N N . GLY B 1 152 ? -0.371 52.517 14.727 1.00 26.12 152 GLY B N 1
ATOM 2393 C CA . GLY B 1 152 ? -1.778 52.109 14.688 1.00 28.05 152 GLY B CA 1
ATOM 2394 C C . GLY B 1 152 ? -2.370 52.263 13.296 1.00 27.39 152 GLY B C 1
ATOM 2395 O O . GLY B 1 152 ? -3.036 51.338 12.841 1.00 33.60 152 GLY B O 1
ATOM 2396 N N . ALA B 1 153 ? -2.126 53.397 12.633 1.00 28.21 153 ALA B N 1
ATOM 2397 C CA . ALA B 1 153 ? -2.627 53.672 11.271 1.00 26.72 153 ALA B CA 1
ATOM 2398 C C . ALA B 1 153 ? -2.040 52.644 10.297 1.00 29.75 153 ALA B C 1
ATOM 2399 O O . ALA B 1 153 ? -2.780 52.152 9.440 1.00 35.51 153 ALA B O 1
ATOM 2401 N N . TRP B 1 154 ? -0.747 52.339 10.433 1.00 30.10 154 TRP B N 1
ATOM 2402 C CA . TRP B 1 154 ? -0.061 51.347 9.581 1.00 31.90 154 TRP B CA 1
ATOM 2403 C C . TRP B 1 154 ? -0.684 49.957 9.774 1.00 34.60 154 TRP B C 1
ATOM 2404 O O . TRP B 1 154 ? -0.898 49.273 8.762 1.00 40.63 154 TRP B O 1
ATOM 2415 N N . LEU B 1 155 ? -0.972 49.557 11.018 1.00 36.37 155 LEU B N 1
ATOM 2416 C CA . LEU B 1 155 ? -1.473 48.196 11.352 1.00 38.34 155 LEU B CA 1
ATOM 2417 C C . LEU B 1 155 ? -2.899 47.985 10.821 1.00 45.42 155 LEU B C 1
ATOM 2418 O O . LEU B 1 155 ? -3.183 46.883 10.310 1.00 49.39 155 LEU B O 1
ATOM 2423 N N . ILE B 1 156 ? -3.770 48.992 10.947 1.00 46.43 156 ILE B N 1
ATOM 2424 C CA . ILE B 1 156 ? -5.225 48.867 10.621 1.00 51.02 156 ILE B CA 1
ATOM 2425 C C . ILE B 1 156 ? -5.433 48.858 9.103 1.00 54.75 156 ILE B C 1
ATOM 2426 O O . ILE B 1 156 ? -6.537 48.482 8.668 1.00 64.91 156 ILE B O 1
ATOM 2431 N N . GLU B 1 157 ? -4.418 49.266 8.333 1.00 48.76 157 GLU B N 1
ATOM 2432 C CA . GLU B 1 157 ? -4.488 49.382 6.859 1.00 55.36 157 GLU B CA 1
ATOM 2433 C C . GLU B 1 157 ? -5.023 48.081 6.256 1.00 62.69 157 GLU B C 1
ATOM 2434 O O . GLU B 1 157 ? -4.362 47.049 6.409 1.00 60.53 157 GLU B O 1
ATOM 2440 N N . GLY B 1 158 ? -6.185 48.147 5.599 1.00 68.69 158 GLY B N 1
ATOM 2441 C CA . GLY B 1 158 ? -6.862 46.979 5.010 1.00 74.81 158 GLY B CA 1
ATOM 2442 C C . GLY B 1 158 ? -7.502 46.111 6.081 1.00 80.41 158 GLY B C 1
ATOM 2443 O O . GLY B 1 158 ? -7.522 44.885 5.983 1.00 88.77 158 GLY B O 1
ATOM 2444 N N . MET C 1 1 ? 11.479 12.972 6.722 1.00 39.65 1 MET C N 1
ATOM 2445 C CA . MET C 1 1 ? 12.962 12.852 6.808 1.00 35.23 1 MET C CA 1
ATOM 2446 C C . MET C 1 1 ? 13.269 11.733 7.802 1.00 33.63 1 MET C C 1
ATOM 2447 O O . MET C 1 1 ? 12.528 11.580 8.784 1.00 34.96 1 MET C O 1
ATOM 2452 N N . LYS C 1 2 ? 14.296 10.944 7.527 1.00 38.14 2 LYS C N 1
ATOM 2453 C CA . LYS C 1 2 ? 14.665 9.824 8.410 1.00 39.30 2 LYS C CA 1
ATOM 2454 C C . LYS C 1 2 ? 16.009 10.130 9.052 1.00 35.58 2 LYS C C 1
ATOM 2455 O O . LYS C 1 2 ? 16.879 10.743 8.410 1.00 40.30 2 LYS C O 1
ATOM 2461 N N . LEU C 1 3 ? 16.115 9.731 10.307 1.00 33.13 3 LEU C N 1
ATOM 2462 C CA . LEU C 1 3 ? 17.308 9.870 11.153 1.00 30.76 3 LEU C CA 1
ATOM 2463 C C . LEU C 1 3 ? 17.638 8.472 11.668 1.00 32.51 3 LEU C C 1
ATOM 2464 O O . LEU C 1 3 ? 16.697 7.719 11.977 1.00 35.82 3 LEU C O 1
ATOM 2469 N N . SER C 1 4 ? 18.919 8.133 11.762 1.00 32.81 4 SER C N 1
ATOM 2470 C CA . SER C 1 4 ? 19.349 6.828 12.323 1.00 35.38 4 SER C CA 1
ATOM 2471 C C . SER C 1 4 ? 18.659 6.577 13.668 1.00 33.17 4 SER C C 1
ATOM 2472 O O . SER C 1 4 ? 18.689 7.466 14.545 1.00 32.61 4 SER C O 1
ATOM 2475 N N . GLY C 1 5 ? 18.080 5.386 13.834 1.00 37.02 5 GLY C N 1
ATOM 2476 C CA . GLY C 1 5 ? 17.475 4.945 15.101 1.00 37.42 5 GLY C CA 1
ATOM 2477 C C . GLY C 1 5 ? 18.484 4.851 16.244 1.00 35.18 5 GLY C C 1
ATOM 2478 O O . GLY C 1 5 ? 18.059 4.806 17.403 1.00 36.39 5 GLY C O 1
ATOM 2479 N N . GLY C 1 6 ? 19.786 4.835 15.946 1.00 35.09 6 GLY C N 1
ATOM 2480 C CA . GLY C 1 6 ? 20.836 4.787 16.979 1.00 31.19 6 GLY C CA 1
ATOM 2481 C C . GLY C 1 6 ? 20.960 6.061 17.796 1.00 29.26 6 GLY C C 1
ATOM 2482 O O . GLY C 1 6 ? 21.567 6.009 18.881 1.00 31.10 6 GLY C O 1
ATOM 2483 N N . VAL C 1 7 ? 20.435 7.185 17.307 1.00 28.27 7 VAL C N 1
ATOM 2484 C CA . VAL C 1 7 ? 20.711 8.513 17.918 1.00 28.50 7 VAL C CA 1
ATOM 2485 C C . VAL C 1 7 ? 20.199 8.571 19.364 1.00 25.73 7 VAL C C 1
ATOM 2486 O O . VAL C 1 7 ? 20.962 9.011 20.243 1.00 26.42 7 VAL C O 1
ATOM 2490 N N . GLU C 1 8 ? 18.958 8.146 19.620 1.00 27.49 8 GLU C N 1
ATOM 2491 C CA . GLU C 1 8 ? 18.389 8.179 20.990 1.00 26.57 8 GLU C CA 1
ATOM 2492 C C . GLU C 1 8 ? 19.322 7.431 21.943 1.00 26.38 8 GLU C C 1
ATOM 2493 O O . GLU C 1 8 ? 19.676 7.967 23.008 1.00 25.88 8 GLU C O 1
ATOM 2499 N N . TRP C 1 9 ? 19.717 6.226 21.562 1.00 28.20 9 TRP C N 1
ATOM 2500 C CA . TRP C 1 9 ? 20.538 5.352 22.433 1.00 26.70 9 TRP C CA 1
ATOM 2501 C C . TRP C 1 9 ? 21.911 5.987 22.648 1.00 28.09 9 TRP C C 1
ATOM 2502 O O . TRP C 1 9 ? 22.378 6.039 23.792 1.00 30.38 9 TRP C O 1
ATOM 2513 N N . ALA C 1 10 ? 22.527 6.494 21.583 1.00 28.80 10 ALA C N 1
ATOM 2514 C CA . ALA C 1 10 ? 23.890 7.056 21.636 1.00 27.07 10 ALA C CA 1
ATOM 2515 C C . ALA C 1 10 ? 23.920 8.293 22.548 1.00 28.29 10 ALA C C 1
ATOM 2516 O O . ALA C 1 10 ? 24.839 8.410 23.362 1.00 28.95 10 ALA C O 1
ATOM 2518 N N . 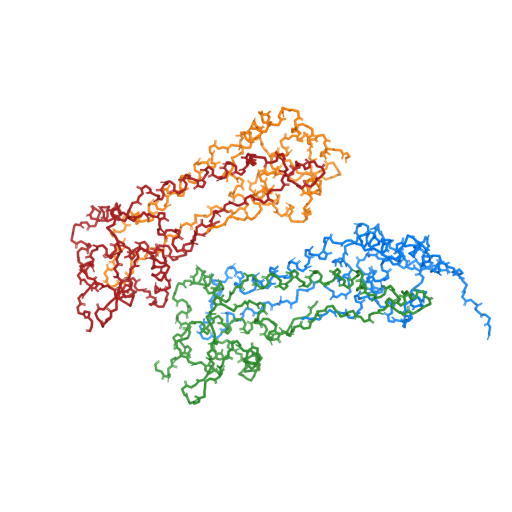LEU C 1 11 ? 22.943 9.192 22.423 1.00 27.86 11 LEU C N 1
ATOM 2519 C CA . LEU C 1 11 ? 22.898 10.400 23.274 1.00 26.15 11 LEU C CA 1
ATOM 2520 C C . LEU C 1 11 ? 22.721 10.008 24.752 1.00 26.13 11 LEU C C 1
ATOM 2521 O O . LEU C 1 11 ? 23.457 10.549 25.616 1.00 25.69 11 LEU C O 1
ATOM 2526 N N . HIS C 1 12 ? 21.827 9.060 25.038 1.00 26.43 12 HIS C N 1
ATOM 2527 C CA . HIS C 1 12 ? 21.631 8.538 26.415 1.00 26.49 12 HIS C CA 1
ATOM 2528 C C . HIS C 1 12 ? 22.942 7.926 26.927 1.00 25.98 12 HIS C C 1
ATOM 2529 O O . HIS C 1 12 ? 23.317 8.193 28.090 1.00 29.48 12 HIS C O 1
ATOM 2536 N N . CYS C 1 13 ? 23.653 7.167 26.097 1.00 27.30 13 CYS C N 1
ATOM 2537 C CA . CYS C 1 13 ? 24.922 6.525 26.525 1.00 26.53 13 CYS C CA 1
ATOM 2538 C C . CYS C 1 13 ? 25.979 7.582 26.847 1.00 27.31 13 CYS C C 1
ATOM 2539 O O . CYS C 1 13 ? 26.675 7.430 27.840 1.00 29.80 13 CYS C O 1
ATOM 2542 N N . CYS C 1 14 ? 26.071 8.645 26.054 1.00 28.48 14 CYS C N 1
ATOM 2543 C CA . CYS C 1 14 ? 27.057 9.722 26.306 1.00 28.52 14 CYS C CA 1
ATOM 2544 C C . CYS C 1 14 ? 26.748 10.411 27.641 1.00 29.08 14 CYS C C 1
ATOM 2545 O O . CYS C 1 14 ? 27.684 10.688 28.409 1.00 31.65 14 CYS C O 1
ATOM 2548 N N . VAL C 1 15 ? 25.466 10.642 27.923 1.00 27.15 15 VAL C N 1
ATOM 2549 C CA . VAL C 1 15 ? 25.031 11.292 29.183 1.00 25.83 15 VAL C CA 1
ATOM 2550 C C . VAL C 1 15 ? 25.435 10.419 30.372 1.00 28.82 15 VAL C C 1
ATOM 2551 O O . VAL C 1 15 ? 26.070 10.944 31.306 1.00 31.22 15 VAL C O 1
ATOM 2555 N N . VAL C 1 16 ? 25.108 9.127 30.351 1.00 26.75 16 VAL C N 1
ATOM 2556 C CA . VAL C 1 16 ? 25.376 8.282 31.544 1.00 28.67 16 VAL C CA 1
ATOM 2557 C C . VAL C 1 16 ? 26.884 8.024 31.683 1.00 29.56 16 VAL C C 1
ATOM 2558 O O . VAL C 1 16 ? 27.337 7.871 32.826 1.00 32.39 16 VAL C O 1
ATOM 2562 N N . LEU C 1 17 ? 27.647 8.002 30.584 1.00 32.07 17 LEU C N 1
ATOM 2563 C CA . LEU C 1 17 ? 29.116 7.827 30.669 1.00 33.12 17 LEU C CA 1
ATOM 2564 C C . LEU C 1 17 ? 29.779 8.992 31.415 1.00 33.39 17 LEU C C 1
ATOM 2565 O O . LEU C 1 17 ? 30.843 8.774 32.018 1.00 33.80 17 LEU C O 1
ATOM 2570 N N . THR C 1 18 ? 29.176 10.181 31.420 1.00 32.30 18 THR C N 1
ATOM 2571 C CA . THR C 1 18 ? 29.745 11.327 32.169 1.00 34.02 18 THR C CA 1
ATOM 2572 C C . THR C 1 18 ? 29.743 11.019 33.666 1.00 36.11 18 THR C C 1
ATOM 2573 O O . THR C 1 18 ? 30.574 11.591 34.380 1.00 36.83 18 THR C O 1
ATOM 2577 N N . ALA C 1 19 ? 28.832 10.153 34.120 1.00 37.50 19 ALA C N 1
ATOM 2578 C CA . ALA C 1 19 ? 28.674 9.804 35.547 1.00 39.24 19 ALA C CA 1
ATOM 2579 C C . ALA C 1 19 ? 29.536 8.601 35.939 1.00 38.44 19 ALA C C 1
ATOM 2580 O O . ALA C 1 19 ? 29.621 8.319 37.130 1.00 39.94 19 ALA C O 1
ATOM 2582 N N . ALA C 1 20 ? 30.148 7.912 34.978 1.00 42.07 20 ALA C N 1
ATOM 2583 C CA . ALA C 1 20 ? 30.969 6.716 35.236 1.00 44.32 20 ALA C CA 1
ATOM 2584 C C . ALA C 1 20 ? 32.405 7.155 35.504 1.00 49.85 20 ALA C C 1
ATOM 2585 O O . ALA C 1 20 ? 32.993 7.808 34.634 1.00 48.60 20 ALA C O 1
ATOM 2587 N N . SER C 1 21 ? 32.944 6.786 36.667 1.00 53.83 21 SER C N 1
ATOM 2588 C CA . SER C 1 21 ? 34.327 7.114 37.093 1.00 57.61 21 SER C CA 1
ATOM 2589 C C . SER C 1 21 ? 35.331 6.068 36.589 1.00 56.61 21 SER C C 1
ATOM 2590 O O . SER C 1 21 ? 36.524 6.187 36.914 1.00 63.58 21 SER C O 1
ATOM 2593 N N . ARG C 1 22 ? 34.867 5.073 35.831 1.00 54.56 22 ARG C N 1
ATOM 2594 C CA . ARG C 1 22 ? 35.717 4.012 35.251 1.00 53.39 22 ARG C CA 1
ATOM 2595 C C . ARG C 1 22 ? 35.137 3.578 33.910 1.00 48.34 22 ARG C C 1
ATOM 2596 O O . ARG C 1 22 ? 33.999 3.922 33.593 1.00 43.11 22 ARG C O 1
ATOM 2604 N N . PRO C 1 23 ? 35.898 2.812 33.093 1.00 46.68 23 PRO C N 1
ATOM 2605 C CA . PRO C 1 23 ? 35.368 2.303 31.830 1.00 44.55 23 PRO C CA 1
ATOM 2606 C C . PRO C 1 23 ? 34.129 1.430 32.039 1.00 39.55 23 PRO C C 1
ATOM 2607 O O . PRO C 1 23 ? 34.070 0.704 33.015 1.00 43.16 23 PRO C O 1
ATOM 2611 N N . VAL C 1 24 ? 33.179 1.517 31.111 1.00 35.37 24 VAL C N 1
ATOM 2612 C CA . VAL C 1 24 ? 31.886 0.790 31.193 1.00 37.28 24 VAL C CA 1
ATOM 2613 C C . VAL C 1 24 ? 31.754 -0.099 29.965 1.00 38.45 24 VAL C C 1
ATOM 2614 O O . VAL C 1 24 ? 31.768 0.406 28.843 1.00 37.93 24 VAL C O 1
ATOM 2618 N N . PRO C 1 25 ? 31.628 -1.437 30.138 1.00 44.55 25 PRO C N 1
ATOM 2619 C CA . PRO C 1 25 ? 31.428 -2.321 28.988 1.00 45.83 25 PRO C CA 1
ATOM 2620 C C . PRO C 1 25 ? 30.111 -2.014 28.264 1.00 45.33 25 PRO C C 1
ATOM 2621 O O . PRO C 1 25 ? 29.154 -1.608 28.907 1.00 43.97 25 PRO C O 1
ATOM 2625 N N . ALA C 1 26 ? 30.087 -2.211 26.947 1.00 45.48 26 ALA C N 1
ATOM 2626 C CA . ALA C 1 26 ? 28.875 -2.027 26.120 1.00 49.19 26 ALA C CA 1
ATOM 2627 C C . ALA C 1 26 ? 27.715 -2.858 26.690 1.00 40.54 26 ALA C C 1
ATOM 2628 O O . ALA C 1 26 ? 26.570 -2.384 26.655 1.00 42.29 26 ALA C O 1
ATOM 2630 N N . ALA C 1 27 ? 28.011 -4.055 27.204 1.00 42.87 27 ALA C N 1
ATOM 2631 C CA . ALA C 1 27 ? 27.005 -4.991 27.756 1.00 44.14 27 ALA C CA 1
ATOM 2632 C C . ALA C 1 27 ? 26.280 -4.365 28.956 1.00 42.43 27 ALA C C 1
ATOM 2633 O O . ALA C 1 27 ? 25.059 -4.575 29.098 1.00 40.36 27 ALA C O 1
ATOM 2635 N N . ARG C 1 28 ? 27.005 -3.621 29.796 1.00 40.04 28 ARG C N 1
ATOM 2636 C CA . ARG C 1 28 ? 26.424 -2.970 30.997 1.00 37.87 28 ARG C CA 1
ATOM 2637 C C . ARG C 1 28 ? 25.542 -1.792 30.559 1.00 37.70 28 ARG C C 1
ATOM 2638 O O . ARG C 1 28 ? 24.441 -1.631 31.132 1.00 35.65 28 ARG C O 1
ATOM 2646 N N . LEU C 1 29 ? 25.987 -1.002 29.571 1.00 33.57 29 LEU C N 1
ATOM 2647 C CA . LEU C 1 29 ? 25.161 0.089 28.995 1.00 34.36 29 LEU C CA 1
ATOM 2648 C C . LEU C 1 29 ? 23.883 -0.502 28.398 1.00 32.31 29 LEU C C 1
ATOM 2649 O O . LEU C 1 29 ? 22.814 0.112 28.537 1.00 33.60 29 LEU C O 1
ATOM 2654 N N . ALA C 1 30 ? 23.996 -1.653 27.737 1.00 33.21 30 ALA C N 1
ATOM 2655 C CA . ALA C 1 30 ? 22.848 -2.341 27.109 1.00 35.61 30 ALA C CA 1
ATOM 2656 C C . ALA C 1 30 ? 21.875 -2.836 28.182 1.00 34.01 30 ALA C C 1
ATOM 2657 O O . ALA C 1 30 ? 20.659 -2.698 27.994 1.00 37.52 30 ALA C O 1
ATOM 2659 N N . GLU C 1 31 ? 22.392 -3.376 29.282 1.00 34.56 31 GLU C N 1
ATOM 2660 C CA . GLU C 1 31 ? 21.554 -3.855 30.405 1.00 35.35 31 GLU C CA 1
ATOM 2661 C C . GLU C 1 31 ? 20.804 -2.664 31.021 1.00 37.12 31 GLU C C 1
ATOM 2662 O O . GLU C 1 31 ? 19.618 -2.813 31.339 1.00 39.72 31 GLU C O 1
ATOM 2668 N N . LEU C 1 32 ? 21.465 -1.512 31.165 1.00 34.62 32 LEU C N 1
ATOM 2669 C CA . LEU C 1 32 ? 20.842 -0.296 31.754 1.00 32.26 32 LEU C CA 1
ATOM 2670 C C . LEU C 1 32 ? 19.607 0.102 30.949 1.00 34.65 32 LEU C C 1
ATOM 2671 O O . LEU C 1 32 ? 18.569 0.411 31.562 1.00 37.11 32 LEU C O 1
ATOM 2676 N N . HIS C 1 33 ? 19.727 0.102 29.620 1.00 32.31 33 HIS C N 1
ATOM 2677 C CA . HIS C 1 33 ? 18.675 0.592 28.702 1.00 31.70 33 HIS C CA 1
ATOM 2678 C C . HIS C 1 33 ? 17.764 -0.547 28.220 1.00 34.21 33 HIS C C 1
ATOM 2679 O O . HIS C 1 33 ? 16.865 -0.266 27.410 1.00 37.33 33 HIS C O 1
ATOM 2686 N N . ASP C 1 34 ? 17.979 -1.777 28.707 1.00 35.54 34 ASP C N 1
ATOM 2687 C CA . ASP C 1 34 ? 17.233 -2.991 28.290 1.00 40.27 34 ASP C CA 1
ATOM 2688 C C . ASP C 1 34 ? 17.157 -3.021 26.761 1.00 39.84 34 ASP C C 1
ATOM 2689 O O . ASP C 1 34 ? 16.051 -3.017 26.196 1.00 41.96 34 ASP C O 1
ATOM 2694 N N . VAL C 1 35 ? 18.323 -3.033 26.121 1.00 39.72 35 VAL C N 1
ATOM 2695 C CA . VAL C 1 35 ? 18.446 -3.016 24.643 1.00 38.10 35 VAL C CA 1
ATOM 2696 C C . VAL C 1 35 ? 19.435 -4.105 24.224 1.00 37.32 35 VAL C C 1
ATOM 2697 O O . VAL C 1 35 ? 20.252 -4.551 25.062 1.00 35.23 35 VAL C O 1
ATOM 2701 N N . SER C 1 36 ? 19.316 -4.552 22.977 1.00 36.33 36 SER C N 1
ATOM 2702 C CA . SER C 1 36 ? 20.247 -5.503 22.330 1.00 37.26 36 SER C CA 1
ATOM 2703 C C . SER C 1 36 ? 21.690 -5.080 22.585 1.00 34.41 36 SER C C 1
ATOM 2704 O O . SER C 1 36 ? 22.083 -3.963 22.222 1.00 34.24 36 SER C O 1
ATOM 2707 N N . PRO C 1 37 ? 22.500 -5.941 23.246 1.00 36.41 37 PRO C N 1
ATOM 2708 C CA . PRO C 1 37 ? 23.929 -5.678 23.397 1.00 37.72 37 PRO C CA 1
ATOM 2709 C C . PRO C 1 37 ? 24.650 -5.449 22.063 1.00 32.88 37 PRO C C 1
ATOM 2710 O O . PRO C 1 37 ? 25.435 -4.520 21.971 1.00 40.51 37 PRO C O 1
ATOM 2714 N N . SER C 1 38 ? 24.387 -6.302 21.071 1.00 35.48 38 SER C N 1
ATOM 2715 C CA . SER C 1 38 ? 24.993 -6.193 19.723 1.00 36.82 38 SER C CA 1
ATOM 2716 C C . SER C 1 38 ? 24.603 -4.860 19.080 1.00 35.94 38 SER C C 1
ATOM 2717 O O . SER C 1 38 ? 25.482 -4.160 18.555 1.00 35.94 38 SER C O 1
ATOM 2720 N N . TYR C 1 39 ? 23.325 -4.500 19.144 1.00 34.58 39 TYR C N 1
ATOM 2721 C CA . TYR C 1 39 ? 22.841 -3.235 18.566 1.00 34.05 39 TYR C CA 1
ATOM 2722 C C . TYR C 1 39 ? 23.525 -2.053 19.254 1.00 33.41 39 TYR C C 1
ATOM 2723 O O . TYR C 1 39 ? 24.022 -1.156 18.555 1.00 37.00 39 TYR C O 1
ATOM 2732 N N . LEU C 1 40 ? 23.578 -2.032 20.584 1.00 33.98 40 LEU C N 1
ATOM 2733 C CA A LEU C 1 40 ? 24.189 -0.873 21.300 0.50 33.27 40 LEU C CA 1
ATOM 2734 C CA B LEU C 1 40 ? 24.188 -0.881 21.305 0.50 33.58 40 LEU C CA 1
ATOM 2735 C C . LEU C 1 40 ? 25.702 -0.795 21.015 1.00 33.53 40 LEU C C 1
ATOM 2736 O O . LEU C 1 40 ? 26.198 0.315 20.815 1.00 34.99 40 LEU C O 1
ATOM 2745 N N . ALA C 1 41 ? 26.375 -1.939 20.920 1.00 33.33 41 ALA C N 1
ATOM 2746 C CA . ALA C 1 41 ? 27.818 -1.996 20.603 1.00 35.38 41 ALA C CA 1
ATOM 2747 C C . ALA C 1 41 ? 28.095 -1.320 19.264 1.00 35.40 41 ALA C C 1
ATOM 2748 O O . ALA C 1 41 ? 29.114 -0.623 19.165 1.00 36.52 41 ALA C O 1
ATOM 2750 N N . LYS C 1 42 ? 27.226 -1.523 18.265 1.00 37.40 42 LYS C N 1
ATOM 2751 C CA . LYS C 1 42 ? 27.369 -0.881 16.933 1.00 37.26 42 LYS C CA 1
ATOM 2752 C C . LYS C 1 42 ? 27.345 0.640 17.091 1.00 35.69 42 LYS C C 1
ATOM 2753 O O . LYS C 1 42 ? 28.125 1.317 16.402 1.00 36.07 42 LYS C O 1
ATOM 2759 N N . GLN C 1 43 ? 26.491 1.161 17.974 1.00 36.00 43 GLN C N 1
ATOM 2760 C CA . GLN C 1 43 ? 26.376 2.628 18.183 1.00 33.17 43 GLN C CA 1
ATOM 2761 C C . GLN C 1 43 ? 27.645 3.136 18.878 1.00 32.61 43 GLN C C 1
ATOM 2762 O O . GLN C 1 43 ? 28.166 4.194 18.484 1.00 33.11 43 GLN C O 1
ATOM 2768 N N . MET C 1 44 ? 28.142 2.391 19.865 1.00 31.30 44 MET C N 1
ATOM 2769 C CA . MET C 1 44 ? 29.378 2.746 20.604 1.00 33.42 44 MET C CA 1
ATOM 2770 C C . MET C 1 44 ? 30.581 2.702 19.656 1.00 33.08 44 MET C C 1
ATOM 2771 O O . MET C 1 44 ? 31.481 3.552 19.782 1.00 34.47 44 MET C O 1
ATOM 2776 N N . GLN C 1 45 ? 30.577 1.765 18.708 1.00 34.99 45 GLN C N 1
ATOM 2777 C CA . GLN C 1 45 ? 31.646 1.644 17.684 1.00 36.56 45 GLN C CA 1
ATOM 2778 C C . GLN C 1 45 ? 31.615 2.854 16.738 1.00 33.68 45 GLN C C 1
ATOM 2779 O O . GLN C 1 45 ? 32.689 3.328 16.354 1.00 33.64 45 GLN C O 1
ATOM 2785 N N . ALA C 1 46 ? 30.429 3.354 16.385 1.00 34.61 46 ALA C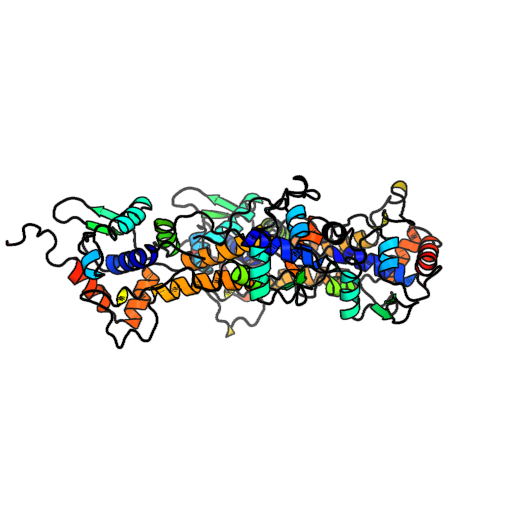 N 1
ATOM 2786 C CA . ALA C 1 46 ? 30.295 4.582 15.576 1.00 32.77 46 ALA C CA 1
ATOM 2787 C C . ALA C 1 46 ? 30.857 5.771 16.364 1.00 32.10 46 ALA C C 1
ATOM 2788 O O . ALA C 1 46 ? 31.580 6.589 15.777 1.00 32.60 46 ALA C O 1
ATOM 2790 N N . LEU C 1 47 ? 30.536 5.858 17.657 1.00 31.92 47 LEU C N 1
ATOM 2791 C CA . LEU C 1 47 ? 31.068 6.921 18.549 1.00 28.66 47 LEU C CA 1
ATOM 2792 C C . LEU C 1 47 ? 32.603 6.814 18.635 1.00 29.09 47 LEU C C 1
ATOM 2793 O O . LEU C 1 47 ? 33.278 7.850 18.666 1.00 34.47 47 LEU C O 1
ATOM 2798 N N . SER C 1 48 ? 33.139 5.595 18.664 1.00 30.73 48 SER C N 1
ATOM 2799 C CA . SER C 1 48 ? 34.597 5.330 18.691 1.00 34.05 48 SER C CA 1
ATOM 2800 C C . SER C 1 48 ? 35.271 5.834 17.402 1.00 36.05 48 SER C C 1
ATOM 2801 O O . SER C 1 48 ? 36.313 6.523 17.484 1.00 40.19 48 SER C O 1
ATOM 2804 N N . ARG C 1 49 ? 34.695 5.530 16.242 1.00 36.18 49 ARG C N 1
ATOM 2805 C CA . ARG C 1 49 ? 35.254 5.966 14.936 1.00 41.40 49 ARG C CA 1
ATOM 2806 C C . ARG C 1 49 ? 35.257 7.503 14.845 1.00 37.97 49 ARG C C 1
ATOM 2807 O O . ARG C 1 49 ? 36.158 8.063 14.203 1.00 43.97 49 ARG C O 1
ATOM 2815 N N . ALA C 1 50 ? 34.303 8.172 15.497 1.00 36.69 50 ALA C N 1
ATOM 2816 C CA . ALA C 1 50 ? 34.211 9.648 15.522 1.00 38.82 50 ALA C CA 1
ATOM 2817 C C . ALA C 1 50 ? 35.089 10.255 16.634 1.00 39.07 50 ALA C C 1
ATOM 2818 O O . ALA C 1 50 ? 35.046 11.484 16.821 1.00 39.38 50 ALA C O 1
ATOM 2820 N N . GLY C 1 51 ? 35.848 9.425 17.354 1.00 37.17 51 GLY C N 1
ATOM 2821 C CA . GLY C 1 51 ? 36.810 9.852 18.384 1.00 37.83 51 GLY C CA 1
ATOM 2822 C C . GLY C 1 51 ? 36.155 10.390 19.644 1.00 36.10 51 GLY C C 1
ATOM 2823 O O . GLY C 1 51 ? 36.826 11.121 20.387 1.00 38.53 51 GLY C O 1
ATOM 2824 N N . LEU C 1 52 ? 34.890 10.050 19.895 1.00 34.82 52 LEU C N 1
ATOM 2825 C CA . LEU C 1 52 ? 34.130 10.586 21.056 1.00 32.35 52 LEU C CA 1
ATOM 2826 C C . LEU C 1 52 ? 34.232 9.646 22.252 1.00 33.34 52 LEU C C 1
ATOM 2827 O O . LEU C 1 52 ? 34.139 10.116 23.397 1.00 33.46 52 LEU C O 1
ATOM 2832 N N . VAL C 1 53 ? 34.362 8.352 21.984 1.00 34.02 53 VAL C N 1
ATOM 2833 C CA . VAL C 1 53 ? 34.631 7.340 23.029 1.00 36.39 53 VAL C CA 1
ATOM 2834 C C . VAL C 1 53 ? 35.855 6.536 22.609 1.00 36.38 53 VAL C C 1
ATOM 2835 O O . VAL C 1 53 ? 36.155 6.461 21.409 1.00 37.20 53 VAL C O 1
ATOM 2839 N N . ARG C 1 54 ? 36.523 5.976 23.608 1.00 37.95 54 ARG C N 1
ATOM 2840 C CA . ARG C 1 54 ? 37.688 5.089 23.468 1.00 41.08 54 ARG C CA 1
ATOM 2841 C C . ARG C 1 54 ? 37.336 3.800 24.195 1.00 40.70 54 ARG C C 1
ATOM 2842 O O . ARG C 1 54 ? 36.735 3.874 25.273 1.00 38.12 54 ARG C O 1
ATOM 2850 N N . SER C 1 55 ? 37.691 2.661 23.616 1.00 45.46 55 SER C N 1
ATOM 2851 C CA . SER C 1 55 ? 37.516 1.342 24.252 1.00 49.92 55 SER C CA 1
ATOM 2852 C C . SER C 1 55 ? 38.808 0.990 24.993 1.00 51.92 55 SER C C 1
ATOM 2853 O O . SER C 1 55 ? 39.832 0.732 24.332 1.00 53.04 55 SER C O 1
ATOM 2856 N N . VAL C 1 56 ? 38.775 1.028 26.323 1.00 48.30 56 VAL C N 1
ATOM 2857 C CA . VAL C 1 56 ? 39.917 0.620 27.178 1.00 53.48 56 VAL C CA 1
ATOM 2858 C C . VAL C 1 56 ? 39.947 -0.907 27.210 1.00 57.96 56 VAL C C 1
ATOM 2859 O O . VAL C 1 56 ? 38.901 -1.519 27.487 1.00 60.01 56 VAL C O 1
ATOM 2863 N N . GLN C 1 57 ? 41.104 -1.504 26.940 1.00 62.38 57 GLN C N 1
ATOM 2864 C CA . GLN C 1 57 ? 41.211 -2.978 26.832 1.00 73.21 57 GLN C CA 1
ATOM 2865 C C . GLN C 1 57 ? 41.487 -3.614 28.199 1.00 77.60 57 GLN C C 1
ATOM 2866 O O . GLN C 1 57 ? 42.006 -2.927 29.098 1.00 84.52 57 GLN C O 1
ATOM 2872 N N . GLY C 1 58 ? 41.123 -4.893 28.326 1.00 81.95 58 GLY C N 1
ATOM 2873 C CA . GLY C 1 58 ? 41.248 -5.689 29.561 1.00 84.16 58 GLY C CA 1
ATOM 2874 C C . GLY C 1 58 ? 39.889 -6.103 30.098 1.00 89.32 58 GLY C C 1
ATOM 2875 O O . GLY C 1 58 ? 38.869 -5.731 29.490 1.00 96.39 58 GLY C O 1
ATOM 2876 N N . LYS C 1 59 ? 39.873 -6.854 31.202 1.00 89.43 59 LYS C N 1
ATOM 2877 C CA . LYS C 1 59 ? 38.628 -7.248 31.915 1.00 88.33 59 LYS C CA 1
ATOM 2878 C C . LYS C 1 59 ? 38.129 -6.070 32.758 1.00 86.55 59 LYS C C 1
ATOM 2879 O O . LYS C 1 59 ? 36.936 -6.046 33.114 1.00 80.30 59 LYS C O 1
ATOM 2881 N N . THR C 1 60 ? 39.032 -5.132 33.056 1.00 87.79 60 THR C N 1
ATOM 2882 C CA . THR C 1 60 ? 38.757 -3.860 33.769 1.00 81.93 60 THR C CA 1
ATOM 2883 C C . THR C 1 60 ? 38.335 -2.760 32.780 1.00 73.04 60 THR C C 1
ATOM 2884 O O . THR C 1 60 ? 38.138 -1.613 33.216 1.00 70.77 60 THR C O 1
ATOM 2888 N N . GLY C 1 61 ? 38.194 -3.104 31.496 1.00 62.78 61 GLY C N 1
ATOM 2889 C CA . GLY C 1 61 ? 38.000 -2.144 30.402 1.00 53.74 61 GLY C CA 1
ATOM 2890 C C . GLY C 1 61 ? 36.541 -1.866 30.093 1.00 48.69 61 GLY C C 1
ATOM 2891 O O . GLY C 1 61 ? 35.677 -2.111 30.951 1.00 59.18 61 GLY C O 1
ATOM 2892 N N . GLY C 1 62 ? 36.283 -1.375 28.882 1.00 45.08 62 GLY C N 1
ATOM 2893 C CA . GLY C 1 62 ? 34.985 -0.809 28.487 1.00 42.37 62 GLY C CA 1
ATOM 2894 C C . GLY C 1 62 ? 35.169 0.577 27.906 1.00 41.53 62 GLY C C 1
ATOM 2895 O O . GLY C 1 62 ? 36.317 0.983 27.655 1.00 44.77 62 GLY C O 1
ATOM 2896 N N . TYR C 1 63 ? 34.073 1.304 27.723 1.00 37.07 63 TYR C N 1
ATOM 2897 C CA . TYR C 1 63 ? 34.088 2.612 27.046 1.00 36.06 63 TYR C CA 1
ATOM 2898 C C . TYR C 1 63 ? 34.298 3.752 28.049 1.00 35.24 63 TYR C C 1
ATOM 2899 O O . TYR C 1 63 ? 33.796 3.698 29.183 1.00 37.39 63 TYR C O 1
ATOM 2908 N N . VAL C 1 64 ? 35.065 4.753 27.620 1.00 38.89 64 VAL C N 1
ATOM 2909 C CA . VAL C 1 64 ? 35.196 6.065 28.302 1.00 34.71 64 VAL C CA 1
ATOM 2910 C C . VAL C 1 64 ? 35.008 7.161 27.258 1.00 35.83 64 VAL C C 1
ATOM 2911 O O . VAL C 1 64 ? 35.345 6.944 26.072 1.00 36.62 64 VAL C O 1
ATOM 2915 N N . LEU C 1 65 ? 34.480 8.302 27.690 1.00 35.57 65 LEU C N 1
ATOM 2916 C CA . LEU C 1 65 ? 34.499 9.535 26.878 1.00 35.10 65 LEU C CA 1
ATOM 2917 C C . LEU C 1 65 ? 35.957 9.958 26.713 1.00 36.16 65 LEU C C 1
ATOM 2918 O O . LEU C 1 65 ? 36.749 9.760 27.652 1.00 40.87 65 LEU C O 1
ATOM 2923 N N . THR C 1 66 ? 36.300 10.496 25.547 1.00 36.06 66 THR C N 1
ATOM 2924 C CA . THR C 1 66 ? 37.690 10.838 25.181 1.00 36.80 66 THR C CA 1
ATOM 2925 C C . THR C 1 66 ? 38.027 12.268 25.587 1.00 40.28 66 THR C C 1
ATOM 2926 O O . THR C 1 66 ? 39.206 12.629 25.538 1.00 41.16 66 THR C O 1
ATOM 2930 N N . ARG C 1 67 ? 37.021 13.052 25.967 1.00 39.77 67 ARG C N 1
ATOM 2931 C CA . ARG C 1 67 ? 37.222 14.450 26.385 1.00 40.63 67 ARG C CA 1
ATOM 2932 C C . ARG C 1 67 ? 36.044 14.882 27.249 1.00 37.61 67 ARG C C 1
ATOM 2933 O O . ARG C 1 67 ? 35.047 14.167 27.342 1.00 39.31 67 ARG C O 1
ATOM 2941 N N . PRO C 1 68 ? 36.148 16.047 27.928 1.00 42.02 68 PRO C N 1
ATOM 2942 C CA . PRO C 1 68 ? 35.085 16.491 28.827 1.00 40.35 68 PRO C CA 1
ATOM 2943 C C . PRO C 1 68 ? 33.738 16.671 28.111 1.00 37.55 68 PRO C C 1
ATOM 2944 O O . PRO C 1 68 ? 33.724 16.972 26.919 1.00 37.78 68 PRO C O 1
ATOM 2948 N N . ALA C 1 69 ? 32.649 16.483 28.859 1.00 36.46 69 ALA C N 1
ATOM 2949 C CA . ALA C 1 69 ? 31.259 16.560 28.357 1.00 33.22 69 ALA C CA 1
ATOM 2950 C C . ALA C 1 69 ? 30.979 17.925 27.734 1.00 34.86 69 ALA C C 1
ATOM 2951 O O . ALA C 1 69 ? 30.220 17.978 26.761 1.00 31.39 69 ALA C O 1
ATOM 2953 N N . VAL C 1 70 ? 31.575 18.990 28.275 1.00 38.36 70 VAL C N 1
ATOM 2954 C CA . VAL C 1 70 ? 31.369 20.375 27.774 1.00 39.43 70 VAL C CA 1
ATOM 2955 C C . VAL C 1 70 ? 31.988 20.544 26.376 1.00 38.94 70 VAL C C 1
ATOM 2956 O O . VAL C 1 70 ? 31.627 21.511 25.686 1.00 42.60 70 VAL C O 1
ATOM 2960 N N . GLU C 1 71 ? 32.872 19.635 25.954 1.00 37.65 71 GLU C N 1
ATOM 2961 C CA . GLU C 1 71 ? 33.529 19.696 24.625 1.00 37.29 71 GLU C CA 1
ATOM 2962 C C . GLU C 1 71 ? 32.874 18.723 23.635 1.00 36.31 71 GLU C C 1
ATOM 2963 O O . GLU C 1 71 ? 33.412 18.555 22.537 1.00 38.43 71 GLU C O 1
ATOM 2969 N N . ILE C 1 72 ? 31.744 18.107 23.987 1.00 35.65 72 ILE C N 1
ATOM 2970 C CA . ILE C 1 72 ? 31.024 17.189 23.065 1.00 32.85 72 ILE C CA 1
ATOM 2971 C C . ILE C 1 72 ? 29.644 17.767 22.799 1.00 32.88 72 ILE C C 1
ATOM 2972 O O . ILE C 1 72 ? 28.821 17.827 23.731 1.00 30.04 72 ILE C O 1
ATOM 2977 N N . THR C 1 73 ? 29.405 18.183 21.561 1.00 33.27 73 THR C N 1
ATOM 2978 C CA . THR C 1 73 ? 28.103 18.742 21.161 1.00 33.06 73 THR C CA 1
ATOM 2979 C C . THR C 1 73 ? 27.163 17.614 20.770 1.00 31.74 73 THR C C 1
ATOM 2980 O O . THR C 1 73 ? 27.623 16.504 20.434 1.00 32.25 73 THR C O 1
ATOM 2984 N N . LEU C 1 74 ? 25.869 17.915 20.784 1.00 33.65 74 LEU C N 1
ATOM 2985 C CA . LEU C 1 74 ? 24.853 16.981 20.273 1.00 30.61 74 LEU C CA 1
ATOM 2986 C C . LEU C 1 74 ? 25.142 16.712 18.798 1.00 26.98 74 LEU C C 1
ATOM 2987 O O . LEU C 1 74 ? 24.968 15.574 18.384 1.00 31.63 74 LEU C O 1
ATOM 2992 N N . LEU C 1 75 ? 25.589 17.716 18.038 1.00 28.49 75 LEU C N 1
ATOM 2993 C CA . LEU C 1 75 ? 25.903 17.511 16.604 1.00 29.01 75 LEU C CA 1
ATOM 2994 C C . LEU C 1 75 ? 27.023 16.468 16.462 1.00 29.59 75 LEU C C 1
ATOM 2995 O O . LEU C 1 75 ? 26.942 15.620 15.546 1.00 32.17 75 LEU C O 1
ATOM 3000 N N . ASP C 1 76 ? 28.045 16.536 17.320 1.00 29.61 76 ASP C N 1
ATOM 3001 C CA . ASP C 1 76 ? 29.173 15.568 17.313 1.00 30.79 76 ASP C CA 1
ATOM 3002 C C . ASP C 1 76 ? 28.601 14.146 17.412 1.00 31.72 76 ASP C C 1
ATOM 3003 O O . ASP C 1 76 ? 28.989 13.272 16.624 1.00 31.94 76 ASP C O 1
ATOM 3008 N N . VAL C 1 77 ? 27.684 13.926 18.353 1.00 31.87 77 VAL C N 1
ATOM 3009 C CA . VAL C 1 77 ? 27.129 12.575 18.633 1.00 32.65 77 VAL C CA 1
ATOM 3010 C C . VAL C 1 77 ? 26.205 12.172 17.482 1.00 29.92 77 VAL C C 1
ATOM 3011 O O . VAL C 1 77 ? 26.307 11.035 16.993 1.00 30.96 77 VAL C O 1
ATOM 3015 N N . VAL C 1 78 ? 25.329 13.077 17.050 1.00 30.13 78 VAL C N 1
ATOM 3016 C CA . VAL C 1 78 ? 24.345 12.753 15.982 1.00 30.35 78 VAL C CA 1
ATOM 3017 C C . VAL C 1 78 ? 25.081 12.424 14.673 1.00 30.66 78 VAL C C 1
ATOM 3018 O O . VAL C 1 78 ? 24.745 11.409 14.038 1.00 32.19 78 VAL C O 1
ATOM 3022 N N . GLN C 1 79 ? 26.075 13.226 14.285 1.00 30.04 79 GLN C N 1
ATOM 3023 C CA . GLN C 1 79 ? 26.842 12.971 13.039 1.00 31.23 79 GLN C CA 1
ATOM 3024 C C . GLN C 1 79 ? 27.671 11.692 13.153 1.00 27.73 79 GLN C C 1
ATOM 3025 O O . GLN C 1 79 ? 27.913 11.060 12.111 1.00 32.16 79 GLN C O 1
ATOM 3031 N N . ALA C 1 80 ? 28.103 11.317 14.360 1.00 26.88 80 ALA C N 1
ATOM 3032 C CA . ALA C 1 80 ? 28.854 10.059 14.569 1.00 29.68 80 ALA C CA 1
ATOM 3033 C C . ALA C 1 80 ? 27.981 8.860 14.165 1.00 30.29 80 ALA C C 1
ATOM 3034 O O . ALA C 1 80 ? 28.487 7.933 13.503 1.00 32.05 80 ALA C O 1
ATOM 3036 N N . VAL C 1 81 ? 26.692 8.906 14.493 1.00 29.58 81 VAL C N 1
ATOM 3037 C CA . VAL C 1 81 ? 25.775 7.749 14.346 1.00 29.70 81 VAL C CA 1
ATOM 3038 C C . VAL C 1 81 ? 24.994 7.847 13.035 1.00 30.10 81 VAL C C 1
ATOM 3039 O O . VAL C 1 81 ? 24.838 6.826 12.362 1.00 34.27 81 VAL C O 1
ATOM 3043 N N . ASP C 1 82 ? 24.525 9.044 12.694 1.00 30.74 82 ASP C N 1
ATOM 3044 C CA . ASP C 1 82 ? 23.650 9.302 11.529 1.00 30.97 82 ASP C CA 1
ATOM 3045 C C . ASP C 1 82 ? 24.474 9.628 10.277 1.00 34.61 82 ASP C C 1
ATOM 3046 O O . ASP C 1 82 ? 23.959 9.469 9.167 1.00 38.07 82 ASP C O 1
ATOM 3051 N N . GLY C 1 83 ? 25.711 10.083 10.453 1.00 32.64 83 GLY C N 1
ATOM 3052 C CA . GLY C 1 83 ? 26.606 10.426 9.345 1.00 32.77 83 GLY C CA 1
ATOM 3053 C C . GLY C 1 83 ? 26.571 11.916 9.024 1.00 31.10 83 GLY C C 1
ATOM 3054 O O . GLY C 1 83 ? 25.596 12.611 9.328 1.00 32.49 83 GLY C O 1
ATOM 3055 N N . PRO C 1 84 ? 27.639 12.445 8.391 1.00 36.52 84 PRO C N 1
ATOM 3056 C CA . PRO C 1 84 ? 27.717 13.868 8.078 1.00 38.25 84 PRO C CA 1
ATOM 3057 C C . PRO C 1 84 ? 27.082 14.275 6.741 1.00 35.08 84 PRO C C 1
ATOM 3058 O O . PRO C 1 84 ? 26.999 15.467 6.486 1.00 38.33 84 PRO C O 1
ATOM 3062 N N . ASP C 1 85 ? 26.644 13.311 5.925 1.00 33.19 85 ASP C N 1
ATOM 3063 C CA . ASP C 1 85 ? 26.156 13.601 4.555 1.00 34.70 85 ASP C CA 1
ATOM 3064 C C . ASP C 1 85 ? 24.869 14.412 4.653 1.00 34.01 85 ASP C C 1
ATOM 3065 O O . ASP C 1 85 ? 24.046 14.203 5.559 1.00 31.61 85 ASP C O 1
ATOM 3070 N N . PRO C 1 86 ? 24.676 15.377 3.737 1.00 33.27 86 PRO C N 1
ATOM 3071 C CA . PRO C 1 86 ? 23.454 16.171 3.748 1.00 32.31 86 PRO C CA 1
ATOM 3072 C C . PRO C 1 86 ? 22.218 15.313 3.462 1.00 29.54 86 PRO C C 1
ATOM 3073 O O . PRO C 1 86 ? 22.302 14.347 2.709 1.00 31.37 86 PRO C O 1
ATOM 3077 N N . ALA C 1 87 ? 21.110 15.690 4.093 1.00 28.53 87 ALA C N 1
ATOM 3078 C CA . ALA C 1 87 ? 19.784 15.066 3.931 1.00 29.04 87 ALA C CA 1
ATOM 3079 C C . ALA C 1 87 ? 19.235 15.324 2.529 1.00 27.10 87 ALA C C 1
ATOM 3080 O O . ALA C 1 87 ? 18.668 14.395 1.926 1.00 29.15 87 ALA C O 1
ATOM 3082 N N . PHE C 1 88 ? 19.376 16.557 2.049 1.00 24.15 88 PHE C N 1
ATOM 3083 C CA . PHE C 1 88 ? 19.004 16.923 0.672 1.00 25.48 88 PHE C CA 1
ATOM 3084 C C . PHE C 1 88 ? 20.228 16.754 -0.215 1.00 24.32 88 PHE C C 1
ATOM 3085 O O . PHE C 1 88 ? 21.225 17.475 -0.019 1.00 27.55 88 PHE C O 1
ATOM 3093 N N . VAL C 1 89 ? 20.148 15.827 -1.166 1.00 25.24 89 VAL C N 1
ATOM 3094 C CA . VAL C 1 89 ? 21.247 15.558 -2.125 1.00 26.86 89 VAL C CA 1
ATOM 3095 C C . VAL C 1 89 ? 20.819 16.143 -3.468 1.00 25.24 89 VAL C C 1
ATOM 3096 O O . VAL C 1 89 ? 19.883 15.629 -4.091 1.00 27.40 89 VAL C O 1
ATOM 3100 N N . CYS C 1 90 ? 21.447 17.242 -3.866 1.00 23.30 90 CYS C N 1
ATOM 3101 C CA . CYS C 1 90 ? 21.211 17.839 -5.184 1.00 23.17 90 CYS C CA 1
ATOM 3102 C C . CYS C 1 90 ? 21.895 16.948 -6.223 1.00 23.21 90 CYS C C 1
ATOM 3103 O O . CYS C 1 90 ? 23.097 16.681 -6.077 1.00 26.11 90 CYS C O 1
ATOM 3106 N N . THR C 1 91 ? 21.149 16.492 -7.223 1.00 21.93 91 THR C N 1
ATOM 3107 C CA . THR C 1 91 ? 21.684 15.674 -8.332 1.00 22.98 91 THR C CA 1
ATOM 3108 C C . THR C 1 91 ? 21.716 16.492 -9.623 1.00 22.33 91 THR C C 1
ATOM 3109 O O . THR C 1 91 ? 21.793 15.888 -10.713 1.00 23.38 91 THR C O 1
ATOM 3113 N N . GLU C 1 92 ? 21.698 17.825 -9.496 1.00 23.98 92 GLU C N 1
ATOM 3114 C CA . GLU C 1 92 ? 21.938 18.757 -10.611 1.00 22.69 92 GLU C CA 1
ATOM 3115 C C . GLU C 1 92 ? 20.916 18.538 -11.739 1.00 23.48 92 GLU C C 1
ATOM 3116 O O . GLU C 1 92 ? 21.287 18.547 -12.924 1.00 22.24 92 GLU C O 1
ATOM 3122 N N . ILE C 1 93 ? 19.637 18.419 -11.391 1.00 21.90 93 ILE C N 1
ATOM 3123 C CA . ILE C 1 93 ? 18.578 18.251 -12.420 1.00 20.10 93 ILE C CA 1
ATOM 3124 C C . ILE C 1 93 ? 18.445 19.522 -13.277 1.00 19.61 93 ILE C C 1
ATOM 3125 O O . ILE C 1 93 ? 17.966 19.429 -14.406 1.00 21.23 93 ILE C O 1
ATOM 3130 N N . ARG C 1 94 ? 18.886 20.674 -12.790 1.00 20.31 94 ARG C N 1
ATOM 3131 C CA . ARG C 1 94 ? 18.898 21.913 -13.595 1.00 20.65 94 ARG C CA 1
ATOM 3132 C C . ARG C 1 94 ? 19.768 21.742 -14.842 1.00 22.10 94 ARG C C 1
ATOM 3133 O O . ARG C 1 94 ? 19.597 22.526 -15.778 1.00 23.96 94 ARG C O 1
ATOM 3141 N N . GLN C 1 95 ? 20.684 20.765 -14.851 1.00 21.59 95 GLN C N 1
ATOM 3142 C CA . GLN C 1 95 ? 21.567 20.537 -16.014 1.00 21.19 95 GLN C CA 1
ATOM 3143 C C . GLN C 1 95 ? 20.925 19.578 -17.024 1.00 21.76 95 GLN C C 1
ATOM 3144 O O . GLN C 1 95 ? 21.575 19.278 -18.047 1.00 25.28 95 GLN C O 1
ATOM 3150 N N . ARG C 1 96 ? 19.690 19.129 -16.776 1.00 21.35 96 ARG C N 1
ATOM 3151 C CA . ARG C 1 96 ? 19.001 18.196 -17.689 1.00 22.28 96 ARG C CA 1
ATOM 3152 C C . ARG C 1 96 ? 18.075 18.930 -18.646 1.00 22.75 96 ARG C C 1
ATOM 3153 O O . ARG C 1 96 ? 17.578 20.016 -18.320 1.00 22.78 96 ARG C O 1
ATOM 3161 N N . GLY C 1 97 ? 17.837 18.295 -19.790 1.00 23.38 97 GLY C N 1
ATOM 3162 C CA . GLY C 1 97 ? 16.750 18.669 -20.698 1.00 24.35 97 GLY C CA 1
ATOM 3163 C C . GLY C 1 97 ? 17.119 19.796 -21.649 1.00 23.43 97 GLY C C 1
ATOM 3164 O O . GLY C 1 97 ? 18.259 20.284 -21.692 1.00 25.38 97 GLY C O 1
ATOM 3165 N N . PRO C 1 98 ? 16.146 20.193 -22.483 1.00 24.54 98 PRO C N 1
ATOM 3166 C CA . PRO C 1 98 ? 16.404 21.111 -23.598 1.00 28.63 98 PRO C CA 1
ATOM 3167 C C . PRO C 1 98 ? 16.663 22.578 -23.225 1.00 27.36 98 PRO C C 1
ATOM 3168 O O . PRO C 1 98 ? 17.152 23.299 -24.077 1.00 30.91 98 PRO C O 1
ATOM 3172 N N . LEU C 1 99 ? 16.327 22.991 -21.997 1.00 25.26 99 LEU C N 1
ATOM 3173 C CA A LEU C 1 99 ? 16.552 24.365 -21.491 0.70 26.20 99 LEU C CA 1
ATOM 3174 C CA B LEU C 1 99 ? 16.577 24.367 -21.495 0.30 26.46 99 LEU C CA 1
ATOM 3175 C C . LEU C 1 99 ? 17.461 24.300 -20.251 1.00 27.12 99 LEU C C 1
ATOM 3176 O O . LEU C 1 99 ? 17.301 25.102 -19.322 1.00 28.63 99 LEU C O 1
ATOM 3185 N N . ALA C 1 100 ? 18.410 23.373 -20.258 1.00 24.35 100 ALA C N 1
ATOM 3186 C CA . ALA C 1 100 ? 19.363 23.180 -19.152 1.00 24.81 100 ALA C CA 1
ATOM 3187 C C . ALA C 1 100 ? 20.115 24.484 -18.852 1.00 25.88 100 ALA C C 1
ATOM 3188 O O . ALA C 1 100 ? 20.392 25.267 -19.788 1.00 28.66 100 ALA C O 1
ATOM 3190 N N . THR C 1 101 ? 20.435 24.713 -17.575 1.00 26.12 101 THR C N 1
ATOM 3191 C CA . THR C 1 101 ? 21.293 25.825 -17.115 1.00 24.87 101 THR C CA 1
ATOM 3192 C C . THR C 1 101 ? 22.561 25.865 -17.968 1.00 26.01 101 THR C C 1
ATOM 3193 O O . THR C 1 101 ? 23.219 24.838 -18.135 1.00 28.86 101 THR C O 1
ATOM 3197 N N . PRO C 1 102 ? 22.940 27.030 -18.543 1.00 27.33 102 PRO C N 1
ATOM 3198 C CA . PRO C 1 102 ? 24.188 27.118 -19.303 1.00 30.06 102 PRO C CA 1
ATOM 3199 C C . PRO C 1 102 ? 25.376 26.645 -18.467 1.00 29.60 102 PRO C C 1
ATOM 3200 O O . PRO C 1 102 ? 25.422 26.918 -17.275 1.00 30.33 102 PRO C O 1
ATOM 3204 N N . PRO C 1 103 ? 26.359 25.941 -19.061 1.00 31.04 103 PRO C N 1
ATOM 3205 C CA . PRO C 1 103 ? 27.462 25.381 -18.282 1.00 31.89 103 PRO C CA 1
ATOM 3206 C C . PRO C 1 103 ? 28.241 26.434 -17.492 1.00 35.82 103 PRO C C 1
ATOM 3207 O O . PRO C 1 103 ? 28.657 26.131 -16.380 1.00 37.85 103 PRO C O 1
ATOM 3211 N N . GLU C 1 104 ? 28.399 27.638 -18.049 1.00 37.14 104 GLU C N 1
ATOM 3212 C CA . GLU C 1 104 ? 29.118 28.756 -17.383 1.00 43.31 104 GLU C CA 1
ATOM 3213 C C . GLU C 1 104 ? 28.300 29.317 -16.208 1.00 44.61 104 GLU C C 1
ATOM 3214 O O . GLU C 1 104 ? 28.890 30.019 -15.372 1.00 52.94 104 GLU C O 1
ATOM 3220 N N . LYS C 1 105 ? 26.999 29.008 -16.122 1.00 38.03 105 LYS C N 1
ATOM 3221 C CA . LYS C 1 105 ? 26.129 29.458 -15.004 1.00 36.90 105 LYS C CA 1
ATOM 3222 C C . LYS C 1 105 ? 25.975 28.378 -13.924 1.00 35.21 105 LYS C C 1
ATOM 3223 O O . LYS C 1 105 ? 25.069 28.509 -13.087 1.00 40.67 105 LYS C O 1
ATOM 3229 N N . CYS C 1 106 ? 26.832 27.358 -13.915 1.00 31.27 106 CYS C N 1
ATOM 3230 C CA . CYS C 1 106 ? 26.782 26.267 -12.906 1.00 30.57 106 CYS C CA 1
ATOM 3231 C C . CYS C 1 106 ? 27.898 26.412 -11.876 1.00 32.00 106 CYS C C 1
ATOM 3232 O O . CYS C 1 106 ? 28.129 25.462 -11.108 1.00 32.77 106 CYS C O 1
ATOM 3235 N N . THR C 1 107 ? 28.565 27.563 -11.855 1.00 33.44 107 THR C N 1
ATOM 3236 C CA A THR C 1 107 ? 29.620 27.854 -10.845 0.50 36.37 107 THR C CA 1
ATOM 3237 C CA B THR C 1 107 ? 29.604 27.873 -10.848 0.50 37.31 107 THR C CA 1
ATOM 3238 C C . THR C 1 107 ? 28.982 28.085 -9.460 1.00 38.97 107 THR C C 1
ATOM 3239 O O . THR C 1 107 ? 29.604 27.679 -8.474 1.00 43.74 107 THR C O 1
ATOM 3246 N N . LYS C 1 108 ? 27.777 28.639 -9.405 1.00 27.39 108 LYS C N 1
ATOM 3247 C CA . LYS C 1 108 ? 27.035 28.687 -8.131 1.00 27.26 108 LYS C CA 1
ATOM 3248 C C . LYS C 1 108 ? 26.138 27.458 -8.069 1.00 25.48 108 LYS C C 1
ATOM 3249 O O . LYS C 1 108 ? 25.695 26.967 -9.123 1.00 27.70 108 LYS C O 1
ATOM 3255 N N . ALA C 1 109 ? 25.885 26.985 -6.859 1.00 24.08 109 ALA C N 1
ATOM 3256 C CA . ALA C 1 109 ? 24.899 25.922 -6.594 1.00 24.85 109 ALA C CA 1
ATOM 3257 C C . ALA C 1 109 ? 23.521 26.431 -7.018 1.00 24.78 109 ALA C C 1
ATOM 3258 O O . ALA C 1 109 ? 23.268 27.660 -7.009 1.00 23.51 109 ALA C O 1
ATOM 3260 N N . CYS C 1 110 ? 22.647 25.500 -7.358 1.00 21.70 110 CYS C N 1
ATOM 3261 C CA . CYS C 1 110 ? 21.213 25.789 -7.605 1.00 21.37 110 CYS C CA 1
ATOM 3262 C C . CYS C 1 110 ? 20.626 26.553 -6.424 1.00 21.64 110 CYS C C 1
ATOM 3263 O O . CYS C 1 110 ? 20.878 26.192 -5.275 1.00 21.92 110 CYS C O 1
ATOM 3266 N N . PRO C 1 111 ? 19.820 27.613 -6.664 1.00 22.04 111 PRO C N 1
ATOM 3267 C CA . PRO C 1 111 ? 19.154 28.326 -5.564 1.00 23.23 111 PRO C CA 1
ATOM 3268 C C . PRO C 1 111 ? 18.309 27.422 -4.659 1.00 21.81 111 PRO C C 1
ATOM 3269 O O . PRO C 1 111 ? 18.219 27.681 -3.451 1.00 23.19 111 PRO C O 1
ATOM 3273 N N . ILE C 1 112 ? 17.697 26.387 -5.244 1.00 21.10 112 ILE C N 1
ATOM 3274 C CA . ILE C 1 112 ? 16.905 25.405 -4.463 1.00 21.36 112 ILE C CA 1
ATOM 3275 C C . ILE C 1 112 ? 17.842 24.638 -3.532 1.00 21.80 112 ILE C C 1
ATOM 3276 O O . ILE C 1 112 ? 17.536 24.523 -2.345 1.00 22.77 112 ILE C O 1
ATOM 3281 N N . ALA C 1 113 ? 18.960 24.142 -4.052 1.00 21.95 113 ALA C N 1
ATOM 3282 C CA . ALA C 1 113 ? 19.951 23.409 -3.233 1.00 20.71 113 ALA C CA 1
ATOM 3283 C C . ALA C 1 113 ? 20.442 24.318 -2.109 1.00 22.57 113 ALA C C 1
ATOM 3284 O O . ALA C 1 113 ? 20.610 23.846 -0.978 1.00 22.52 113 ALA C O 1
ATOM 3286 N N . ARG C 1 114 ? 20.657 25.599 -2.405 1.00 21.16 114 ARG C N 1
ATOM 3287 C CA . ARG C 1 114 ? 21.174 26.545 -1.383 1.00 21.91 114 ARG C CA 1
ATOM 3288 C C . ARG C 1 114 ? 20.150 26.741 -0.269 1.00 24.51 114 ARG C C 1
ATOM 3289 O O . ARG C 1 114 ? 20.547 26.754 0.906 1.00 24.70 114 ARG C O 1
ATOM 3297 N N . ALA C 1 115 ? 18.873 26.862 -0.616 1.00 22.78 115 ALA C N 1
ATOM 3298 C CA . ALA C 1 115 ? 17.788 27.028 0.373 1.00 24.12 115 ALA C CA 1
ATOM 3299 C C . ALA C 1 115 ? 17.681 25.777 1.244 1.00 23.12 115 ALA C C 1
ATOM 3300 O O . ALA C 1 115 ? 17.545 25.902 2.474 1.00 24.96 115 ALA C O 1
ATOM 3302 N N . MET C 1 116 ? 17.756 24.595 0.633 1.00 22.87 116 MET C N 1
ATOM 3303 C CA . MET C 1 116 ? 17.701 23.336 1.396 1.00 23.53 116 MET C CA 1
ATOM 3304 C C . MET C 1 116 ? 18.933 23.244 2.303 1.00 24.48 116 MET C C 1
ATOM 3305 O O . MET C 1 116 ? 18.794 22.793 3.457 1.00 26.80 116 MET C O 1
ATOM 3310 N N . GLY C 1 117 ? 20.097 23.676 1.813 1.00 25.74 117 GLY C N 1
ATOM 3311 C CA . GLY C 1 117 ? 21.341 23.680 2.600 1.00 27.43 117 GLY C CA 1
ATOM 3312 C C . GLY C 1 117 ? 21.244 24.590 3.810 1.00 27.26 117 GLY C C 1
ATOM 3313 O O . GLY C 1 117 ? 21.770 24.223 4.881 1.00 29.05 117 GLY C O 1
ATOM 3314 N N . ALA C 1 118 ? 20.580 25.740 3.665 1.00 26.77 118 ALA C N 1
ATOM 3315 C CA . ALA C 1 118 ? 20.405 26.711 4.766 1.00 28.55 118 ALA C CA 1
ATOM 3316 C C . ALA C 1 118 ? 19.557 26.072 5.877 1.00 27.42 118 ALA C C 1
ATOM 3317 O O . ALA C 1 118 ? 19.865 26.269 7.050 1.00 25.36 118 ALA C O 1
ATOM 3319 N N . ALA C 1 119 ? 18.542 25.286 5.519 1.00 24.59 119 ALA C N 1
ATOM 3320 C CA . ALA C 1 119 ? 17.688 24.595 6.508 1.00 26.18 119 ALA C CA 1
ATOM 3321 C C . ALA C 1 119 ? 18.510 23.551 7.257 1.00 26.40 119 ALA C C 1
ATOM 3322 O O . ALA C 1 119 ? 18.387 23.446 8.490 1.00 26.59 119 ALA C O 1
ATOM 3324 N N . GLU C 1 120 ? 19.330 22.790 6.538 1.00 25.20 120 GLU C N 1
ATOM 3325 C CA . GLU C 1 120 ? 20.215 21.799 7.196 1.00 25.60 120 GLU C CA 1
ATOM 3326 C C . GLU C 1 120 ? 21.225 22.490 8.115 1.00 26.64 120 GLU C C 1
ATOM 3327 O O . GLU C 1 120 ? 21.503 21.949 9.194 1.00 27.63 120 GLU C O 1
ATOM 3333 N N . ALA C 1 121 ? 21.756 23.638 7.703 1.00 26.71 121 ALA C N 1
ATOM 3334 C CA . ALA C 1 121 ? 22.659 24.446 8.545 1.00 27.15 121 ALA C CA 1
ATOM 3335 C C . ALA C 1 121 ? 21.962 24.872 9.847 1.00 27.53 121 ALA C C 1
ATOM 3336 O O . ALA C 1 121 ? 22.619 24.892 10.907 1.00 28.90 121 ALA C O 1
ATOM 3338 N N . ALA C 1 122 ? 20.677 25.219 9.785 1.00 28.89 122 ALA C N 1
ATOM 3339 C CA . ALA C 1 122 ? 19.906 25.609 10.981 1.00 27.52 122 ALA C CA 1
ATOM 3340 C C . ALA C 1 122 ? 19.753 24.400 11.921 1.00 27.94 122 ALA C C 1
ATOM 3341 O O . ALA C 1 122 ? 19.902 24.569 13.137 1.00 28.93 122 ALA C O 1
ATOM 3343 N N . TRP C 1 123 ? 19.447 23.219 11.374 1.00 25.87 123 TRP C N 1
ATOM 3344 C CA . TRP C 1 123 ? 19.360 21.955 12.155 1.00 25.55 123 TRP C CA 1
ATOM 3345 C C . TRP C 1 123 ? 20.708 21.665 12.834 1.00 27.40 123 TRP C C 1
ATOM 3346 O O . TRP C 1 123 ? 20.746 21.411 14.047 1.00 26.89 123 TRP C O 1
ATOM 3357 N N . ARG C 1 124 ? 21.793 21.725 12.067 1.00 25.92 124 ARG C N 1
ATOM 3358 C CA . ARG C 1 124 ? 23.152 21.438 12.588 1.00 27.61 124 ARG C CA 1
ATOM 3359 C C . ARG C 1 124 ? 23.533 22.475 13.656 1.00 27.40 124 ARG C C 1
ATOM 3360 O O . ARG C 1 124 ? 24.078 22.079 14.702 1.00 29.65 124 ARG C O 1
ATOM 3368 N N . ALA C 1 125 ? 23.246 23.758 13.424 1.00 27.77 125 ALA C N 1
ATOM 3369 C CA . ALA C 1 125 ? 23.631 24.851 14.353 1.00 30.31 125 ALA C CA 1
ATOM 3370 C C . ALA C 1 125 ? 22.914 24.662 15.690 1.00 29.36 125 ALA C C 1
ATOM 3371 O O . ALA C 1 125 ? 23.513 24.912 16.756 1.00 30.15 125 ALA C O 1
ATOM 3373 N N . SER C 1 126 ? 21.651 24.245 15.637 1.00 27.02 126 SER C N 1
ATOM 3374 C CA . SER C 1 126 ? 20.846 23.973 16.848 1.00 27.95 126 SER C CA 1
ATOM 3375 C C . SER C 1 126 ? 21.533 22.871 17.666 1.00 27.37 126 SER C C 1
ATOM 3376 O O . SER C 1 126 ? 21.745 23.049 18.895 1.00 29.85 126 SER C O 1
ATOM 3379 N N . LEU C 1 127 ? 21.919 21.778 17.010 1.00 26.33 127 LEU C N 1
ATOM 3380 C CA . LEU C 1 127 ? 22.578 20.638 17.695 1.00 27.79 127 LEU C CA 1
ATOM 3381 C C . LEU C 1 127 ? 23.981 21.023 18.172 1.00 29.06 127 LEU C C 1
ATOM 3382 O O . LEU C 1 127 ? 24.404 20.538 19.236 1.00 30.99 127 LEU C O 1
ATOM 3387 N N . ALA C 1 128 ? 24.691 21.860 17.416 1.00 28.96 128 ALA C N 1
ATOM 3388 C CA . ALA C 1 128 ? 26.063 22.288 17.775 1.00 31.42 128 ALA C CA 1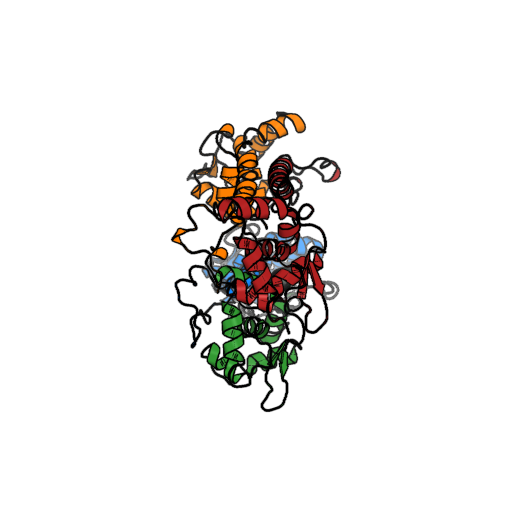
ATOM 3389 C C . ALA C 1 128 ? 26.056 23.186 19.023 1.00 32.58 128 ALA C C 1
ATOM 3390 O O . ALA C 1 128 ? 27.082 23.257 19.699 1.00 34.59 128 ALA C O 1
ATOM 3392 N N . ALA C 1 129 ? 24.937 23.849 19.331 1.00 32.57 129 ALA C N 1
ATOM 3393 C CA . ALA C 1 129 ? 24.859 24.850 20.416 1.00 36.66 129 ALA C CA 1
ATOM 3394 C C . ALA C 1 129 ? 24.657 24.196 21.782 1.00 37.18 129 ALA C C 1
ATOM 3395 O O . ALA C 1 129 ? 24.754 24.913 22.787 1.00 39.12 129 ALA C O 1
ATOM 3397 N N . THR C 1 130 ? 24.347 22.898 21.824 1.00 36.10 130 THR C N 1
ATOM 3398 C CA . THR C 1 130 ? 24.086 22.168 23.086 1.00 36.42 130 THR C CA 1
ATOM 3399 C C . THR C 1 130 ? 25.161 21.101 23.267 1.00 33.00 130 THR C C 1
ATOM 3400 O O . THR C 1 130 ? 25.543 20.469 22.277 1.00 34.67 130 THR C O 1
ATOM 3404 N N . THR C 1 131 ? 25.623 20.906 24.502 1.00 32.02 131 THR C N 1
ATOM 3405 C CA . THR C 1 131 ? 26.650 19.899 24.824 1.00 32.41 131 THR C CA 1
ATOM 3406 C C . THR C 1 131 ? 26.053 18.797 25.690 1.00 30.27 131 THR C C 1
ATOM 3407 O O . THR C 1 131 ? 24.977 18.985 26.277 1.00 30.18 131 THR C O 1
ATOM 3411 N N . ILE C 1 132 ? 26.767 17.683 25.788 1.00 30.01 132 ILE C N 1
ATOM 3412 C CA . ILE C 1 132 ? 26.420 16.607 26.757 1.00 29.12 132 ILE C CA 1
ATOM 3413 C C . ILE C 1 132 ? 26.399 17.208 28.168 1.00 28.45 132 ILE C C 1
ATOM 3414 O O . ILE C 1 132 ? 25.499 16.857 28.953 1.00 32.10 132 ILE C O 1
ATOM 3419 N N . ALA C 1 133 ? 27.337 18.101 28.488 1.00 29.77 133 ALA C N 1
ATOM 3420 C CA . ALA C 1 133 ? 27.356 18.791 29.798 1.00 32.51 133 ALA C CA 1
ATOM 3421 C C . ALA C 1 133 ? 26.015 19.506 30.045 1.00 31.49 133 ALA C C 1
ATOM 3422 O O . ALA C 1 133 ? 25.490 19.432 31.177 1.00 32.77 133 ALA C O 1
ATOM 3424 N N . ASP C 1 134 ? 25.468 20.166 29.025 1.00 30.97 134 ASP C N 1
ATOM 3425 C CA . ASP C 1 134 ? 24.166 20.869 29.128 1.00 32.18 134 ASP C CA 1
ATOM 3426 C C . ASP C 1 134 ? 23.053 19.874 29.465 1.00 32.46 134 ASP C C 1
ATOM 3427 O O . ASP C 1 134 ? 22.212 20.185 30.339 1.00 33.31 134 ASP C O 1
ATOM 3432 N N . LEU C 1 135 ? 23.030 18.721 28.787 1.00 29.17 135 LEU C N 1
ATOM 3433 C CA . LEU C 1 135 ? 22.035 17.657 29.070 1.00 30.68 135 LEU C CA 1
ATOM 3434 C C . LEU C 1 135 ? 22.160 17.194 30.527 1.00 31.93 135 LEU C C 1
ATOM 3435 O O . LEU C 1 135 ? 21.130 17.045 31.202 1.00 31.42 135 LEU C O 1
ATOM 3440 N N . VAL C 1 136 ? 23.386 16.977 30.998 1.00 27.96 136 VAL C N 1
ATOM 3441 C CA . VAL C 1 136 ? 23.633 16.515 32.390 1.00 30.84 136 VAL C CA 1
ATOM 3442 C C . VAL C 1 136 ? 23.061 17.539 33.382 1.00 33.19 136 VAL C C 1
ATOM 3443 O O . VAL C 1 136 ? 22.366 17.116 34.320 1.00 33.38 136 VAL C O 1
ATOM 3447 N N . ALA C 1 137 ? 23.313 18.833 33.178 1.00 34.68 137 ALA C N 1
ATOM 3448 C CA . ALA C 1 137 ? 22.825 19.912 34.071 1.00 34.38 137 ALA C CA 1
ATOM 3449 C C . ALA C 1 137 ? 21.290 19.896 34.116 1.00 36.72 137 ALA C C 1
ATOM 3450 O O . ALA C 1 137 ? 20.725 20.058 35.203 1.00 34.71 137 ALA C O 1
ATOM 3452 N N . THR C 1 138 ? 20.639 19.680 32.971 1.00 33.98 138 THR C N 1
ATOM 3453 C CA . THR C 1 138 ? 19.164 19.582 32.882 1.00 32.41 138 THR C CA 1
ATOM 3454 C C . THR C 1 138 ? 18.660 18.363 33.665 1.00 34.06 138 THR C C 1
ATOM 3455 O O . THR C 1 138 ? 17.663 18.498 34.388 1.00 33.92 138 THR C O 1
ATOM 3459 N N . VAL C 1 139 ? 19.321 17.211 33.516 1.00 33.18 139 VAL C N 1
ATOM 3460 C CA . VAL C 1 139 ? 18.931 15.964 34.225 1.00 32.96 139 VAL C CA 1
ATOM 3461 C C . VAL C 1 139 ? 19.083 16.180 35.740 1.00 34.42 139 VAL C C 1
ATOM 3462 O O . VAL C 1 139 ? 18.167 15.801 36.503 1.00 36.23 139 VAL C O 1
ATOM 3466 N N . ASP C 1 140 ? 20.197 16.780 36.164 1.00 31.69 140 ASP C N 1
ATOM 3467 C CA . ASP C 1 140 ? 20.441 17.127 37.584 1.00 34.01 140 ASP C CA 1
ATOM 3468 C C . ASP C 1 140 ? 19.251 17.934 38.126 1.00 36.41 140 ASP C C 1
ATOM 3469 O O . ASP C 1 140 ? 18.788 17.648 39.245 1.00 36.56 140 ASP C O 1
ATOM 3474 N N . ASP C 1 141 ? 18.783 18.917 37.355 1.00 34.73 141 ASP C N 1
ATOM 3475 C CA . ASP C 1 141 ? 17.719 19.851 37.784 1.00 35.55 141 ASP C CA 1
ATOM 3476 C C . ASP C 1 141 ? 16.359 19.150 37.775 1.00 36.53 141 ASP C C 1
ATOM 3477 O O . ASP C 1 141 ? 15.559 19.430 38.672 1.00 41.00 141 ASP C O 1
ATOM 3482 N N . GLU C 1 142 ? 16.111 18.253 36.818 1.00 35.21 142 GLU C N 1
ATOM 3483 C CA . GLU C 1 142 ? 14.768 17.663 36.602 1.00 38.45 142 GLU C CA 1
ATOM 3484 C C . GLU C 1 142 ? 14.595 16.364 37.393 1.00 41.28 142 GLU C C 1
ATOM 3485 O O . GLU C 1 142 ? 13.522 16.194 37.993 1.00 39.88 142 GLU C O 1
ATOM 3491 N N . SER C 1 143 ? 15.615 15.502 37.416 1.00 38.87 143 SER C N 1
ATOM 3492 C CA . SER C 1 143 ? 15.602 14.195 38.118 1.00 37.02 143 SER C CA 1
ATOM 3493 C C . SER C 1 143 ? 16.218 14.274 39.512 1.00 37.37 143 SER C C 1
ATOM 3494 O O . SER C 1 143 ? 16.023 13.334 40.300 1.00 40.81 143 SER C O 1
ATOM 3497 N N . GLY C 1 144 ? 16.981 15.325 39.798 1.00 36.36 144 GLY C N 1
ATOM 3498 C CA . GLY C 1 144 ? 17.660 15.465 41.093 1.00 35.81 144 GLY C CA 1
ATOM 3499 C C . GLY C 1 144 ? 19.153 15.185 40.989 1.00 33.77 144 GLY C C 1
ATOM 3500 O O . GLY C 1 144 ? 19.614 14.512 40.067 1.00 34.84 144 GLY C O 1
ATOM 3501 N N . PRO C 1 145 ? 19.944 15.710 41.942 1.00 31.43 145 PRO C N 1
ATOM 3502 C CA . PRO C 1 145 ? 21.405 15.619 41.873 1.00 32.18 145 PRO C CA 1
ATOM 3503 C C . PRO C 1 145 ? 21.983 14.205 42.050 1.00 33.13 145 PRO C C 1
ATOM 3504 O O . PRO C 1 145 ? 23.123 14.010 41.676 1.00 36.38 145 PRO C O 1
ATOM 3508 N N . ASP C 1 146 ? 21.209 13.258 42.601 1.00 30.57 146 ASP C N 1
ATOM 3509 C CA . ASP C 1 146 ? 21.683 11.873 42.854 1.00 32.24 146 ASP C CA 1
ATOM 3510 C C . ASP C 1 146 ? 21.277 10.906 41.740 1.00 33.73 146 ASP C C 1
ATOM 3511 O O . ASP C 1 146 ? 21.686 9.732 41.807 1.00 35.44 146 ASP C O 1
ATOM 3516 N N . ALA C 1 147 ? 20.515 11.359 40.743 1.00 32.54 147 ALA C N 1
ATOM 3517 C CA . ALA C 1 147 ? 20.005 10.478 39.674 1.00 35.23 147 ALA C CA 1
ATOM 3518 C C . ALA C 1 147 ? 21.169 9.914 38.851 1.00 33.32 147 ALA C C 1
ATOM 3519 O O . ALA C 1 147 ? 21.340 8.673 38.805 1.00 32.44 147 ALA C O 1
ATOM 3521 N N . LEU C 1 148 ? 21.960 10.784 38.224 1.00 29.57 148 LEU C N 1
ATOM 3522 C CA . LEU C 1 148 ? 23.069 10.327 37.352 1.00 32.47 148 LEU C CA 1
ATOM 3523 C C . LEU C 1 148 ? 24.172 9.668 38.170 1.00 32.07 148 LEU C C 1
ATOM 3524 O O . LEU C 1 148 ? 24.670 8.629 37.758 1.00 33.52 148 LEU C O 1
ATOM 3529 N N . PRO C 1 149 ? 24.602 10.212 39.329 1.00 35.92 149 PRO C N 1
ATOM 3530 C CA . PRO C 1 149 ? 25.565 9.471 40.152 1.00 37.20 149 PRO C CA 1
ATOM 3531 C C . PRO C 1 149 ? 25.105 8.051 40.513 1.00 36.42 149 PRO C C 1
ATOM 3532 O O . PRO C 1 149 ? 25.931 7.156 40.511 1.00 37.63 149 PRO C O 1
ATOM 3536 N N . GLY C 1 150 ? 23.812 7.871 40.791 1.00 34.32 150 GLY C N 1
ATOM 3537 C CA . GLY C 1 150 ? 23.211 6.548 41.035 1.00 34.81 150 GLY C CA 1
ATOM 3538 C C . GLY C 1 150 ? 23.385 5.638 39.833 1.00 32.60 150 GLY C C 1
ATOM 3539 O O . GLY C 1 150 ? 23.741 4.458 40.017 1.00 35.62 150 GLY C O 1
ATOM 3540 N N . VAL C 1 151 ? 23.158 6.175 38.629 1.00 31.55 151 VAL C N 1
ATOM 3541 C CA . VAL C 1 151 ? 23.349 5.418 37.364 1.00 32.49 151 VAL C CA 1
ATOM 3542 C C . VAL C 1 151 ? 24.831 5.083 37.210 1.00 33.04 151 VAL C C 1
ATOM 3543 O O . VAL C 1 151 ? 25.160 3.935 36.878 1.00 36.80 151 VAL C O 1
ATOM 3547 N N . GLY C 1 152 ? 25.694 6.072 37.414 1.00 33.40 152 GLY C N 1
ATOM 3548 C CA . GLY C 1 152 ? 27.150 5.872 37.355 1.00 36.89 152 GLY C CA 1
ATOM 3549 C C . GLY C 1 152 ? 27.597 4.746 38.273 1.00 39.38 152 GLY C C 1
ATOM 3550 O O . GLY C 1 152 ? 28.376 3.882 37.828 1.00 41.47 152 GLY C O 1
ATOM 3551 N N . ALA C 1 153 ? 27.116 4.734 39.517 1.00 41.07 153 ALA C N 1
ATOM 3552 C CA . ALA C 1 153 ? 27.504 3.716 40.516 1.00 39.24 153 ALA C CA 1
ATOM 3553 C C . ALA C 1 153 ? 27.057 2.342 40.024 1.00 38.96 153 ALA C C 1
ATOM 3554 O O . ALA C 1 153 ? 27.834 1.395 40.129 1.00 42.34 153 ALA C O 1
ATOM 3556 N N . TRP C 1 154 ? 25.846 2.260 39.473 1.00 37.95 154 TRP C N 1
ATOM 3557 C CA . TRP C 1 154 ? 25.287 1.004 38.936 1.00 39.90 154 TRP C CA 1
ATOM 3558 C C . TRP C 1 154 ? 26.132 0.506 37.759 1.00 43.05 154 TRP C C 1
ATOM 3559 O O . TRP C 1 154 ? 26.374 -0.708 37.682 1.00 44.19 154 TRP C O 1
ATOM 3570 N N . LEU C 1 155 ? 26.560 1.418 36.876 1.00 41.83 155 LEU C N 1
ATOM 3571 C CA . LEU C 1 155 ? 27.319 1.075 35.650 1.00 38.94 155 LEU C CA 1
ATOM 3572 C C . LEU C 1 155 ? 28.699 0.500 35.983 1.00 39.05 155 LEU C C 1
ATOM 3573 O O . LEU C 1 155 ? 29.199 -0.301 35.175 1.00 42.54 155 LEU C O 1
ATOM 3578 N N . ILE C 1 156 ? 29.321 0.912 37.091 1.00 40.98 156 ILE C N 1
ATOM 3579 C CA . ILE C 1 156 ? 30.711 0.482 37.416 1.00 45.41 156 ILE C CA 1
ATOM 3580 C C . ILE C 1 156 ? 30.717 -0.594 38.502 1.00 50.27 156 ILE C C 1
ATOM 3581 O O . ILE C 1 156 ? 31.817 -1.092 38.825 1.00 56.34 156 ILE C O 1
ATOM 3586 N N . GLU C 1 157 ? 29.560 -0.939 39.070 1.00 50.75 157 GLU C N 1
ATOM 3587 C CA . GLU C 1 157 ? 29.537 -1.852 40.236 1.00 60.76 157 GLU C CA 1
ATOM 3588 C C . GLU C 1 157 ? 29.954 -3.253 39.782 1.00 64.29 157 GLU C C 1
ATOM 3589 O O . GLU C 1 157 ? 29.663 -3.639 38.636 1.00 64.20 157 GLU C O 1
ATOM 3595 N N . GLY C 1 158 ? 30.666 -3.963 40.657 1.00 71.14 158 GLY C N 1
ATOM 3596 C CA . GLY C 1 158 ? 31.205 -5.305 40.376 1.00 77.29 158 GLY C CA 1
ATOM 3597 C C . GLY C 1 158 ? 32.607 -5.252 39.795 1.00 84.09 158 GLY C C 1
ATOM 3598 O O . GLY C 1 158 ? 33.259 -6.310 39.731 1.00 90.32 158 GLY C O 1
ATOM 3599 N N . LEU C 1 159 ? 33.056 -4.066 39.375 1.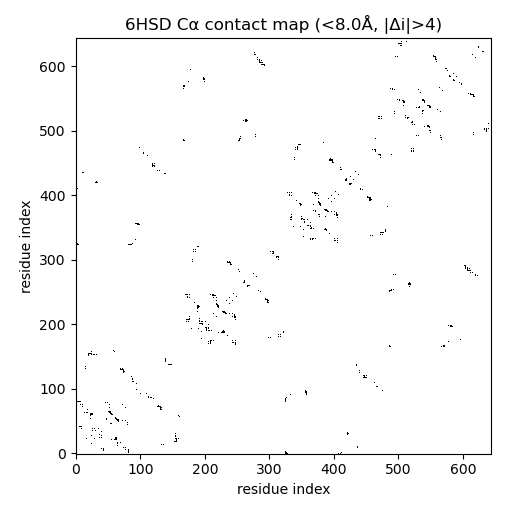00 82.92 159 LEU C N 1
ATOM 3600 C CA . LEU C 1 159 ? 34.437 -3.822 38.898 1.00 88.67 159 LEU C CA 1
ATOM 3601 C C . LEU C 1 159 ? 35.287 -3.315 40.067 1.00 88.65 159 LEU C C 1
ATOM 3602 O O . LEU C 1 159 ? 36.492 -3.616 40.101 1.00 95.58 159 LEU C O 1
ATOM 3607 N N . GLY C 1 160 ? 34.673 -2.554 40.980 1.00 95.38 160 GLY C N 1
ATOM 3608 C CA . GLY C 1 160 ? 35.316 -2.010 42.190 1.00 94.28 160 GLY C CA 1
ATOM 3609 C C . GLY C 1 160 ? 34.584 -0.782 42.707 1.00 96.45 160 GLY C C 1
ATOM 3610 O O . GLY C 1 160 ? 33.734 -0.196 42.028 1.00 95.24 160 GLY C O 1
ATOM 3611 N N . MET D 1 1 ? 11.753 31.291 34.076 1.00 49.39 1 MET D N 1
ATOM 3612 C CA . MET D 1 1 ? 13.156 31.464 34.570 1.00 48.97 1 MET D CA 1
ATOM 3613 C C . MET D 1 1 ? 13.435 30.425 35.645 1.00 44.10 1 MET D C 1
ATOM 3614 O O . MET D 1 1 ? 12.596 30.280 36.549 1.00 42.75 1 MET D O 1
ATOM 3619 N N . LYS D 1 2 ? 14.597 29.785 35.589 1.00 44.98 2 LYS D N 1
ATOM 3620 C CA . LYS D 1 2 ? 15.042 28.845 36.640 1.00 45.34 2 LYS D CA 1
ATOM 3621 C C . LYS D 1 2 ? 16.516 29.123 36.930 1.00 37.93 2 LYS D C 1
ATOM 3622 O O . LYS D 1 2 ? 17.296 29.240 35.973 1.00 41.83 2 LYS D O 1
ATOM 3628 N N . LEU D 1 3 ? 16.875 29.267 38.206 1.00 39.02 3 LEU D N 1
ATOM 3629 C CA . LEU D 1 3 ? 18.286 29.226 38.635 1.00 41.36 3 LEU D CA 1
ATOM 3630 C C . LEU D 1 3 ? 18.714 27.768 38.664 1.00 42.03 3 LEU D C 1
ATOM 3631 O O . LEU D 1 3 ? 17.912 26.922 39.099 1.00 43.51 3 LEU D O 1
ATOM 3636 N N . SER D 1 4 ? 19.953 27.490 38.273 1.00 39.86 4 SER D N 1
ATOM 3637 C CA . SER D 1 4 ? 20.574 26.165 38.493 1.00 38.54 4 SER D CA 1
ATOM 3638 C C . SER D 1 4 ? 20.298 25.696 39.929 1.00 37.98 4 SER D C 1
ATOM 3639 O O . SER D 1 4 ? 20.384 26.509 40.874 1.00 36.79 4 SER D O 1
ATOM 3642 N N . GLY D 1 5 ? 19.973 24.414 40.080 1.00 37.62 5 GLY D N 1
ATOM 3643 C CA . GLY D 1 5 ? 19.802 23.768 41.390 1.00 37.48 5 GLY D CA 1
ATOM 3644 C C . GLY D 1 5 ? 21.065 23.862 42.233 1.00 37.17 5 GLY D C 1
ATOM 3645 O O . GLY D 1 5 ? 20.975 23.772 43.477 1.00 37.82 5 GLY D O 1
ATOM 3646 N N . GLY D 1 6 ? 22.214 24.054 41.583 1.00 34.69 6 GLY D N 1
ATOM 3647 C CA . GLY D 1 6 ? 23.516 24.189 42.255 1.00 35.25 6 GLY D CA 1
ATOM 3648 C C . GLY D 1 6 ? 23.587 25.326 43.260 1.00 34.45 6 GLY D C 1
ATOM 3649 O O . GLY D 1 6 ? 24.365 25.209 44.221 1.00 38.27 6 GLY D O 1
ATOM 3650 N N . VAL D 1 7 ? 22.811 26.397 43.055 1.00 35.53 7 VAL D N 1
ATOM 3651 C CA . VAL D 1 7 ? 22.902 27.642 43.869 1.00 34.65 7 VAL D CA 1
ATOM 3652 C C . VAL D 1 7 ? 22.583 27.331 45.337 1.00 34.80 7 VAL D C 1
ATOM 3653 O O . VAL D 1 7 ? 23.332 27.787 46.229 1.00 33.46 7 VAL D O 1
ATOM 3657 N N . GLU D 1 8 ? 21.509 26.578 45.579 1.00 32.46 8 GLU D N 1
ATOM 3658 C CA . GLU D 1 8 ? 21.092 26.192 46.940 1.00 32.08 8 GLU D CA 1
ATOM 3659 C C . GLU D 1 8 ? 22.241 25.481 47.652 1.00 32.74 8 GLU D C 1
ATOM 3660 O O . GLU D 1 8 ? 22.556 25.832 48.811 1.00 33.32 8 GLU D O 1
ATOM 3666 N N . TRP D 1 9 ? 22.823 24.486 46.985 1.00 34.55 9 TRP D N 1
ATOM 3667 C CA . TRP D 1 9 ? 23.909 23.659 47.560 1.00 35.91 9 TRP D CA 1
ATOM 3668 C C . TRP D 1 9 ? 25.117 24.544 47.856 1.00 38.44 9 TRP D C 1
ATOM 3669 O O . TRP D 1 9 ? 25.699 24.412 48.943 1.00 37.82 9 TRP D O 1
ATOM 3680 N N . ALA D 1 10 ? 25.462 25.437 46.921 1.00 41.52 10 ALA D N 1
ATOM 3681 C CA . ALA D 1 10 ? 26.659 26.296 47.022 1.00 39.71 10 ALA D CA 1
ATOM 3682 C C . ALA D 1 10 ? 26.530 27.269 48.201 1.00 38.50 10 ALA D C 1
ATOM 3683 O O . ALA D 1 10 ? 27.513 27.435 48.950 1.00 43.24 10 ALA D O 1
ATOM 3685 N N . LEU D 1 11 ? 25.360 27.891 48.364 1.00 37.31 11 LEU D N 1
ATOM 3686 C CA . LEU D 1 11 ? 25.093 28.833 49.476 1.00 37.30 11 LEU D CA 1
ATOM 3687 C C . LEU D 1 11 ? 25.191 28.092 50.819 1.00 38.56 11 LEU D C 1
ATOM 3688 O O . LEU D 1 11 ? 25.819 28.628 51.755 1.00 41.65 11 LEU D O 1
ATOM 3693 N N . HIS D 1 12 ? 24.625 26.887 50.908 1.00 41.58 12 HIS D N 1
ATOM 3694 C CA . HIS D 1 12 ? 24.705 26.053 52.132 1.00 38.89 12 HIS D CA 1
ATOM 3695 C C . HIS D 1 12 ? 26.162 25.699 52.439 1.00 42.01 12 HIS D C 1
ATOM 3696 O O . HIS D 1 12 ? 26.561 25.792 53.624 1.00 42.19 12 HIS D O 1
ATOM 3703 N N . CYS D 1 13 ? 26.938 25.335 51.415 1.00 40.97 13 CYS D N 1
ATOM 3704 C CA . CYS D 1 13 ? 28.374 24.984 51.582 1.00 43.91 13 CYS D CA 1
ATOM 3705 C C . CYS D 1 13 ? 29.168 26.203 52.079 1.00 44.58 13 CYS D C 1
ATOM 3706 O O . CYS D 1 13 ? 30.031 26.033 52.961 1.00 46.37 13 CYS D O 1
ATOM 3709 N N . CYS D 1 14 ? 28.876 27.400 51.567 1.00 43.63 14 CYS D N 1
ATOM 3710 C CA . CYS D 1 14 ? 29.549 28.647 52.007 1.00 43.58 14 CYS D CA 1
ATOM 3711 C C . CYS D 1 14 ? 29.280 28.920 53.491 1.00 47.34 14 CYS D C 1
ATOM 3712 O O . CYS D 1 14 ? 30.226 29.280 54.207 1.00 49.93 14 CYS D O 1
ATOM 3715 N N . VAL D 1 15 ? 28.033 28.756 53.940 1.00 46.39 15 VAL D N 1
ATOM 3716 C CA . VAL D 1 15 ? 27.649 29.009 55.358 1.00 48.29 15 VAL D CA 1
ATOM 3717 C C . VAL D 1 15 ? 28.441 28.065 56.274 1.00 48.21 15 VAL D C 1
ATOM 3718 O O . VAL D 1 15 ? 29.070 28.557 57.232 1.00 51.68 15 VAL D O 1
ATOM 3722 N N . VAL D 1 16 ? 28.440 26.760 55.988 1.00 43.71 16 VAL D N 1
ATOM 3723 C CA . VAL D 1 16 ? 29.076 25.763 56.888 1.00 45.04 16 VAL D CA 1
ATOM 3724 C C . VAL D 1 16 ? 30.605 25.915 56.847 1.00 45.97 16 VAL D C 1
ATOM 3725 O O . VAL D 1 16 ? 31.249 25.602 57.866 1.00 54.56 16 VAL D O 1
ATOM 3729 N N . LEU D 1 17 ? 31.166 26.389 55.732 1.00 49.44 17 LEU D N 1
ATOM 3730 C CA . LEU D 1 17 ? 32.630 26.599 55.622 1.00 51.91 17 LEU D CA 1
ATOM 3731 C C . LEU D 1 17 ? 33.096 27.747 56.527 1.00 55.63 17 LEU D C 1
ATOM 3732 O O . LEU D 1 17 ? 34.274 27.725 56.920 1.00 63.87 17 LEU D O 1
ATOM 3737 N N . THR D 1 18 ? 32.224 28.700 56.872 1.00 58.80 18 THR D N 1
ATOM 3738 C CA . THR D 1 18 ? 32.577 29.800 57.807 1.00 60.01 18 THR D CA 1
ATOM 3739 C C . THR D 1 18 ? 32.753 29.235 59.220 1.00 59.19 18 THR D C 1
ATOM 3740 O O . THR D 1 18 ? 33.460 29.857 60.012 1.00 57.25 18 THR D O 1
ATOM 3744 N N . ALA D 1 19 ? 32.098 28.110 59.529 1.00 58.35 19 ALA D N 1
ATOM 3745 C CA . ALA D 1 19 ? 32.181 27.442 60.845 1.00 60.02 19 ALA D CA 1
ATOM 3746 C C . ALA D 1 19 ? 33.375 26.483 60.911 1.00 60.00 19 ALA D C 1
ATOM 3747 O O . ALA D 1 19 ? 33.740 26.084 62.031 1.00 64.98 19 ALA D O 1
ATOM 3749 N N . ALA D 1 20 ? 33.966 26.123 59.767 1.00 68.17 20 ALA D N 1
ATOM 3750 C CA . ALA D 1 20 ? 35.140 25.223 59.691 1.00 73.59 20 ALA D CA 1
ATOM 3751 C C . ALA D 1 20 ? 36.426 26.006 59.977 1.00 79.23 20 ALA D C 1
ATOM 3752 O O . ALA D 1 20 ? 36.681 27.013 59.293 1.00 85.93 20 ALA D O 1
ATOM 3754 N N . SER D 1 21 ? 37.216 25.541 60.948 1.00 86.49 21 SER D N 1
ATOM 3755 C CA . SER D 1 21 ? 38.522 26.143 61.314 1.00 89.95 21 SER D CA 1
ATOM 3756 C C . SER D 1 21 ? 39.645 25.678 60.372 1.00 97.50 21 SER D C 1
ATOM 3757 O O . SER D 1 21 ? 40.768 26.197 60.509 1.00 101.58 21 SER D O 1
ATOM 3760 N N . ARG D 1 22 ? 39.363 24.744 59.455 1.00 95.46 22 ARG D N 1
ATOM 3761 C CA . ARG D 1 22 ? 40.385 24.240 58.493 1.00 90.88 22 ARG D CA 1
ATOM 3762 C C . ARG D 1 22 ? 39.725 23.810 57.180 1.00 84.43 22 ARG D C 1
ATOM 3763 O O . ARG D 1 22 ? 38.501 23.871 57.075 1.00 82.96 22 ARG D O 1
ATOM 3771 N N . PRO D 1 23 ? 40.502 23.385 56.159 1.00 80.43 23 PRO D N 1
ATOM 3772 C CA . PRO D 1 23 ? 39.931 22.901 54.898 1.00 73.51 23 PRO D CA 1
ATOM 3773 C C . PRO 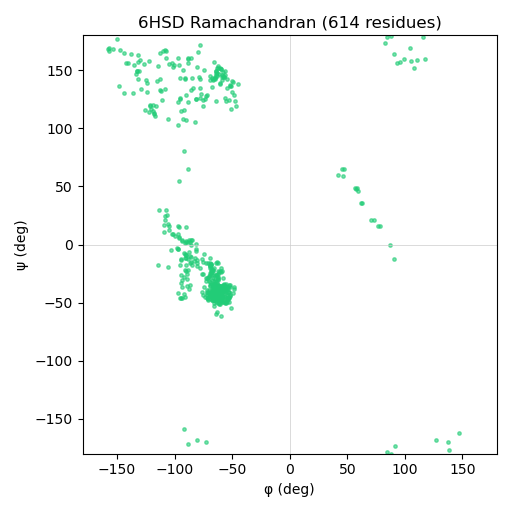D 1 23 ? 38.956 21.724 55.055 1.00 68.16 23 PRO D C 1
ATOM 3774 O O . PRO D 1 23 ? 39.173 20.878 55.907 1.00 65.58 23 PRO D O 1
ATOM 3778 N N . VAL D 1 24 ? 37.912 21.701 54.223 1.00 60.17 24 VAL D N 1
ATOM 3779 C CA . VAL D 1 24 ? 36.855 20.655 54.232 1.00 57.40 24 VAL D CA 1
ATOM 3780 C C . VAL D 1 24 ? 36.741 20.073 52.825 1.00 52.59 24 VAL D C 1
ATOM 3781 O O . VAL D 1 24 ? 36.366 20.791 51.902 1.00 53.34 24 VAL D O 1
ATOM 3785 N N . PRO D 1 25 ? 37.050 18.773 52.610 1.00 52.38 25 PRO D N 1
ATOM 3786 C CA . PRO D 1 25 ? 36.889 18.179 51.279 1.00 53.33 25 PRO D CA 1
ATOM 3787 C C . PRO D 1 25 ? 35.425 18.105 50.829 1.00 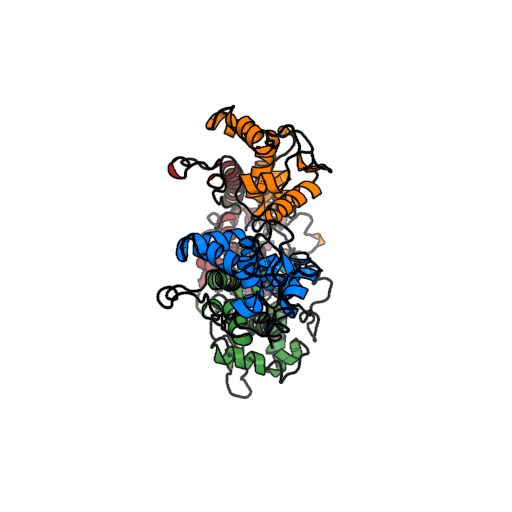56.84 25 PRO D C 1
ATOM 3788 O O . PRO D 1 25 ? 34.542 18.086 51.676 1.00 53.08 25 PRO D O 1
ATOM 3792 N N . ALA D 1 26 ? 35.205 18.040 49.513 1.00 53.85 26 ALA D N 1
ATOM 3793 C CA . ALA D 1 26 ? 33.864 17.924 48.906 1.00 53.79 26 ALA D CA 1
ATOM 3794 C C . ALA D 1 26 ? 33.147 16.661 49.416 1.00 53.10 26 ALA D C 1
ATOM 3795 O O . ALA D 1 26 ? 31.935 16.717 49.655 1.00 50.13 26 ALA D O 1
ATOM 3797 N N . ALA D 1 27 ? 33.872 15.556 49.599 1.00 51.40 27 ALA D N 1
ATOM 3798 C CA . ALA D 1 27 ? 33.295 14.284 50.085 1.00 50.73 27 ALA D CA 1
ATOM 3799 C C . ALA D 1 27 ? 32.687 14.469 51.483 1.00 48.86 27 ALA D C 1
ATOM 3800 O O . ALA D 1 27 ? 31.650 13.849 51.764 1.00 48.51 27 ALA D O 1
ATOM 3802 N N . ARG D 1 28 ? 33.307 15.301 52.324 1.00 49.97 28 ARG D N 1
ATOM 3803 C CA . ARG D 1 28 ? 32.813 15.601 53.691 1.00 50.12 28 ARG D CA 1
ATOM 3804 C C . ARG D 1 28 ? 31.611 16.555 53.625 1.00 44.62 28 ARG D C 1
ATOM 3805 O O . ARG D 1 28 ? 30.637 16.329 54.359 1.00 45.27 28 ARG D O 1
ATOM 3813 N N . LEU D 1 29 ? 31.677 17.592 52.786 1.00 44.18 29 LEU D N 1
ATOM 3814 C CA . LEU D 1 29 ? 30.515 18.483 52.532 1.00 43.04 29 LEU D CA 1
ATOM 3815 C C . LEU D 1 29 ? 29.350 17.661 51.965 1.00 42.29 29 LEU D C 1
ATOM 3816 O O . LEU D 1 29 ? 28.194 17.923 52.347 1.00 43.46 29 LEU D O 1
ATOM 3821 N N . ALA D 1 30 ? 29.648 16.701 51.083 1.00 41.13 30 ALA D N 1
ATOM 3822 C CA . ALA D 1 30 ? 28.641 15.820 50.459 1.00 41.79 30 ALA D CA 1
ATOM 3823 C C . ALA D 1 30 ? 28.012 14.922 51.532 1.00 41.98 30 ALA D C 1
ATOM 3824 O O . ALA D 1 30 ? 26.780 14.773 51.540 1.00 44.74 30 ALA D O 1
ATOM 3826 N N . GLU D 1 31 ? 28.832 14.359 52.421 1.00 41.74 31 GLU D N 1
ATOM 3827 C CA . GLU D 1 31 ? 28.345 13.510 53.531 1.00 46.31 31 GLU D CA 1
ATOM 3828 C C . GLU D 1 31 ? 27.426 14.313 54.460 1.00 45.19 31 GLU D C 1
ATOM 3829 O O . GLU D 1 31 ? 26.387 13.755 54.870 1.00 45.10 31 GLU D O 1
ATOM 3835 N N . LEU D 1 32 ? 27.789 15.563 54.783 1.00 43.03 32 LEU D N 1
ATOM 3836 C CA . LEU D 1 32 ? 26.964 16.442 55.652 1.00 43.50 32 LEU D CA 1
ATOM 3837 C C . LEU D 1 32 ? 25.568 16.613 55.052 1.00 43.51 32 LEU D C 1
ATOM 3838 O O . LEU D 1 32 ? 24.587 16.522 55.799 1.00 44.91 32 LEU D O 1
ATOM 3843 N N . HIS D 1 33 ? 25.483 16.855 53.745 1.00 43.62 33 HIS D N 1
ATOM 3844 C CA . HIS D 1 33 ? 24.214 17.195 53.058 1.00 42.35 33 HIS D CA 1
ATOM 3845 C C . HIS D 1 33 ? 23.555 15.957 52.428 1.00 45.36 33 HIS D C 1
ATOM 3846 O O . HIS D 1 33 ? 22.520 16.122 51.764 1.00 46.74 33 HIS D O 1
ATOM 3853 N N . ASP D 1 34 ? 24.108 14.760 52.656 1.00 42.12 34 ASP D N 1
ATOM 3854 C CA . ASP D 1 34 ? 23.633 13.491 52.055 1.00 44.47 34 ASP D CA 1
ATOM 3855 C C . ASP D 1 34 ? 23.373 13.708 50.562 1.00 43.72 34 ASP D C 1
ATOM 3856 O O . ASP D 1 34 ? 22.217 13.622 50.115 1.00 47.75 34 ASP D O 1
ATOM 3861 N N . VAL D 1 35 ? 24.432 14.000 49.819 1.00 40.06 35 VAL D N 1
ATOM 3862 C CA . VAL D 1 35 ? 24.343 14.204 48.357 1.00 38.90 35 VAL D CA 1
ATOM 3863 C C . VAL D 1 35 ? 25.567 13.556 47.720 1.00 40.45 35 VAL D C 1
ATOM 3864 O O . VAL D 1 35 ? 26.575 13.396 48.396 1.00 41.21 35 VAL D O 1
ATOM 3868 N N . SER D 1 36 ? 25.456 13.195 46.447 1.00 38.43 36 SER D N 1
ATOM 3869 C CA . SER D 1 36 ? 26.569 12.631 45.656 1.00 41.66 36 SER D CA 1
ATOM 3870 C C . SER D 1 36 ? 27.769 13.584 45.673 1.00 38.00 36 SER D C 1
ATOM 3871 O O . SER D 1 36 ? 27.626 14.767 45.367 1.00 40.69 36 SER D O 1
ATOM 3874 N N . PRO D 1 37 ? 28.970 13.105 46.072 1.00 39.78 37 PRO D N 1
ATOM 3875 C CA . PRO D 1 37 ? 30.174 13.941 46.037 1.00 38.33 37 PRO D CA 1
ATOM 3876 C C . PRO D 1 37 ? 30.507 14.510 44.652 1.00 39.43 37 PRO D C 1
ATOM 3877 O O . PRO D 1 37 ? 30.999 15.619 44.584 1.00 43.62 37 PRO D O 1
ATOM 3881 N N . SER D 1 38 ? 30.247 13.753 43.587 1.00 39.26 38 SER D N 1
ATOM 3882 C CA . SER D 1 38 ? 30.535 14.197 42.201 1.00 40.31 38 SER D CA 1
ATOM 3883 C C . SER D 1 38 ? 29.652 15.394 41.842 1.00 38.21 38 SER D C 1
ATOM 3884 O O . SER D 1 38 ? 30.128 16.300 41.129 1.00 43.52 38 SER D O 1
ATOM 3887 N N . TYR D 1 39 ? 28.400 15.388 42.303 1.00 36.98 39 TYR D N 1
ATOM 3888 C CA . TYR D 1 39 ? 27.471 16.514 42.075 1.00 39.07 39 TYR D CA 1
ATOM 3889 C C . TYR D 1 39 ? 27.967 17.724 42.856 1.00 41.82 39 TYR D C 1
ATOM 3890 O O . TYR D 1 39 ? 28.023 18.825 42.283 1.00 41.99 39 TYR D O 1
ATOM 3899 N N . LEU D 1 40 ? 28.313 17.541 44.132 1.00 39.77 40 LEU D N 1
ATOM 3900 C CA A LEU D 1 40 ? 28.700 18.693 44.969 0.70 40.50 40 LEU D CA 1
ATOM 3901 C CA B LEU D 1 40 ? 28.726 18.679 44.992 0.30 40.20 40 LEU D CA 1
ATOM 3902 C C . LEU D 1 40 ? 30.043 19.256 44.486 1.00 37.77 40 LEU D C 1
ATOM 3903 O O . LEU D 1 40 ? 30.174 20.493 44.445 1.00 41.91 40 LEU D O 1
ATOM 3912 N N . ALA D 1 41 ? 30.988 18.386 44.117 1.00 40.20 41 ALA D N 1
ATOM 3913 C CA . ALA D 1 41 ? 32.300 18.814 43.577 1.00 43.69 41 ALA D CA 1
ATOM 3914 C C . ALA D 1 41 ? 32.091 19.774 42.398 1.00 45.98 41 ALA D C 1
ATOM 3915 O O . ALA D 1 41 ? 32.813 20.779 42.311 1.00 49.65 41 ALA D O 1
ATOM 3917 N N . LYS D 1 42 ? 31.109 19.481 41.542 1.00 45.39 42 LYS D N 1
ATOM 3918 C CA . LYS D 1 42 ? 30.765 20.287 40.342 1.00 48.54 42 LYS D CA 1
ATOM 3919 C C . LYS D 1 42 ? 30.401 21.719 40.759 1.00 46.61 42 LYS D C 1
ATOM 3920 O O . LYS D 1 42 ? 30.831 22.662 40.083 1.00 52.09 42 LYS D O 1
ATOM 3926 N N . GLN D 1 43 ? 29.646 21.873 41.848 1.00 47.28 43 GLN D N 1
ATOM 3927 C CA . GLN D 1 43 ? 29.198 23.198 42.346 1.00 45.59 43 GLN D CA 1
ATOM 3928 C C . GLN D 1 43 ? 30.378 23.943 42.985 1.00 46.85 43 GLN D C 1
ATOM 3929 O O . GLN D 1 43 ? 30.547 25.138 42.696 1.00 52.89 43 GLN D O 1
ATOM 3935 N N . MET D 1 44 ? 31.175 23.263 43.818 1.00 45.10 44 MET D N 1
ATOM 3936 C CA . MET D 1 44 ? 32.373 23.859 44.478 1.00 47.91 44 MET D CA 1
ATOM 3937 C C . MET D 1 44 ? 33.413 24.295 43.434 1.00 54.38 44 MET D C 1
ATOM 3938 O O . MET D 1 44 ? 34.103 25.305 43.669 1.00 53.85 44 MET D O 1
ATOM 3943 N N . GLN D 1 45 ? 33.542 23.563 42.324 1.00 50.76 45 GLN D N 1
ATOM 3944 C CA . GLN D 1 45 ? 34.452 23.953 41.217 1.00 57.33 45 GLN D CA 1
ATOM 3945 C C . GLN D 1 45 ? 34.014 25.306 40.641 1.00 55.56 45 GLN D C 1
ATOM 3946 O O . GLN D 1 45 ? 34.890 26.138 40.335 1.00 61.14 45 GLN D O 1
ATOM 3952 N N . ALA D 1 46 ? 32.703 25.524 40.517 1.00 50.04 46 ALA D N 1
ATOM 3953 C CA . ALA D 1 46 ? 32.113 26.800 40.062 1.00 51.80 46 ALA D CA 1
ATOM 3954 C C . ALA D 1 46 ? 32.505 27.938 41.014 1.00 54.32 46 ALA D C 1
ATOM 3955 O O . ALA D 1 46 ? 32.904 29.012 40.518 1.00 57.07 46 ALA D O 1
ATOM 3957 N N . LEU D 1 47 ? 32.400 27.718 42.327 1.00 52.84 47 LEU D N 1
ATOM 3958 C CA . LEU D 1 47 ? 32.803 28.713 43.353 1.00 52.59 47 LEU D CA 1
ATOM 3959 C C . LEU D 1 47 ? 34.299 29.013 43.235 1.00 57.08 47 LEU D C 1
ATOM 3960 O O . LEU D 1 47 ? 34.683 30.195 43.350 1.00 59.03 47 LEU D O 1
ATOM 3965 N N . SER D 1 48 ? 35.106 27.969 43.025 1.00 63.72 48 SER D N 1
ATOM 3966 C CA . SER D 1 48 ? 36.578 28.058 42.896 1.00 60.81 48 SER D CA 1
ATOM 3967 C C . SER D 1 48 ? 36.953 28.956 41.715 1.00 62.20 48 SER D C 1
ATOM 3968 O O . SER D 1 48 ? 37.826 29.822 41.881 1.00 66.78 48 SER D O 1
ATOM 3971 N N . ARG D 1 49 ? 36.301 28.767 40.566 1.00 63.64 49 ARG D N 1
ATOM 3972 C CA . ARG D 1 49 ? 36.574 29.562 39.347 1.00 68.34 49 ARG D CA 1
ATOM 3973 C C . ARG D 1 49 ? 36.215 31.034 39.580 1.00 68.67 49 ARG D C 1
ATOM 3974 O O . ARG D 1 49 ? 36.881 31.896 39.003 1.00 70.36 49 ARG D O 1
ATOM 3982 N N . ALA D 1 50 ? 35.211 31.312 40.411 1.00 66.14 50 ALA D N 1
ATOM 3983 C CA . ALA D 1 50 ? 34.790 32.685 40.765 1.00 64.43 50 ALA D CA 1
ATOM 3984 C C . ALA D 1 50 ? 35.678 33.296 41.863 1.00 64.69 50 ALA D C 1
ATOM 3985 O O . ALA D 1 50 ? 35.414 34.449 42.253 1.00 70.77 50 ALA D O 1
ATOM 3987 N N . GLY D 1 51 ? 36.691 32.566 42.346 1.00 63.69 51 GLY D N 1
ATOM 3988 C CA . GLY D 1 51 ? 37.651 33.059 43.350 1.00 66.11 51 GLY D CA 1
ATOM 3989 C C . GLY D 1 51 ? 37.048 33.161 44.741 1.00 63.98 51 GLY D C 1
ATOM 3990 O O . GLY D 1 51 ? 37.605 33.905 45.568 1.00 63.86 51 GLY D O 1
ATOM 3991 N N . LEU D 1 52 ? 35.956 32.433 45.003 1.00 60.67 52 LEU D N 1
ATOM 3992 C CA . LEU D 1 52 ? 35.230 32.483 46.299 1.00 57.54 52 LEU D CA 1
ATOM 3993 C C . LEU D 1 52 ? 35.718 31.398 47.251 1.00 59.30 52 LEU D C 1
ATOM 3994 O O . LEU D 1 52 ? 35.761 31.660 48.466 1.00 66.31 52 LEU D O 1
ATOM 3999 N N . VAL D 1 53 ? 36.042 30.218 46.720 1.00 59.22 53 VAL D N 1
ATOM 4000 C CA . VAL D 1 53 ? 36.668 29.124 47.504 1.00 59.10 53 VAL D CA 1
ATOM 4001 C C . VAL D 1 53 ? 37.988 28.741 46.849 1.00 63.60 53 VAL D C 1
ATOM 4002 O O . VAL D 1 53 ? 38.187 29.029 45.651 1.00 64.19 53 VAL D O 1
ATOM 4006 N N . ARG D 1 54 ? 38.863 28.137 47.649 1.00 67.51 54 ARG D N 1
ATOM 4007 C CA . ARG D 1 54 ? 40.127 27.539 47.188 1.00 68.54 54 ARG D CA 1
ATOM 4008 C C . ARG D 1 54 ? 40.141 26.073 47.616 1.00 75.49 54 ARG D C 1
ATOM 4009 O O . ARG D 1 54 ? 39.840 25.786 48.790 1.00 70.81 54 ARG D O 1
ATOM 4017 N N . SER D 1 55 ? 40.460 25.190 46.670 1.00 72.39 55 SER D N 1
ATOM 4018 C CA . SER D 1 55 ? 40.721 23.756 46.903 1.00 69.63 55 SER D CA 1
ATOM 4019 C C . SER D 1 55 ? 42.168 23.606 47.372 1.00 74.88 55 SER D C 1
ATOM 4020 O O . SER D 1 55 ? 43.079 23.752 46.537 1.00 81.27 55 SER D O 1
ATOM 4023 N N . VAL D 1 56 ? 42.365 23.350 48.666 1.00 75.05 56 VAL D N 1
ATOM 4024 C CA . VAL D 1 56 ? 43.705 23.245 49.300 1.00 74.81 56 VAL D CA 1
ATOM 4025 C C . VAL D 1 56 ? 44.228 21.823 49.101 1.00 77.08 56 VAL D C 1
ATOM 4026 O O . VAL D 1 56 ? 43.473 20.866 49.341 1.00 77.12 56 VAL D O 1
ATOM 4030 N N . GLN D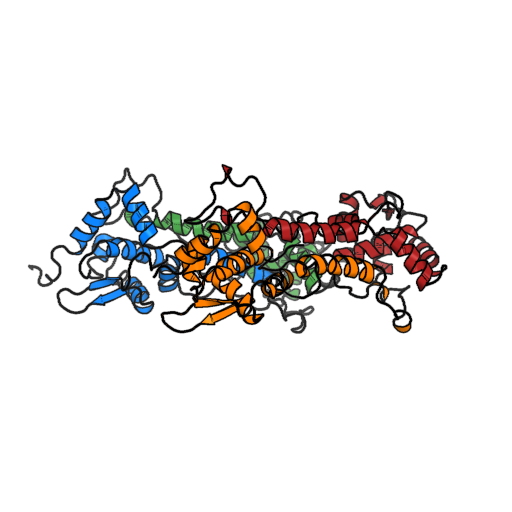 1 57 ? 45.494 21.698 48.711 1.00 77.17 57 GLN D N 1
ATOM 4031 C CA . GLN D 1 57 ? 46.119 20.387 48.423 1.00 84.41 57 GLN D CA 1
ATOM 4032 C C . GLN D 1 57 ? 46.498 19.661 49.714 1.00 83.43 57 GLN D C 1
ATOM 4033 O O . GLN D 1 57 ? 46.402 20.253 50.805 1.00 83.71 57 GLN D O 1
ATOM 4039 N N . GLY D 1 58 ? 46.908 18.401 49.568 1.00 89.91 58 GLY D N 1
ATOM 4040 C CA . GLY D 1 58 ? 47.326 17.532 50.676 1.00 92.21 58 GLY D CA 1
ATOM 4041 C C . GLY D 1 58 ? 46.257 16.515 51.015 1.00 90.08 58 GLY D C 1
ATOM 4042 O O . GLY D 1 58 ? 45.119 16.639 50.516 1.00 85.20 58 GLY D O 1
ATOM 4043 N N . LYS D 1 59 ? 46.622 15.542 51.848 1.00 92.30 59 LYS D N 1
ATOM 4044 C CA . LYS D 1 59 ? 45.725 14.459 52.316 1.00 94.70 59 LYS D CA 1
ATOM 4045 C C . LYS D 1 59 ? 44.681 15.035 53.278 1.00 95.94 59 LYS D C 1
ATOM 4046 O O . LYS D 1 59 ? 43.552 14.511 53.312 1.00 103.18 59 LYS D O 1
ATOM 4052 N N . THR D 1 60 ? 45.048 16.081 54.024 1.00 97.85 60 THR D N 1
ATOM 4053 C CA . THR D 1 60 ? 44.140 16.806 54.944 1.00 85.60 60 THR D CA 1
ATOM 4054 C C . THR D 1 60 ? 43.556 18.041 54.254 1.00 81.13 60 THR D C 1
ATOM 4055 O O . THR D 1 60 ? 42.981 18.903 54.941 1.00 77.78 60 THR D O 1
ATOM 4059 N N . GLY D 1 61 ? 43.679 18.109 52.929 1.00 75.58 61 GLY D N 1
ATOM 4060 C CA . GLY D 1 61 ? 43.216 19.251 52.135 1.00 67.29 61 GLY D CA 1
ATOM 4061 C C . GLY D 1 61 ? 41.705 19.299 52.042 1.00 62.18 61 GLY D C 1
ATOM 4062 O O . GLY D 1 61 ? 41.019 18.549 52.749 1.00 60.02 61 GLY D O 1
ATOM 4063 N N . GLY D 1 62 ? 41.208 20.169 51.174 1.00 58.97 62 GLY D N 1
ATOM 4064 C CA . GLY D 1 62 ? 39.772 20.407 50.998 1.00 56.87 62 GLY D CA 1
ATOM 4065 C C . GLY D 1 62 ? 39.533 21.851 50.632 1.00 59.63 62 GLY D C 1
ATOM 4066 O O . GLY D 1 62 ? 40.494 22.530 50.230 1.00 63.33 62 GLY D O 1
ATOM 4067 N N . TYR D 1 63 ? 38.298 22.315 50.789 1.00 55.55 63 TYR D N 1
ATOM 4068 C CA . TYR D 1 63 ? 37.897 23.677 50.397 1.00 57.74 63 TYR D CA 1
ATOM 4069 C C . TYR D 1 63 ? 37.955 24.640 51.576 1.00 58.62 63 TYR D C 1
ATOM 4070 O O . TYR D 1 63 ? 37.628 24.263 52.714 1.00 62.18 63 TYR D O 1
ATOM 4079 N N . VAL D 1 64 ? 38.372 25.869 51.270 1.00 56.81 64 VAL D N 1
ATOM 4080 C CA . VAL D 1 64 ? 38.325 27.030 52.193 1.00 59.07 64 VAL D CA 1
ATOM 4081 C C . VAL D 1 64 ? 37.728 28.212 51.435 1.00 61.17 64 VAL D C 1
ATOM 4082 O O . VAL D 1 64 ? 37.914 28.290 50.208 1.00 61.68 64 VAL D O 1
ATOM 4086 N N . LEU D 1 65 ? 37.035 29.095 52.152 1.00 64.96 65 LEU D N 1
ATOM 4087 C CA . LEU D 1 65 ? 36.621 30.416 51.626 1.00 65.20 65 LEU D CA 1
ATOM 4088 C C . LEU D 1 65 ? 37.880 31.270 51.465 1.00 67.10 65 LEU D C 1
ATOM 4089 O O . LEU D 1 65 ? 38.774 31.176 52.325 1.00 72.72 65 LEU D O 1
ATOM 4094 N N . THR D 1 66 ? 37.944 32.070 50.400 1.00 65.65 66 THR D N 1
ATOM 4095 C CA . THR D 1 66 ? 39.153 32.842 50.018 1.00 69.14 66 THR D CA 1
ATOM 4096 C C . THR D 1 66 ? 39.159 34.229 50.659 1.00 72.29 66 THR D C 1
ATOM 4097 O O . THR D 1 66 ? 40.182 34.922 50.549 1.00 83.07 66 THR D O 1
ATOM 4101 N N . ARG D 1 67 ? 38.052 34.631 51.283 1.00 68.28 67 ARG D N 1
ATOM 4102 C CA . ARG D 1 67 ? 37.980 35.907 52.028 1.00 66.92 67 ARG D CA 1
ATOM 4103 C C . ARG D 1 67 ? 36.861 35.829 53.061 1.00 66.27 67 ARG D C 1
ATOM 4104 O O . ARG D 1 67 ? 36.038 34.913 53.009 1.00 68.99 67 ARG D O 1
ATOM 4112 N N . PRO D 1 68 ? 36.807 36.773 54.030 1.00 66.94 68 PRO D N 1
ATOM 4113 C CA . PRO D 1 68 ? 35.801 36.710 55.089 1.00 65.15 68 PRO D CA 1
ATOM 4114 C C . PRO D 1 68 ? 34.366 36.670 54.553 1.00 62.48 68 PRO D C 1
ATOM 4115 O O . PRO D 1 68 ? 34.095 37.244 53.503 1.00 61.05 68 PRO D O 1
ATOM 4119 N N . ALA D 1 69 ? 33.489 35.998 55.299 1.00 60.00 69 ALA D N 1
ATOM 4120 C CA . ALA D 1 69 ? 32.058 35.808 54.976 1.00 55.68 69 ALA D CA 1
ATOM 4121 C C . ALA D 1 69 ? 31.369 37.153 54.714 1.00 57.28 69 ALA D C 1
ATOM 4122 O O . ALA D 1 69 ? 30.503 37.219 53.821 1.00 59.42 69 ALA D O 1
ATOM 4124 N N . VAL D 1 70 ? 31.746 38.187 55.470 1.00 61.04 70 VAL D N 1
ATOM 4125 C CA . VAL D 1 70 ? 31.177 39.556 55.336 1.00 64.19 70 VAL D CA 1
ATOM 4126 C C . VAL D 1 70 ? 31.496 40.147 53.947 1.00 64.62 70 VAL D C 1
ATOM 4127 O O . VAL D 1 70 ? 30.839 41.132 53.566 1.00 63.48 70 VAL D O 1
ATOM 4131 N N . GLU D 1 71 ? 32.444 39.560 53.206 1.00 65.86 71 GLU D N 1
ATOM 4132 C CA . GLU D 1 71 ? 32.863 40.053 51.871 1.00 68.34 71 GLU D CA 1
ATOM 4133 C C . GLU D 1 71 ? 32.413 39.120 50.733 1.00 62.14 71 GLU D C 1
ATOM 4134 O O . GLU D 1 71 ? 32.877 39.323 49.600 1.00 65.42 71 GLU D O 1
ATOM 4140 N N . ILE D 1 72 ? 31.543 38.138 51.005 1.00 60.28 72 ILE D N 1
ATOM 4141 C CA . ILE D 1 72 ? 30.910 37.292 49.952 1.00 57.42 72 ILE D CA 1
ATOM 4142 C C . ILE D 1 72 ? 29.411 37.555 49.982 1.00 59.75 72 ILE D C 1
ATOM 4143 O O . ILE D 1 72 ? 28.779 37.279 51.014 1.00 58.16 72 ILE D O 1
ATOM 4148 N N . THR D 1 73 ? 28.864 38.051 48.878 1.00 59.85 73 THR D N 1
ATOM 4149 C CA . THR D 1 73 ? 27.421 38.345 48.755 1.00 52.23 73 THR D CA 1
ATOM 4150 C C . THR D 1 73 ? 26.713 37.179 48.076 1.00 51.61 73 THR D C 1
ATOM 4151 O O . THR D 1 73 ? 27.370 36.378 47.392 1.00 51.34 73 THR D O 1
ATOM 4155 N N . LEU D 1 74 ? 25.398 37.107 48.256 1.00 49.60 74 LEU D N 1
ATOM 4156 C CA . LEU D 1 74 ? 24.545 36.137 47.534 1.00 50.46 74 LEU D CA 1
ATOM 4157 C C . LEU D 1 74 ? 24.719 36.319 46.022 1.00 48.19 74 LEU D C 1
ATOM 4158 O O . LEU D 1 74 ? 24.690 35.310 45.300 1.00 50.80 74 LEU D O 1
ATOM 4163 N N . LEU D 1 75 ? 24.899 37.560 45.558 1.00 44.78 75 LEU D N 1
ATOM 4164 C CA . LEU D 1 75 ? 25.103 37.853 44.117 1.00 47.02 75 LEU D CA 1
ATOM 4165 C C . LEU D 1 75 ? 26.400 37.197 43.617 1.00 48.40 75 LEU D C 1
ATOM 4166 O O . LEU D 1 75 ? 26.389 36.654 42.498 1.00 48.71 75 LEU D O 1
ATOM 4171 N N . ASP D 1 76 ? 27.478 37.249 44.404 1.00 48.00 76 ASP D N 1
ATOM 4172 C CA . ASP D 1 76 ? 28.763 36.585 44.057 1.00 53.45 76 ASP D CA 1
ATOM 4173 C C . ASP D 1 76 ? 28.511 35.096 43.796 1.00 52.64 76 ASP D C 1
ATOM 4174 O O . ASP D 1 76 ? 28.946 34.575 42.750 1.00 51.34 76 ASP D O 1
ATOM 4179 N N . VAL D 1 77 ? 27.812 34.443 44.726 1.00 46.90 77 VAL D N 1
ATOM 4180 C CA . VAL D 1 77 ? 27.553 32.982 44.678 1.00 49.34 77 VAL D CA 1
ATOM 4181 C C . VAL D 1 77 ? 26.613 32.673 43.499 1.00 51.12 77 VAL D C 1
ATOM 4182 O O . VAL D 1 77 ? 26.916 31.756 42.712 1.00 45.01 77 VAL D O 1
ATOM 4186 N N . VAL D 1 78 ? 25.518 33.425 43.357 1.00 49.21 78 VAL D N 1
ATOM 4187 C CA . VAL D 1 78 ? 24.541 33.210 42.255 1.00 48.76 78 VAL D CA 1
ATOM 4188 C C . VAL D 1 78 ? 25.274 33.290 40.911 1.00 48.01 78 VAL D C 1
ATOM 4189 O O . VAL D 1 78 ? 25.102 32.393 40.078 1.00 46.58 78 VAL D O 1
ATOM 4193 N N . GLN D 1 79 ? 26.064 34.339 40.705 1.00 45.25 79 GLN D N 1
ATOM 4194 C CA . GLN D 1 79 ? 26.761 34.551 39.419 1.00 50.54 79 GLN D CA 1
ATOM 4195 C C . GLN D 1 79 ? 27.819 33.467 39.192 1.00 50.47 79 GLN D C 1
ATOM 4196 O O . GLN D 1 79 ? 27.975 33.041 38.038 1.00 50.46 79 GLN D O 1
ATOM 4202 N N . ALA D 1 80 ? 28.506 33.026 40.248 1.00 47.56 80 ALA D N 1
ATOM 4203 C CA . ALA D 1 80 ? 29.527 31.955 40.170 1.00 54.20 80 ALA D CA 1
ATOM 4204 C C . ALA D 1 80 ? 28.916 30.649 39.631 1.00 51.70 80 ALA D C 1
ATOM 4205 O O . ALA D 1 80 ? 29.534 30.020 38.753 1.00 54.04 80 ALA D O 1
ATOM 4207 N N . VAL D 1 81 ? 27.734 30.274 40.127 1.00 45.26 81 VAL D N 1
ATOM 4208 C CA . VAL D 1 81 ? 27.109 28.942 39.880 1.00 46.25 81 VAL D CA 1
ATOM 4209 C C . VAL D 1 81 ? 26.131 29.009 38.704 1.00 47.66 81 VAL D C 1
ATOM 4210 O O . VAL D 1 81 ? 26.153 28.102 37.857 1.00 46.45 81 VAL D O 1
ATOM 4214 N N . ASP D 1 82 ? 25.281 30.032 38.676 1.00 44.31 82 ASP D N 1
ATOM 4215 C CA . ASP D 1 82 ? 24.240 30.135 37.626 1.00 47.89 82 ASP D CA 1
ATOM 4216 C C . ASP D 1 82 ? 24.797 30.825 36.378 1.00 52.54 82 ASP D C 1
ATOM 4217 O O . ASP D 1 82 ? 24.381 30.453 35.283 1.00 56.76 82 ASP D O 1
ATOM 4222 N N . GLY D 1 83 ? 25.687 31.796 36.565 1.00 49.33 83 GLY D N 1
ATOM 4223 C CA . GLY D 1 83 ? 26.318 32.533 35.456 1.00 54.64 83 GLY D CA 1
ATOM 4224 C C . GLY D 1 83 ? 25.961 34.012 35.489 1.00 56.95 83 GLY D C 1
ATOM 4225 O O . GLY D 1 83 ? 24.960 34.404 36.090 1.00 58.23 83 GLY D O 1
ATOM 4226 N N . PRO D 1 84 ? 26.768 34.867 34.827 1.00 57.14 84 PRO D N 1
ATOM 4227 C CA . PRO D 1 84 ? 26.599 36.313 34.924 1.00 57.34 84 PRO D CA 1
ATOM 4228 C C . PRO D 1 84 ? 25.599 36.902 33.924 1.00 55.21 84 PRO D C 1
ATOM 4229 O O . PRO D 1 84 ? 25.288 38.071 34.054 1.00 55.63 84 PRO D O 1
ATOM 4233 N N . ASP D 1 85 ? 25.135 36.107 32.955 1.00 50.88 85 ASP D N 1
ATOM 4234 C CA . ASP D 1 85 ? 24.357 36.622 31.800 1.00 52.24 85 ASP D CA 1
ATOM 4235 C C . ASP D 1 85 ? 23.010 37.127 32.280 1.00 50.93 85 ASP D C 1
ATOM 4236 O O . ASP D 1 85 ? 22.350 36.456 33.070 1.00 50.67 85 ASP D O 1
ATOM 4241 N N . PRO D 1 86 ? 22.564 38.312 31.812 1.00 49.89 86 PRO D N 1
ATOM 4242 C CA . PRO D 1 86 ? 21.272 38.824 32.251 1.00 47.09 86 PRO D CA 1
ATOM 4243 C C . PRO D 1 86 ? 20.128 37.897 31.808 1.00 44.16 86 PRO D C 1
ATOM 4244 O O . PRO D 1 86 ? 20.275 37.177 30.829 1.00 48.01 86 PRO D O 1
ATOM 4248 N N . ALA D 1 87 ? 19.037 37.895 32.571 1.00 38.55 87 ALA D N 1
ATOM 4249 C CA . ALA D 1 87 ? 17.811 37.135 32.269 1.00 41.15 87 ALA D CA 1
ATOM 4250 C C . ALA D 1 87 ? 17.162 37.655 30.984 1.00 39.45 87 ALA D C 1
ATOM 4251 O O . ALA D 1 87 ? 16.627 36.843 30.206 1.00 40.67 87 ALA D O 1
ATOM 4253 N N . PHE D 1 88 ? 17.187 38.974 30.787 1.00 33.58 88 PHE D N 1
ATOM 4254 C CA . PHE D 1 88 ? 16.611 39.636 29.597 1.00 30.22 88 PHE D CA 1
ATOM 4255 C C . PHE D 1 88 ? 17.728 40.205 28.726 1.00 32.11 88 PHE D C 1
ATOM 4256 O O . PHE D 1 88 ? 18.531 41.004 29.216 1.00 34.18 88 PHE D O 1
ATOM 4264 N N . VAL D 1 89 ? 17.751 39.813 27.451 1.00 30.26 89 VAL D N 1
ATOM 4265 C CA . VAL D 1 89 ? 18.675 40.382 26.442 1.00 29.34 89 VAL D CA 1
ATOM 4266 C C . VAL D 1 89 ? 17.845 40.967 25.303 1.00 27.78 89 VAL D C 1
ATOM 4267 O O . VAL D 1 89 ? 17.108 40.221 24.629 1.00 31.84 89 VAL D O 1
ATOM 4271 N N . CYS D 1 90 ? 17.988 42.267 25.080 1.00 30.51 90 CYS D N 1
ATOM 4272 C CA . CYS D 1 90 ? 17.333 42.959 23.952 1.00 29.11 90 CYS D CA 1
ATOM 4273 C C . CYS D 1 90 ? 18.015 42.543 22.646 1.00 28.24 90 CYS D C 1
ATOM 4274 O O . CYS D 1 90 ? 19.245 42.610 22.579 1.00 33.48 90 CYS D O 1
ATOM 4277 N N . THR D 1 91 ? 17.239 42.108 21.653 1.00 27.12 91 THR D N 1
ATOM 4278 C CA . THR D 1 91 ? 17.744 41.712 20.315 1.00 29.14 91 THR D CA 1
ATOM 4279 C C . THR D 1 91 ? 17.404 42.768 19.271 1.00 28.90 91 THR D C 1
ATOM 4280 O O . THR D 1 91 ? 17.458 42.452 18.060 1.00 30.70 91 THR D O 1
ATOM 4284 N N . GLU D 1 92 ? 17.072 43.984 19.719 1.00 27.33 92 GLU D N 1
ATOM 4285 C CA . GLU D 1 92 ? 16.882 45.157 18.835 1.00 26.61 92 GLU D CA 1
ATOM 4286 C C . GLU D 1 92 ? 15.818 44.870 17.777 1.00 26.33 92 GLU D C 1
ATOM 4287 O O . GLU D 1 92 ? 16.026 45.173 16.591 1.00 28.50 92 GLU D O 1
ATOM 4293 N N . ILE D 1 93 ? 14.673 44.344 18.191 1.00 26.46 93 ILE D N 1
ATOM 4294 C CA . ILE D 1 93 ? 13.577 44.063 17.223 1.00 29.58 93 ILE D CA 1
ATOM 4295 C C . ILE D 1 93 ? 13.020 45.370 16.632 1.00 26.29 93 ILE D C 1
ATOM 4296 O O . ILE D 1 93 ? 12.466 45.330 15.511 1.00 29.10 93 ILE D O 1
ATOM 4301 N N . ARG D 1 94 ? 13.245 46.507 17.296 1.00 26.23 94 ARG D N 1
ATOM 4302 C CA . ARG D 1 94 ? 12.847 47.855 16.802 1.00 28.38 94 ARG D CA 1
ATOM 4303 C C . ARG D 1 94 ? 13.597 48.228 15.513 1.00 29.65 94 ARG D C 1
ATOM 4304 O O . ARG D 1 94 ? 13.188 49.198 14.828 1.00 29.62 94 ARG D O 1
ATOM 4312 N N . GLN D 1 95 ? 14.682 47.521 15.201 1.00 25.87 95 GLN D N 1
ATOM 4313 C CA . GLN D 1 95 ? 15.465 47.768 13.971 1.00 27.17 95 GLN D CA 1
ATOM 4314 C C . GLN D 1 95 ? 14.947 46.917 12.817 1.00 29.13 95 GLN D C 1
ATOM 4315 O O . GLN D 1 95 ? 15.530 47.003 11.726 1.00 30.36 95 GLN D O 1
ATOM 4321 N N . ARG D 1 96 ? 13.878 46.148 13.035 1.00 27.70 96 ARG D N 1
ATOM 4322 C CA . ARG D 1 96 ? 13.318 45.260 11.992 1.00 30.77 96 ARG D CA 1
ATOM 4323 C C . ARG D 1 96 ? 12.080 45.881 11.376 1.00 28.19 96 ARG D C 1
ATOM 4324 O O . ARG D 1 96 ? 11.409 46.696 12.033 1.00 29.70 96 ARG D O 1
ATOM 4332 N N . GLY D 1 97 ? 11.781 45.466 10.153 1.00 30.73 97 GLY D N 1
ATOM 4333 C CA . GLY D 1 97 ? 10.478 45.721 9.540 1.00 31.10 97 GLY D CA 1
ATOM 4334 C C . GLY D 1 97 ? 10.388 47.089 8.885 1.00 31.42 97 GLY D C 1
ATOM 4335 O O . GLY D 1 97 ? 11.324 47.886 8.920 1.00 31.31 97 GLY D O 1
ATOM 4336 N N . PRO D 1 98 ? 9.228 47.379 8.273 1.00 32.57 98 PRO D N 1
ATOM 4337 C CA . PRO D 1 98 ? 9.055 48.568 7.438 1.00 35.70 98 PRO D CA 1
ATOM 4338 C C . PRO D 1 98 ? 9.061 49.917 8.174 1.00 31.85 98 PRO D C 1
ATOM 4339 O O . PRO D 1 98 ? 9.270 50.926 7.519 1.00 36.01 98 PRO D O 1
ATOM 4343 N N . LEU D 1 99 ? 8.840 49.924 9.492 1.00 26.94 99 LEU D N 1
ATOM 4344 C CA . LEU D 1 99 ? 8.897 51.157 10.312 1.00 27.14 99 LEU D CA 1
ATOM 4345 C C . LEU D 1 99 ? 10.141 51.155 11.207 1.00 28.49 99 LEU D C 1
ATOM 4346 O O . LEU D 1 99 ? 10.148 51.863 12.220 1.00 30.44 99 LEU D O 1
ATOM 4351 N N . ALA D 1 100 ? 11.172 50.421 10.810 1.00 28.01 100 ALA D N 1
ATOM 4352 C CA . ALA D 1 100 ? 12.403 50.230 11.604 1.00 28.67 100 ALA D CA 1
ATOM 4353 C C . ALA D 1 100 ? 13.057 51.581 11.879 1.00 29.16 100 ALA D C 1
ATOM 4354 O O . ALA D 1 100 ? 13.062 52.437 10.996 1.00 29.56 100 ALA D O 1
ATOM 4356 N N . THR D 1 101 ? 13.601 51.734 13.082 1.00 28.19 101 THR D N 1
ATOM 4357 C CA . THR D 1 101 ? 14.544 52.813 13.433 1.00 30.48 101 THR D CA 1
ATOM 4358 C C . THR D 1 101 ? 15.913 52.428 12.878 1.00 29.96 101 THR D C 1
ATOM 4359 O O . THR D 1 101 ? 16.414 51.341 13.187 1.00 30.54 101 THR D O 1
ATOM 4363 N N . PRO D 1 102 ? 16.570 53.292 12.076 1.00 28.98 102 PRO D N 1
ATOM 4364 C CA . PRO D 1 102 ? 17.922 52.984 11.606 1.00 30.27 102 PRO D CA 1
ATOM 4365 C C . PRO D 1 102 ? 18.883 52.788 12.778 1.00 29.63 102 PRO D C 1
ATOM 4366 O O . PRO D 1 102 ? 18.751 53.452 13.812 1.00 26.47 102 PRO D O 1
ATOM 4370 N N . PRO D 1 103 ? 19.880 51.889 12.648 1.00 27.89 103 PRO D N 1
ATOM 4371 C CA . PRO D 1 103 ? 20.751 51.559 13.774 1.00 28.33 103 PRO D CA 1
ATOM 4372 C C . PRO D 1 103 ? 21.442 52.805 14.354 1.00 24.91 103 PRO D C 1
ATOM 4373 O O . PRO D 1 103 ? 21.574 52.912 15.575 1.00 24.79 103 PRO D O 1
ATOM 4377 N N . GLU D 1 104 ? 21.844 53.733 13.482 1.00 23.25 104 GLU D N 1
ATOM 4378 C CA . GLU D 1 104 ? 22.615 54.921 13.896 1.00 22.78 104 GLU D CA 1
ATOM 4379 C C . GLU D 1 104 ? 21.766 55.876 14.745 1.00 23.60 104 GLU D C 1
ATOM 4380 O O . GLU D 1 104 ? 22.358 56.716 15.439 1.00 22.91 104 GLU D O 1
ATOM 4386 N N . LYS D 1 105 ? 20.436 55.737 14.717 1.00 23.63 105 LYS D N 1
ATOM 4387 C CA . LYS D 1 105 ? 19.524 56.544 15.553 1.00 22.79 105 LYS D CA 1
ATOM 4388 C C . LYS D 1 105 ? 19.124 55.805 16.832 1.00 25.28 105 LYS D C 1
ATOM 4389 O O . LYS D 1 105 ? 18.434 56.410 17.673 1.00 25.34 105 LYS D O 1
ATOM 4395 N N . CYS D 1 106 ? 19.552 54.553 16.991 1.00 26.43 106 CYS D N 1
ATOM 4396 C CA . CYS D 1 106 ? 19.299 53.746 18.216 1.00 25.90 106 CYS D CA 1
ATOM 4397 C C . CYS D 1 106 ? 20.396 53.980 19.252 1.00 28.81 106 CYS D C 1
ATOM 4398 O O . CYS D 1 106 ? 21.127 53.041 19.599 1.00 33.46 106 CYS D O 1
ATOM 4401 N N . THR D 1 107 ? 20.478 55.204 19.753 1.00 27.46 107 THR D N 1
ATOM 4402 C CA . THR D 1 107 ? 21.560 55.644 20.650 1.00 26.19 107 THR D CA 1
ATOM 4403 C C . THR D 1 107 ? 21.210 55.365 22.103 1.00 27.49 107 THR D C 1
ATOM 4404 O O . THR D 1 107 ? 22.132 55.307 22.928 1.00 33.30 107 THR D O 1
ATOM 4408 N N . LYS D 1 108 ? 19.924 55.231 22.401 1.00 27.25 108 LYS D N 1
ATOM 4409 C CA . LYS D 1 108 ? 19.433 54.918 23.756 1.00 30.59 108 LYS D CA 1
ATOM 4410 C C . LYS D 1 108 ? 18.794 53.539 23.712 1.00 28.62 108 LYS D C 1
ATOM 4411 O O . LYS D 1 108 ? 18.279 53.143 22.662 1.00 26.94 108 LYS D O 1
ATOM 4417 N N . ALA D 1 109 ? 18.782 52.846 24.838 1.00 27.96 109 ALA D N 1
ATOM 4418 C CA . ALA D 1 109 ? 18.127 51.533 24.904 1.00 26.98 109 ALA D CA 1
ATOM 4419 C C . ALA D 1 109 ? 16.635 51.719 24.655 1.00 25.01 109 ALA D C 1
ATOM 4420 O O . ALA D 1 109 ? 16.065 52.773 24.997 1.00 26.09 109 ALA D O 1
ATOM 4422 N N . CYS D 1 110 ? 16.029 50.718 24.040 1.00 24.94 110 CYS D N 1
ATOM 4423 C CA . CYS D 1 110 ? 14.565 50.639 23.893 1.00 25.39 110 CYS D CA 1
ATOM 4424 C C . CYS D 1 110 ? 13.913 50.823 25.267 1.00 26.62 110 CYS D C 1
ATOM 4425 O O . CYS D 1 110 ? 14.397 50.281 26.263 1.00 26.39 110 CYS D O 1
ATOM 4428 N N . PRO D 1 111 ? 12.815 51.611 25.380 1.00 27.53 111 PRO D N 1
ATOM 4429 C CA . PRO D 1 111 ? 12.124 51.756 26.661 1.00 26.34 111 PRO D CA 1
ATOM 4430 C C . PRO D 1 111 ? 11.767 50.421 27.330 1.00 26.96 111 PRO D C 1
ATOM 4431 O O . PRO D 1 111 ? 11.791 50.340 28.549 1.00 28.53 111 PRO D O 1
ATOM 4435 N N . ILE D 1 112 ? 11.432 49.398 26.539 1.00 26.26 112 ILE D N 1
ATOM 4436 C CA . ILE D 1 112 ? 11.112 48.050 27.083 1.00 27.86 112 ILE D CA 1
ATOM 4437 C C . ILE D 1 112 ? 12.374 47.459 27.708 1.00 28.18 112 ILE D C 1
ATOM 4438 O O . ILE D 1 112 ? 12.306 46.983 28.853 1.00 28.52 112 ILE D O 1
ATOM 4443 N N . ALA D 1 113 ? 13.500 47.522 26.995 1.00 25.84 113 ALA D N 1
ATOM 4444 C CA . ALA D 1 113 ? 14.793 47.015 27.491 1.00 26.00 113 ALA D CA 1
ATOM 4445 C C . ALA D 1 113 ? 15.181 47.740 28.779 1.00 26.30 113 ALA D C 1
ATOM 4446 O O . ALA D 1 113 ? 15.693 47.086 29.718 1.00 28.86 113 ALA D O 1
ATOM 4448 N N . ARG D 1 114 ? 14.909 49.039 28.844 1.00 26.09 114 ARG D N 1
ATOM 4449 C CA . ARG D 1 114 ? 15.249 49.825 30.055 1.00 30.45 114 ARG D CA 1
ATOM 4450 C C . ARG D 1 114 ? 14.450 49.320 31.257 1.00 29.99 114 ARG D C 1
ATOM 4451 O O . ARG D 1 114 ? 15.024 49.225 32.329 1.00 32.08 114 ARG D O 1
ATOM 4459 N N . ALA D 1 115 ? 13.164 49.045 31.069 1.00 29.20 115 ALA D N 1
ATOM 4460 C CA . ALA D 1 115 ? 12.289 48.585 32.170 1.00 31.20 115 ALA D CA 1
ATOM 4461 C C . ALA D 1 115 ? 12.713 47.190 32.640 1.00 31.78 115 ALA D C 1
ATOM 4462 O O . ALA D 1 115 ? 12.790 46.960 33.862 1.00 34.66 115 ALA D O 1
ATOM 4464 N N . MET D 1 116 ? 13.001 46.284 31.707 1.00 31.26 116 MET D N 1
ATOM 4465 C CA . MET D 1 116 ? 13.490 44.930 32.052 1.00 30.17 116 MET D CA 1
ATOM 4466 C C . MET D 1 116 ? 14.834 45.050 32.774 1.00 30.26 116 MET D C 1
ATOM 4467 O O . MET D 1 116 ? 15.034 44.347 33.772 1.00 32.23 116 MET D O 1
ATOM 4472 N N . GLY D 1 117 ? 15.708 45.945 32.305 1.00 32.68 117 GLY D N 1
ATOM 4473 C CA . GLY D 1 117 ? 17.023 46.191 32.920 1.00 34.23 117 GLY D CA 1
ATOM 4474 C C . GLY D 1 117 ? 16.908 46.733 34.332 1.00 35.77 117 GLY D C 1
ATOM 4475 O O . GLY D 1 117 ? 17.753 46.378 35.175 1.00 33.40 117 GLY D O 1
ATOM 4476 N N . ALA D 1 118 ? 15.903 47.579 34.591 1.00 35.41 118 ALA D N 1
ATOM 4477 C CA . ALA D 1 118 ? 15.610 48.092 35.946 1.00 36.56 118 ALA D CA 1
ATOM 4478 C C . ALA D 1 118 ? 15.225 46.940 36.890 1.00 33.11 118 ALA D C 1
ATOM 4479 O O . ALA D 1 118 ? 15.709 46.918 38.032 1.00 38.07 118 ALA D O 1
ATOM 4481 N N . ALA D 1 119 ? 14.389 46.005 36.435 1.00 32.34 119 ALA D N 1
ATOM 4482 C CA . ALA D 1 119 ? 13.984 44.834 37.241 1.00 32.30 119 ALA D CA 1
ATOM 4483 C C . ALA D 1 119 ? 15.212 43.997 37.567 1.00 35.36 119 ALA D C 1
ATOM 4484 O O . ALA D 1 119 ? 15.357 43.549 38.717 1.00 34.06 119 ALA D O 1
ATOM 4486 N N . GLU D 1 120 ? 16.088 43.809 36.581 1.00 33.84 120 GLU D N 1
ATOM 4487 C CA . GLU D 1 120 ? 17.295 42.999 36.790 1.00 37.01 120 GLU D CA 1
ATOM 4488 C C . GLU D 1 120 ? 18.245 43.676 37.772 1.00 35.55 120 GLU D C 1
ATOM 4489 O O . GLU D 1 120 ? 18.886 42.956 38.559 1.00 35.85 120 GLU D O 1
ATOM 4495 N N . ALA D 1 121 ? 18.345 45.002 37.738 1.00 38.07 121 ALA D N 1
ATOM 4496 C CA . ALA D 1 121 ? 19.197 45.747 38.680 1.00 41.55 121 ALA D CA 1
ATOM 4497 C C . ALA D 1 121 ? 18.652 45.564 40.099 1.00 40.04 121 ALA D C 1
ATOM 4498 O O . ALA D 1 121 ? 19.453 45.454 41.031 1.00 40.12 121 ALA D O 1
ATOM 4500 N N . ALA D 1 122 ? 17.325 45.509 40.248 1.00 38.55 122 ALA D N 1
ATOM 4501 C CA . ALA D 1 122 ? 16.649 45.335 41.553 1.00 38.78 122 ALA D CA 1
ATOM 4502 C C . ALA D 1 122 ? 16.970 43.950 42.114 1.00 38.68 122 ALA D C 1
ATOM 4503 O O . ALA D 1 122 ? 17.313 43.833 43.306 1.00 38.78 122 ALA D O 1
ATOM 4505 N N . TRP D 1 123 ? 16.832 42.932 41.265 1.00 38.08 123 TRP D N 1
ATOM 4506 C CA . TRP D 1 123 ? 17.243 41.538 41.554 1.00 37.75 123 TRP D CA 1
ATOM 4507 C C . TRP D 1 123 ? 18.691 41.514 42.060 1.00 40.41 123 TRP D C 1
ATOM 4508 O O . TRP D 1 123 ? 18.940 40.988 43.156 1.00 42.45 123 TRP D O 1
ATOM 4519 N N . ARG D 1 124 ? 19.617 42.097 41.303 1.00 41.72 124 ARG D N 1
ATOM 4520 C CA . ARG D 1 124 ? 21.056 42.070 41.655 1.00 40.60 124 ARG D CA 1
ATOM 4521 C C . ARG D 1 124 ? 21.330 42.861 42.937 1.00 41.57 124 ARG D C 1
ATOM 4522 O O . ARG D 1 124 ? 22.102 42.379 43.776 1.00 46.88 124 ARG D O 1
ATOM 4530 N N . ALA D 1 125 ? 20.727 44.038 43.091 1.00 43.80 125 ALA D N 1
ATOM 4531 C CA . ALA D 1 125 ? 20.978 44.910 44.258 1.00 45.80 125 ALA D CA 1
ATOM 4532 C C . ALA D 1 125 ? 20.521 44.205 45.544 1.00 43.63 125 ALA D C 1
ATOM 4533 O O . ALA D 1 125 ? 21.186 44.361 46.578 1.00 44.41 125 ALA D O 1
ATOM 4535 N N . SER D 1 126 ? 19.428 43.440 45.478 1.00 38.80 126 SER D N 1
ATOM 4536 C CA . SER D 1 126 ? 18.911 42.661 46.622 1.00 39.79 126 SER D CA 1
ATOM 4537 C C . SER D 1 126 ? 19.926 41.578 47.009 1.00 46.06 126 SER D C 1
ATOM 4538 O O . SER D 1 126 ? 20.234 41.448 48.209 1.00 44.24 126 SER D O 1
ATOM 4541 N N . LEU D 1 127 ? 20.435 40.834 46.021 1.00 42.02 127 LEU D N 1
ATOM 4542 C CA . LEU D 1 127 ? 21.413 39.740 46.250 1.00 44.77 127 LEU D CA 1
ATOM 4543 C C . LEU D 1 127 ? 22.736 40.306 46.775 1.00 45.00 127 LEU D C 1
ATOM 4544 O O . LEU D 1 127 ? 23.347 39.676 47.646 1.00 51.11 127 LEU D O 1
ATOM 4549 N N . ALA D 1 128 ? 23.165 41.463 46.275 1.00 46.93 128 ALA D N 1
ATOM 4550 C CA . ALA D 1 128 ? 24.437 42.104 46.685 1.00 47.10 128 ALA D CA 1
ATOM 4551 C C . ALA D 1 128 ? 24.362 42.619 48.135 1.00 50.15 128 ALA D C 1
ATOM 4552 O O . ALA D 1 128 ? 25.421 42.757 48.767 1.00 52.08 128 ALA D O 1
ATOM 4554 N N . ALA D 1 129 ? 23.153 42.894 48.642 1.00 54.01 129 ALA D N 1
ATOM 4555 C CA . ALA D 1 129 ? 22.920 43.518 49.964 1.00 56.41 129 ALA D CA 1
ATOM 4556 C C . ALA D 1 129 ? 23.008 42.498 51.108 1.00 58.20 129 ALA D C 1
ATOM 4557 O O . ALA D 1 129 ? 23.106 42.931 52.271 1.00 61.32 129 ALA D O 1
ATOM 4559 N N . THR D 1 130 ? 22.953 41.197 50.807 1.00 55.34 130 THR D N 1
ATOM 4560 C CA . THR D 1 130 ? 23.047 40.124 51.822 1.00 52.59 130 THR D CA 1
ATOM 4561 C C . THR D 1 130 ? 24.364 39.372 51.644 1.00 55.64 130 THR D C 1
ATOM 4562 O O . THR D 1 130 ? 24.686 38.986 50.509 1.00 52.30 130 THR D O 1
ATOM 4566 N N . THR D 1 131 ? 25.082 39.160 52.747 1.00 52.74 131 THR D N 1
ATOM 4567 C CA . THR D 1 131 ? 26.379 38.450 52.758 1.00 49.39 131 THR D CA 1
ATOM 4568 C C . THR D 1 131 ? 26.202 37.071 53.392 1.00 48.98 131 THR D C 1
ATOM 4569 O O . THR D 1 131 ? 25.167 36.817 54.029 1.00 50.62 131 THR D O 1
ATOM 4573 N N . ILE D 1 132 ? 27.206 36.217 53.229 1.00 47.31 132 ILE D N 1
ATOM 4574 C CA . ILE D 1 132 ? 27.263 34.900 53.913 1.00 46.83 132 ILE D CA 1
ATOM 4575 C C . ILE D 1 132 ? 27.233 35.125 55.429 1.00 50.03 132 ILE D C 1
ATOM 4576 O O . ILE D 1 132 ? 26.590 34.320 56.133 1.00 50.50 132 ILE D O 1
ATOM 4581 N N . ALA D 1 133 ? 27.886 36.190 55.911 1.00 49.74 133 ALA D N 1
ATOM 4582 C CA . ALA D 1 133 ? 27.937 36.542 57.347 1.00 52.93 133 ALA D CA 1
ATOM 4583 C C . ALA D 1 133 ? 26.531 36.878 57.864 1.00 54.66 133 ALA D C 1
ATOM 4584 O O . ALA D 1 133 ? 26.218 36.485 59.006 1.00 53.23 133 ALA D O 1
ATOM 4586 N N . ASP D 1 134 ? 25.712 37.572 57.058 1.00 51.34 134 ASP D N 1
ATOM 4587 C CA . ASP D 1 134 ? 24.293 37.868 57.394 1.00 51.65 134 ASP D CA 1
ATOM 4588 C C . ASP D 1 134 ? 23.520 36.548 57.550 1.00 51.16 134 ASP D C 1
ATOM 4589 O O . ASP D 1 134 ? 22.722 36.421 58.502 1.00 50.38 134 ASP D O 1
ATOM 4594 N N . LEU D 1 135 ? 23.743 35.589 56.651 1.00 50.20 135 LEU D N 1
ATOM 4595 C CA . LEU D 1 135 ? 23.074 34.261 56.727 1.00 47.37 135 LEU D CA 1
ATOM 4596 C C . LEU D 1 135 ? 23.482 33.531 58.012 1.00 52.22 135 LEU D C 1
ATOM 4597 O O . LEU D 1 135 ? 22.601 32.959 58.683 1.00 56.69 135 LEU D O 1
ATOM 4602 N N . VAL D 1 136 ? 24.774 33.550 58.335 1.00 51.11 136 VAL D N 1
ATOM 4603 C CA . VAL D 1 136 ? 25.329 32.918 59.568 1.00 51.33 136 VAL D CA 1
ATOM 4604 C C . VAL D 1 136 ? 24.691 33.554 60.810 1.00 53.14 136 VAL D C 1
ATOM 4605 O O . VAL D 1 136 ? 24.313 32.810 61.730 1.00 56.60 136 VAL D O 1
ATOM 4609 N N . ALA D 1 137 ? 24.574 34.886 60.843 1.00 50.53 137 ALA D N 1
ATOM 4610 C CA . ALA D 1 137 ? 23.995 35.618 61.994 1.00 56.18 137 ALA D CA 1
ATOM 4611 C C . ALA D 1 137 ? 22.549 35.177 62.222 1.00 55.15 137 ALA D C 1
ATOM 4612 O O . ALA D 1 137 ? 22.158 34.993 63.386 1.00 58.16 137 ALA D O 1
ATOM 4614 N N . THR D 1 138 ? 21.785 35.008 61.141 1.00 55.26 138 THR D N 1
ATOM 4615 C CA . THR D 1 138 ? 20.375 34.559 61.200 1.00 50.46 138 THR D CA 1
ATOM 4616 C C . THR D 1 138 ? 20.308 33.119 61.707 1.00 52.40 138 THR D C 1
ATOM 4617 O O . THR D 1 138 ? 19.416 32.823 62.525 1.00 50.58 138 THR D O 1
ATOM 4621 N N . VAL D 1 139 ? 21.214 32.258 61.235 1.00 46.27 139 VAL D N 1
ATOM 4622 C CA . VAL D 1 139 ? 21.295 30.841 61.681 1.00 47.24 139 VAL D CA 1
ATOM 4623 C C . VAL D 1 139 ? 21.659 30.800 63.171 1.00 50.01 139 VAL D C 1
ATOM 4624 O O . VAL D 1 139 ? 20.977 30.083 63.930 1.00 49.62 139 VAL D O 1
ATOM 4628 N N . ASP D 1 140 ? 22.696 31.542 63.567 1.00 50.66 140 ASP D N 1
ATOM 4629 C CA . ASP D 1 140 ? 23.107 31.712 64.987 1.00 58.82 140 ASP D CA 1
ATOM 4630 C C . ASP D 1 140 ? 21.905 32.138 65.832 1.00 56.32 140 ASP D C 1
ATOM 4631 O O . ASP D 1 140 ? 21.723 31.591 66.927 1.00 56.12 140 ASP D O 1
ATOM 4636 N N . ASP D 1 141 ? 21.117 33.084 65.323 1.00 62.03 141 ASP D N 1
ATOM 4637 C CA . ASP D 1 141 ? 19.947 33.655 66.031 1.00 69.28 141 ASP D CA 1
ATOM 4638 C C . ASP D 1 141 ? 18.816 32.620 66.133 1.00 63.10 141 ASP D C 1
ATOM 4639 O O . ASP D 1 141 ? 18.227 32.496 67.222 1.00 64.25 141 ASP D O 1
ATOM 4644 N N . GLU D 1 142 ? 18.526 31.895 65.047 1.00 55.64 142 GLU D N 1
ATOM 4645 C CA . GLU D 1 142 ? 17.351 30.991 64.965 1.00 56.04 142 GLU D CA 1
ATOM 4646 C C . GLU D 1 142 ? 17.675 29.591 65.498 1.00 57.69 142 GLU D C 1
ATOM 4647 O O . GLU D 1 142 ? 16.795 28.996 66.139 1.00 58.96 142 GLU D O 1
ATOM 4653 N N . SER D 1 143 ? 18.879 29.078 65.241 1.00 60.29 143 SER D N 1
ATOM 4654 C CA . SER D 1 143 ? 19.290 27.707 65.632 1.00 61.77 143 SER D CA 1
ATOM 4655 C C . SER D 1 143 ? 20.028 27.696 66.973 1.00 63.73 143 SER D C 1
ATOM 4656 O O . SER D 1 143 ? 20.234 26.601 67.526 1.00 58.66 143 SER D O 1
ATOM 4659 N N . GLY D 1 144 ? 20.424 28.870 67.465 1.00 66.78 144 GLY D N 1
ATOM 4660 C CA . GLY D 1 144 ? 21.251 29.004 68.672 1.00 68.33 144 GLY D CA 1
ATOM 4661 C C . GLY D 1 144 ? 22.735 29.002 68.323 1.00 68.01 144 GLY D C 1
ATOM 4662 O O . GLY D 1 144 ? 23.127 28.587 67.234 1.00 72.62 144 GLY D O 1
ATOM 4663 N N . PRO D 1 145 ? 23.593 29.440 69.264 1.00 75.29 145 PRO D N 1
ATOM 4664 C CA . PRO D 1 145 ? 25.017 29.652 69.004 1.00 74.93 145 PRO D CA 1
ATOM 4665 C C . PRO D 1 145 ? 25.873 28.378 68.935 1.00 69.94 145 PRO D C 1
ATOM 4666 O O . PRO D 1 145 ? 27.008 28.477 68.512 1.00 60.25 145 PRO D O 1
ATOM 4670 N N . ASP D 1 146 ? 25.342 27.229 69.361 1.00 58.10 146 ASP D N 1
ATOM 4671 C CA . ASP D 1 146 ? 26.095 25.951 69.376 1.00 59.34 146 ASP D CA 1
ATOM 4672 C C . ASP D 1 146 ? 25.922 25.197 68.056 1.00 60.43 146 ASP D C 1
ATOM 4673 O O . ASP D 1 146 ? 26.745 24.309 67.775 1.00 63.29 146 ASP D O 1
ATOM 4678 N N . ALA D 1 147 ? 24.904 25.542 67.265 1.00 60.48 147 ALA D N 1
ATOM 4679 C CA . ALA D 1 147 ? 24.510 24.789 66.054 1.00 56.94 147 ALA D CA 1
ATOM 4680 C C . ALA D 1 147 ? 25.653 24.734 65.035 1.00 54.60 147 ALA D C 1
ATOM 4681 O O . ALA D 1 147 ? 26.116 23.625 64.707 1.00 50.48 147 ALA D O 1
ATOM 4683 N N . LEU D 1 148 ? 26.096 25.890 64.546 1.00 50.46 148 LEU D N 1
ATOM 4684 C CA . LEU D 1 148 ? 27.132 25.945 63.491 1.00 52.40 148 LEU D CA 1
ATOM 4685 C C . LEU D 1 148 ? 28.472 25.438 64.013 1.00 53.23 148 LEU D C 1
ATOM 4686 O O . LEU D 1 148 ? 29.121 24.653 63.328 1.00 55.18 148 LEU D O 1
ATOM 4691 N N . PRO D 1 149 ? 28.928 25.839 65.224 1.00 57.70 149 PRO D N 1
ATOM 4692 C CA . PRO D 1 149 ? 30.179 25.300 65.756 1.00 59.40 149 PRO D CA 1
ATOM 4693 C C . PRO D 1 149 ? 30.219 23.766 65.755 1.00 56.77 149 PRO D C 1
ATOM 4694 O O . PRO D 1 149 ? 31.255 23.217 65.424 1.00 62.63 149 PRO D O 1
ATOM 4698 N N . GLY D 1 150 ? 29.106 23.118 66.106 1.00 50.77 150 GLY D N 1
ATOM 4699 C CA . GLY D 1 150 ? 28.975 21.651 66.059 1.00 51.67 150 GLY D CA 1
ATOM 4700 C C . GLY D 1 150 ? 29.180 21.132 64.647 1.00 50.52 150 GLY D C 1
ATOM 4701 O O . GLY D 1 150 ? 29.926 20.155 64.457 1.00 50.53 150 GLY D O 1
ATOM 4702 N N . VAL D 1 151 ? 28.559 21.786 63.669 1.00 46.42 151 VAL D N 1
ATOM 4703 C CA . VAL D 1 151 ? 28.697 21.415 62.237 1.00 47.07 151 VAL D CA 1
ATOM 4704 C C . VAL D 1 151 ? 30.156 21.580 61.807 1.00 46.00 151 VAL D C 1
ATOM 4705 O O . VAL D 1 151 ? 30.687 20.692 61.121 1.00 47.61 151 VAL D O 1
ATOM 4709 N N . GLY D 1 152 ? 30.768 22.703 62.171 1.00 48.86 152 GLY D N 1
ATOM 4710 C CA . GLY D 1 152 ? 32.156 23.018 61.799 1.00 55.12 152 GLY D CA 1
ATOM 4711 C C . GLY D 1 152 ? 33.140 22.002 62.353 1.00 55.96 152 GLY D C 1
ATOM 4712 O O . GLY D 1 152 ? 34.096 21.653 61.642 1.00 57.15 152 GLY D O 1
ATOM 4713 N N . ALA D 1 153 ? 32.908 21.538 63.582 1.00 53.48 153 ALA D N 1
ATOM 4714 C CA . ALA D 1 153 ? 33.754 20.525 64.252 1.00 52.57 153 ALA D CA 1
ATOM 4715 C C . ALA D 1 153 ? 33.620 19.194 63.504 1.00 52.67 153 ALA D C 1
ATOM 4716 O O . ALA D 1 153 ? 34.644 18.541 63.233 1.00 57.93 153 ALA D O 1
ATOM 4718 N N . TRP D 1 154 ? 32.386 18.832 63.155 1.00 49.11 154 TRP D N 1
ATOM 4719 C CA . TRP D 1 154 ? 32.051 17.562 62.469 1.00 47.02 154 TRP D CA 1
ATOM 4720 C C . TRP D 1 154 ? 32.713 17.488 61.093 1.00 49.86 154 TRP D C 1
ATOM 4721 O O . TRP D 1 154 ? 33.164 16.390 60.716 1.00 52.52 154 TRP D O 1
ATOM 4732 N N . LEU D 1 155 ? 32.765 18.608 60.364 1.00 47.09 155 LEU D N 1
ATOM 4733 C CA . LEU D 1 155 ? 33.341 18.653 58.999 1.00 49.46 155 LEU D CA 1
ATOM 4734 C C . LEU D 1 155 ? 34.855 18.423 59.026 1.00 55.03 155 LEU D C 1
ATOM 4735 O O . LEU D 1 155 ? 35.388 17.950 58.012 1.00 57.36 155 LEU D O 1
ATOM 4740 N N . ILE D 1 156 ? 35.532 18.746 60.131 1.00 54.78 156 ILE D N 1
ATOM 4741 C CA . ILE D 1 156 ? 37.016 18.633 60.210 1.00 61.72 156 ILE D CA 1
ATOM 4742 C C . ILE D 1 156 ? 37.444 17.436 61.062 1.00 60.53 156 ILE D C 1
ATOM 4743 O O . ILE D 1 156 ? 38.600 17.008 60.914 1.00 67.94 156 ILE D O 1
ATOM 4748 N N . GLU D 1 157 ? 36.559 16.919 61.919 1.00 60.56 157 GLU D N 1
ATOM 4749 C CA . GLU D 1 157 ? 36.859 15.774 62.821 1.00 62.58 157 GLU D CA 1
ATOM 4750 C C . GLU D 1 157 ? 37.353 14.562 62.025 1.00 65.06 157 GLU D C 1
ATOM 4751 O O . GLU D 1 157 ? 36.637 14.105 61.118 1.00 61.41 157 GLU D O 1
ATOM 4757 N N . GLY D 1 158 ? 38.544 14.071 62.376 1.00 70.79 158 GLY D N 1
ATOM 4758 C CA . GLY D 1 158 ? 39.138 12.838 61.832 1.00 79.27 158 GLY D CA 1
ATOM 4759 C C . GLY D 1 158 ? 39.407 12.899 60.339 1.00 80.21 158 GLY D C 1
ATOM 4760 O O . GLY D 1 158 ? 39.251 11.862 59.673 1.00 84.13 158 GLY D O 1
ATOM 4761 N N . LEU D 1 159 ? 39.808 14.066 59.824 1.00 84.94 159 LEU D N 1
ATOM 4762 C CA . LEU D 1 159 ? 40.126 14.247 58.386 1.00 80.43 159 LEU D CA 1
ATOM 4763 C C . LEU D 1 159 ? 41.481 13.609 58.075 1.00 86.31 159 LEU D C 1
ATOM 4764 O O . LEU D 1 159 ? 42.475 13.977 58.722 1.00 93.70 159 LEU D O 1
ATOM 4769 N N . GLY D 1 160 ? 41.505 12.688 57.106 1.00 83.65 160 GLY D N 1
ATOM 4770 C CA . GLY D 1 160 ? 42.716 11.962 56.685 1.00 84.05 160 GLY D CA 1
ATOM 4771 C C . GLY D 1 160 ? 42.717 10.521 57.171 1.00 87.29 160 GLY D C 1
ATOM 4772 O O . GLY D 1 160 ? 42.412 10.229 58.329 1.00 90.35 160 GLY D O 1
#

Nearest PDB structures (foldseek):
  6hse-assembly1_A  TM=1.001E+00  e=3.281E-26  Streptomyces venezuelae ATCC 10712
  6y45-assembly2_D  TM=9.565E-01  e=4.949E-25  Streptomyces venezuelae ATCC 10712
  6y42-assembly1_A  TM=9.850E-01  e=3.383E-24  Streptomyces venezuelae ATCC 10712
  4cic-assembly1_B  TM=8.184E-01  e=7.296E-07  Thermincola potens JR
  2y75-assembly1_E  TM=7.546E-01  e=2.103E-07  Bacillus subtilis

Foldseek 3Di:
DDFDPLLVLQLVLLLLLLLAPFAFALVLSCVVVVHDSVSSVVLVVLCVVLVQWDFADDLQTHIHGRDHQQPAFSLSSRCSRRNDDDPDDDPQCCQDDDNRDPVPVPPDPDPVVVVSVVVVVVVSVVRRVHTSVNVNVVCCVPVNVVPSNVSNCSRSPPGSPDPDDD/DDAPPLLVLQLVVLLLLLLAPFAFALVLSCVVVVHDSVVSVLLVVLCVVLVQWDWADDPRTHIHGNDHQQPAFSLSSRCSRRNDDQPDDDPQCQCDDDNRDPPVNPPDPDPVVVVSVVVVVVVNVVRRVHTSVNVNVVCCVPVNNVVSNVSNVSRSDD/DDAFPLLVLQLVLLLLLLLAPFAFALVLSCVLVVHDSVVSVVLVVLCVVLVQWDWDDDPRTHIHGNDHQVPAFSLSSRCSRRNDDQPDDDPQCLCDDDNRDPPVRPPDPDPVVVVSVVVVVVVSVVRRVHTSVNVNVVCCVPVHVCPSNVSNCSRNPPSD/DDQPPLLVLQLVLLLLLLLAPAAFALVLSCVLVVHDSVVSVLSVVLCVVLQQWDFADDQLTHIHGNDHQQPAFSLSSSCSRRNDDFPDDDPQCLQDDDNRDPPVRPPDDDPVVVVSVVVRVVVNVVRRVHTSVNVNVVCCVPVNVVVSNVSNCSRNPPRD

Organism: Streptomyces venezuelae (strain ATCC 10712 / CBS 650.69 / DSM 40230 / JCM 4526 / NBRC 13096 / PD 04745) (NCBI:txid953739)

Sequence (644 aa):
MKLSSGGVEWALHCCVVLTAASRPVPAARRLAELHDVSPSYLLAKQMQALSRAGLVRSVQQGKTGGYVLTRPAVEITLLDVVQAVDGPDPAFVCTEIRQQRGPLATTPPPPEEKKCTKACPIARAMGAAEAAWRASLAATTIADLVATVDDESGPDALPGVGAWLIEGLGHHHHHHMKLSGGVEWALHCCVVLTAASRPVPAARLAELHDVSPSYLAKQMQALSRAGLVRSVQGKTGGYVLTRPAVEITLLDVVQAVDGPDPAFVCTEIRQRGPLATPPEKCTKACPIARAMGAAEAAWWRASLAATTIADDLVATVDDESGPDALPGVGAWLIEGMKLSGGVEWALHCCVVLTAASRPVPAARLAELHDVSPSYLLAKQMQALSRAGLVRSVQGKTGGYVLTRPAVEITLLDVVQAVDGPDPAFVCTEIRQRGPLLATPPEKCTTKACPIARAMGAAEAAWRASLAATTIADLVATVDDESGPDALPGVGAWLIEGLGMKLSGGVEWALHCCVVLTAASRPVPAARLAELHDVSPSYLLAKQMQALSRAGLVRSVQGKTGGYVLTRPAVEITLLDVVQAVDGPDPAFVCTEIRQRGPLATPPEKCTKACPIARAMGAAEAAWRASLAATTIADLVATVDDESGPDALPGVGAWLIEGLG